Protein AF-A0A924IWA2-F1 (afdb_monomer_lite)

Secondary structure (DSSP, 8-state):
-----------------TT--PPPSSSB---SPPP-GGG-B----HHHHHTT--EE--EEEEEEEEEEEE-TTSEEEEEEEEEEEE-TT-EE-S--TT---HHHHHHHHHHHHHHHHHHHHHHHHHHT-EEETTTHHHHHHHHHHHHHHHHHHHHHHHHHHHTTTT-HHHHHHHHHHHHHHHHHT---SSS-STTTSTT--STT-EEEPPTT--HHHHHHHTPPTT-B--TTTGGG-EEESTTTTTS-EEEEEEEEEEEEEETTEEEEEEEEEEEEEEEEEETTEEEEEEEEEE-BTTBPPEEEEEEEEE-SSSSSPPEEEEEEEEEEE-SSEEEEEEEEEEEE-TT-SS--SBPEE-HHHHHHT--EEEEEETTEEE--S--SHHHHHHHHHHTT-EEPPPP-

pLDDT: mean 78.11, std 17.53, range [24.41, 97.19]

Foldseek 3Di:
DDDDDQDDDPDDDDDDDDDDPDDDPFADQDPPDQDDQVLAQADDDPVCVVVVNFWAWDKHKYKDWDDWDQDPVRWIQIQIDIGIGTGNNTHGDPCCDVNPDVLLSLLRRLLSLLSVLLRLLLNCVNRVDTHHPVCRVVVNCVSPVVSVVLSVVVSVVLCVQCVNSPNSVSNVLSVVLSVQSNVVSHSPSVQQVCVPLPVLAAQFDKHFDDPPHDLLSVCSSNDYGQWAQDPLFSVVWDWDCLQPPPHTKTKGKTKHKDWDDDPPDPTDIAIKMWIWIFDDDDHRMTGIATADIDDDPRYYWRWQDWFWWQQPVPDPRTWIKTKTKDFDDDPFDGFIAIAIWTWDQPDDPDGDSYTDTPVVSRVQQGQGTADGGNNHGDDGQRHHPVSRCVSSVVVVIGGDPDDD

Structure (mmCIF, N/CA/C/O backbone):
data_AF-A0A924IWA2-F1
#
_entry.id   AF-A0A924IWA2-F1
#
loop_
_atom_site.group_PDB
_atom_site.id
_atom_site.type_symbol
_atom_site.label_atom_id
_atom_site.label_alt_id
_atom_site.label_comp_id
_atom_site.label_asym_id
_atom_site.label_entity_id
_atom_site.label_seq_id
_atom_site.pdbx_PDB_ins_code
_atom_site.Cartn_x
_atom_site.Cartn_y
_atom_site.Cartn_z
_atom_site.occupancy
_atom_site.B_iso_or_equiv
_atom_site.auth_seq_id
_atom_site.auth_comp_id
_atom_site.auth_asym_id
_atom_site.auth_atom_id
_atom_site.pdbx_PDB_model_num
ATOM 1 N N . MET A 1 1 ? 27.129 -7.939 -7.147 1.00 35.72 1 MET A N 1
ATOM 2 C CA . MET A 1 1 ? 27.265 -6.621 -7.810 1.00 35.72 1 MET A CA 1
ATOM 3 C C . MET A 1 1 ? 28.555 -6.611 -8.631 1.00 35.72 1 MET A C 1
ATOM 5 O O . MET A 1 1 ? 29.612 -6.459 -8.034 1.00 35.72 1 MET A O 1
ATOM 9 N N . LYS A 1 2 ? 28.503 -6.872 -9.949 1.00 24.41 2 LYS A N 1
ATOM 10 C CA . LYS A 1 2 ? 29.601 -6.589 -10.899 1.00 24.41 2 LYS A CA 1
ATOM 11 C C . LYS A 1 2 ? 29.156 -6.829 -12.356 1.00 24.41 2 LYS A C 1
ATOM 13 O O . LYS A 1 2 ? 28.708 -7.918 -12.681 1.00 24.41 2 LYS A O 1
ATOM 18 N N . TYR A 1 3 ? 29.346 -5.779 -13.163 1.00 26.64 3 TYR A N 1
ATOM 19 C CA . TYR A 1 3 ? 29.257 -5.640 -14.628 1.00 26.64 3 TYR A CA 1
ATOM 20 C C . TYR A 1 3 ? 27.865 -5.604 -15.287 1.00 26.64 3 TYR A C 1
ATOM 22 O O . TYR A 1 3 ? 27.260 -6.624 -15.583 1.00 26.64 3 TYR A O 1
ATOM 30 N N . VAL A 1 4 ? 27.428 -4.389 -15.639 1.00 29.61 4 VAL A N 1
ATOM 31 C CA . VAL A 1 4 ? 26.562 -4.145 -16.803 1.00 29.61 4 VAL A CA 1
ATOM 32 C C . VAL A 1 4 ? 27.391 -3.315 -17.781 1.00 29.61 4 VAL A C 1
ATOM 34 O O . VAL A 1 4 ? 27.769 -2.185 -17.471 1.00 29.61 4 VAL A O 1
ATOM 37 N N . TYR A 1 5 ? 27.732 -3.900 -18.929 1.00 29.97 5 TYR A N 1
ATOM 38 C CA . TYR A 1 5 ? 28.440 -3.213 -20.005 1.00 29.97 5 TYR A CA 1
ATOM 39 C C . TYR A 1 5 ? 27.472 -2.291 -20.751 1.00 29.97 5 TYR A C 1
ATOM 41 O O . TYR A 1 5 ? 26.521 -2.752 -21.380 1.00 29.97 5 TYR A O 1
ATOM 49 N N . LEU A 1 6 ? 27.740 -0.986 -20.716 1.00 33.72 6 LEU A N 1
ATOM 50 C CA . LEU A 1 6 ? 27.149 -0.035 -21.650 1.00 33.72 6 LEU A CA 1
ATOM 51 C C . LEU A 1 6 ? 28.007 -0.051 -22.928 1.00 33.72 6 LEU A C 1
ATOM 53 O O . LEU A 1 6 ? 28.996 0.670 -23.027 1.00 33.72 6 LEU A O 1
ATOM 57 N N . CYS A 1 7 ? 27.684 -0.914 -23.893 1.00 33.38 7 CYS A N 1
ATOM 58 C CA . CYS A 1 7 ? 28.338 -0.875 -25.205 1.00 33.38 7 CYS A CA 1
ATOM 59 C C . CYS A 1 7 ? 27.725 0.244 -26.058 1.00 33.38 7 CYS A C 1
ATOM 61 O O . CYS A 1 7 ? 26.751 0.023 -26.775 1.00 33.38 7 CYS A O 1
ATOM 63 N N . PHE A 1 8 ? 28.315 1.440 -26.014 1.00 33.19 8 PHE A N 1
ATOM 64 C CA . PHE A 1 8 ? 28.155 2.423 -27.087 1.00 33.19 8 PHE A CA 1
ATOM 65 C C . PHE A 1 8 ? 29.061 2.006 -28.249 1.00 33.19 8 PHE A C 1
ATOM 67 O O . PHE A 1 8 ? 30.269 2.220 -28.203 1.00 33.19 8 PHE A O 1
ATOM 74 N N . MET A 1 9 ? 28.498 1.402 -29.299 1.00 29.53 9 MET A N 1
ATOM 75 C CA . MET A 1 9 ? 29.176 1.417 -30.594 1.00 29.53 9 MET A CA 1
ATOM 76 C C . MET A 1 9 ? 28.841 2.732 -31.291 1.00 29.53 9 MET A C 1
ATOM 78 O O . MET A 1 9 ? 27.706 2.954 -31.711 1.00 29.53 9 MET A O 1
ATOM 82 N N . ALA A 1 10 ? 29.843 3.603 -31.396 1.00 27.44 10 ALA A N 1
ATOM 83 C CA . ALA A 1 10 ? 29.832 4.725 -32.317 1.00 27.44 10 ALA A CA 1
ATOM 84 C C . ALA A 1 10 ? 29.834 4.163 -33.746 1.00 27.44 10 ALA A C 1
ATOM 86 O O . ALA A 1 10 ? 30.865 3.723 -34.248 1.00 27.44 10 ALA A O 1
ATOM 87 N N . LEU A 1 11 ? 28.669 4.124 -34.389 1.00 29.66 11 LEU A N 1
ATOM 88 C CA . LEU A 1 11 ? 28.573 3.817 -35.811 1.00 29.66 11 LEU A CA 1
ATOM 89 C C . LEU A 1 11 ? 28.566 5.131 -36.584 1.00 29.66 11 LEU A C 1
ATOM 91 O O . LEU A 1 11 ? 27.557 5.831 -36.660 1.00 29.66 11 LEU A O 1
ATOM 95 N N . CYS A 1 12 ? 29.733 5.453 -37.143 1.00 24.78 12 CYS A N 1
ATOM 96 C CA . CYS A 1 12 ? 29.854 6.379 -38.257 1.00 24.78 12 CYS A CA 1
ATOM 97 C C . CYS A 1 12 ? 28.883 5.969 -39.372 1.00 24.78 12 CYS A C 1
ATOM 99 O O . CYS A 1 12 ? 28.755 4.790 -39.705 1.00 24.78 12 CYS A O 1
ATOM 101 N N . CYS A 1 13 ? 28.216 6.970 -39.941 1.00 31.08 13 CYS A N 1
ATOM 102 C CA . CYS A 1 13 ? 27.284 6.855 -41.050 1.00 31.08 13 CYS A CA 1
ATOM 103 C C . CYS A 1 13 ? 27.769 5.901 -42.152 1.00 31.08 13 CYS A C 1
ATOM 105 O O . CYS A 1 13 ? 28.791 6.140 -42.788 1.00 31.08 13 CYS A O 1
ATOM 107 N N . SER A 1 14 ? 26.959 4.896 -42.470 1.00 25.86 14 SER A N 1
ATOM 108 C CA . SER A 1 14 ? 26.720 4.502 -43.859 1.00 25.86 14 SER A CA 1
ATOM 109 C C . SER A 1 14 ? 25.332 3.877 -43.961 1.00 25.86 14 SER A C 1
ATOM 111 O O . SER A 1 14 ? 24.911 3.083 -43.121 1.00 25.86 14 SER A O 1
ATOM 113 N N . ALA A 1 15 ? 24.576 4.345 -44.948 1.00 36.44 15 ALA A N 1
ATOM 114 C CA . ALA A 1 15 ? 23.235 3.876 -45.233 1.00 36.44 15 ALA A CA 1
ATOM 115 C C . ALA A 1 15 ? 23.279 2.415 -45.707 1.00 36.44 15 ALA A C 1
ATOM 117 O O . ALA A 1 15 ? 24.081 2.072 -46.571 1.00 36.44 15 ALA A O 1
ATOM 118 N N . GLY A 1 16 ? 22.366 1.592 -45.187 1.00 33.81 16 GLY A N 1
ATOM 119 C CA . GLY A 1 16 ? 22.040 0.285 -45.757 1.00 33.81 16 GLY A CA 1
ATOM 120 C C . GLY A 1 16 ? 22.486 -0.914 -44.924 1.00 33.81 16 GLY A C 1
ATOM 121 O O . GLY A 1 16 ? 23.570 -1.438 -45.125 1.00 33.81 16 GLY A O 1
ATOM 122 N N . GLN A 1 17 ? 21.591 -1.404 -44.064 1.00 29.02 17 GLN A N 1
ATOM 123 C CA . GLN A 1 17 ? 21.226 -2.826 -43.988 1.00 29.02 17 GLN A CA 1
ATOM 124 C C . GLN A 1 17 ? 20.039 -2.990 -43.030 1.00 29.02 17 GLN A C 1
ATOM 126 O O . GLN A 1 17 ? 20.176 -3.092 -41.812 1.00 29.02 17 GLN A O 1
ATOM 131 N N . ALA A 1 18 ? 18.838 -3.017 -43.607 1.00 36.16 18 ALA A N 1
ATOM 132 C CA . ALA A 1 18 ? 17.694 -3.634 -42.960 1.00 36.16 18 ALA A CA 1
ATOM 133 C C . ALA A 1 18 ? 17.935 -5.153 -42.928 1.00 36.16 18 ALA A C 1
ATOM 135 O O . ALA A 1 18 ? 18.143 -5.756 -43.978 1.00 36.16 18 ALA A O 1
ATOM 136 N N . GLY A 1 19 ? 17.915 -5.761 -41.736 1.00 34.28 19 GLY A N 1
ATOM 137 C CA . GLY A 1 19 ? 17.761 -7.216 -41.604 1.00 34.28 19 GLY A CA 1
ATOM 138 C C . GLY A 1 19 ? 18.754 -7.988 -40.730 1.00 34.28 19 GLY A C 1
ATOM 139 O O . GLY A 1 19 ? 18.667 -9.210 -40.710 1.00 34.28 19 GLY A O 1
ATOM 140 N N . ALA A 1 20 ? 19.658 -7.360 -39.972 1.00 32.53 20 ALA A N 1
ATOM 141 C CA . ALA A 1 20 ? 20.479 -8.117 -39.020 1.00 32.53 20 ALA A CA 1
ATOM 142 C C . ALA A 1 20 ? 19.672 -8.454 -37.745 1.00 32.53 20 ALA A C 1
ATOM 144 O O . ALA A 1 20 ? 19.359 -7.581 -36.929 1.00 32.53 20 ALA A O 1
ATOM 145 N N . GLN A 1 21 ? 19.313 -9.729 -37.564 1.00 36.84 21 GLN A N 1
ATOM 146 C CA . GLN A 1 21 ? 18.723 -10.241 -36.325 1.00 36.84 21 GLN A CA 1
ATOM 147 C C . GLN A 1 21 ? 19.752 -10.109 -35.191 1.00 36.84 21 GLN A C 1
ATOM 149 O O . GLN A 1 21 ? 20.699 -10.880 -35.102 1.00 36.84 21 GLN A O 1
ATOM 154 N N . TRP A 1 22 ? 19.592 -9.097 -34.335 1.00 41.50 22 TRP A N 1
ATOM 155 C CA . TRP A 1 22 ? 20.484 -8.887 -33.189 1.00 41.50 22 TRP A CA 1
ATOM 156 C C . TRP A 1 22 ? 20.439 -10.082 -32.224 1.00 41.50 22 TRP A C 1
ATOM 158 O O . TRP A 1 22 ? 19.350 -10.466 -31.780 1.00 41.50 22 TRP A O 1
ATOM 168 N N . ILE A 1 23 ? 21.622 -10.599 -31.885 1.00 44.75 23 ILE A N 1
ATOM 169 C CA . ILE A 1 23 ? 21.900 -11.634 -30.882 1.00 44.75 23 ILE A CA 1
ATOM 170 C C . ILE A 1 23 ? 22.449 -10.908 -29.645 1.00 44.75 23 ILE A C 1
ATOM 172 O O . ILE A 1 23 ? 23.296 -10.024 -29.787 1.00 44.75 23 ILE A O 1
ATOM 176 N N . ALA A 1 24 ? 21.943 -11.217 -28.447 1.00 47.12 24 ALA A N 1
ATOM 177 C CA . ALA A 1 24 ? 22.501 -10.651 -27.218 1.00 47.12 24 ALA A CA 1
ATOM 178 C C . ALA A 1 24 ? 23.973 -11.088 -27.082 1.00 47.12 24 ALA A C 1
ATOM 180 O O . ALA A 1 24 ? 24.253 -12.245 -27.390 1.00 47.12 24 ALA A O 1
ATOM 181 N N . PRO A 1 25 ? 24.908 -10.215 -26.645 1.00 49.06 25 PRO A N 1
ATOM 182 C CA . PRO A 1 25 ? 26.322 -10.585 -26.504 1.00 49.06 25 PRO A CA 1
ATOM 183 C C . PRO A 1 25 ? 26.506 -11.857 -25.666 1.00 49.06 25 PRO A C 1
ATOM 185 O O . PRO A 1 25 ? 27.339 -12.695 -25.989 1.00 49.06 25 PRO A O 1
ATOM 188 N N . GLU A 1 26 ? 25.651 -12.010 -24.650 1.00 50.94 26 GLU A N 1
ATOM 189 C CA . GLU A 1 26 ? 25.415 -13.215 -23.860 1.00 50.94 26 GLU A CA 1
ATOM 190 C C . GLU A 1 26 ? 23.901 -13.273 -23.534 1.00 50.94 26 GLU A C 1
ATOM 192 O O . GLU A 1 26 ? 23.246 -12.228 -23.426 1.00 50.94 26 GLU A O 1
ATOM 197 N N . GLY A 1 27 ? 23.312 -14.473 -23.432 1.00 46.06 27 GLY A N 1
ATOM 198 C CA . GLY A 1 27 ? 21.887 -14.665 -23.105 1.00 46.06 27 GLY A CA 1
ATOM 199 C C . GLY A 1 27 ? 20.939 -14.965 -24.277 1.00 46.06 27 GLY A C 1
ATOM 200 O O . GLY A 1 27 ? 21.281 -14.860 -25.454 1.00 46.06 27 GLY A O 1
ATOM 201 N N . LYS A 1 28 ? 19.706 -15.365 -23.945 1.00 57.56 28 LYS A N 1
ATOM 202 C CA . LYS A 1 28 ? 18.608 -15.602 -24.895 1.00 57.56 28 LYS A CA 1
ATOM 203 C C . LYS A 1 28 ? 17.605 -14.450 -24.807 1.00 57.56 28 LYS A C 1
ATOM 205 O O . LYS A 1 28 ? 17.243 -14.009 -23.716 1.00 57.56 28 LYS A O 1
ATOM 210 N N . ILE A 1 29 ? 17.116 -13.974 -25.954 1.00 55.78 29 ILE A N 1
ATOM 211 C CA . ILE A 1 29 ? 15.905 -13.145 -25.976 1.00 55.78 29 ILE A CA 1
ATOM 212 C C . ILE A 1 29 ? 14.732 -14.095 -25.830 1.00 55.78 29 ILE A C 1
ATOM 214 O O . ILE A 1 29 ? 14.518 -14.962 -26.679 1.00 55.78 29 ILE A O 1
ATOM 218 N N . ILE A 1 30 ? 13.982 -13.929 -24.755 1.00 56.91 30 ILE A N 1
ATOM 219 C CA . ILE A 1 30 ? 12.794 -14.724 -24.512 1.00 56.91 30 ILE A CA 1
ATOM 220 C C . ILE A 1 30 ? 11.629 -13.880 -25.018 1.00 56.91 30 ILE A C 1
ATOM 222 O O . ILE A 1 30 ? 11.288 -12.855 -24.440 1.00 56.91 30 ILE A O 1
ATOM 226 N N . ASN A 1 31 ? 11.098 -14.248 -26.188 1.00 49.28 31 ASN A N 1
ATOM 227 C CA . ASN A 1 31 ? 10.020 -13.529 -26.873 1.00 49.28 31 ASN A CA 1
ATOM 228 C C . ASN A 1 31 ? 8.690 -13.693 -26.116 1.00 49.28 31 ASN A C 1
ATOM 230 O O . ASN A 1 31 ? 7.816 -14.425 -26.572 1.00 49.28 31 ASN A O 1
ATOM 234 N N . TYR A 1 32 ? 8.555 -13.042 -24.959 1.00 50.22 32 TYR A N 1
ATOM 235 C CA . TYR A 1 32 ? 7.317 -12.957 -24.171 1.00 50.22 32 TYR A CA 1
ATOM 236 C C . TYR A 1 32 ? 6.673 -14.308 -23.808 1.00 50.22 32 TYR A C 1
ATOM 238 O O . TYR A 1 32 ? 5.468 -14.375 -23.575 1.00 50.22 32 TYR A O 1
ATOM 246 N N . ARG A 1 33 ? 7.458 -15.393 -23.756 1.00 60.09 33 ARG A N 1
ATOM 247 C CA . ARG A 1 33 ? 6.999 -16.671 -23.199 1.00 60.09 33 ARG A CA 1
ATOM 248 C C . ARG A 1 33 ? 7.424 -16.786 -21.742 1.00 60.09 33 ARG A C 1
ATOM 250 O O . ARG A 1 33 ? 8.504 -16.324 -21.384 1.00 60.09 3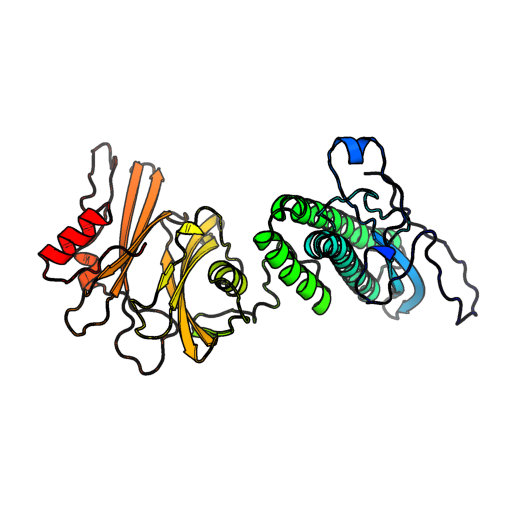3 ARG A O 1
ATOM 257 N N . THR A 1 34 ? 6.610 -17.463 -20.944 1.00 67.50 34 THR A N 1
ATOM 258 C CA . THR A 1 34 ? 6.932 -17.804 -19.556 1.00 67.50 34 THR A CA 1
ATOM 259 C C . THR A 1 34 ? 8.233 -18.613 -19.493 1.00 67.50 34 THR A C 1
ATOM 261 O O . THR A 1 34 ? 8.468 -19.489 -20.341 1.00 67.50 34 THR A O 1
ATOM 264 N N . LEU A 1 35 ? 9.094 -18.294 -18.521 1.00 81.88 35 LEU A N 1
ATOM 265 C CA . LEU A 1 35 ? 10.305 -19.072 -18.261 1.00 81.88 35 LEU A CA 1
ATOM 266 C C . LEU A 1 35 ? 9.917 -20.424 -17.677 1.00 81.88 35 LEU A C 1
ATOM 268 O O . LEU A 1 35 ? 8.960 -20.546 -16.916 1.00 81.88 35 LEU A O 1
ATOM 272 N N . VAL A 1 36 ? 10.685 -21.445 -18.026 1.00 86.31 36 VAL A N 1
ATOM 273 C CA . VAL A 1 36 ? 10.568 -22.770 -17.421 1.00 86.31 36 VAL A CA 1
ATOM 274 C C . VAL A 1 36 ? 11.910 -23.170 -16.848 1.00 86.31 36 VAL A C 1
ATOM 276 O O . VAL A 1 36 ? 12.949 -22.676 -17.277 1.00 86.31 36 VAL A O 1
ATOM 279 N N . TRP A 1 37 ? 11.929 -24.124 -15.923 1.00 88.06 37 TRP A N 1
ATOM 280 C CA . TRP A 1 37 ? 13.179 -24.559 -15.305 1.00 88.06 37 TRP A CA 1
ATOM 281 C C . TRP A 1 37 ? 14.267 -25.021 -16.286 1.00 88.06 37 TRP A C 1
ATOM 283 O O . TRP A 1 37 ? 15.452 -24.900 -15.984 1.00 88.06 37 TRP A O 1
ATOM 293 N N . ALA A 1 38 ? 13.887 -25.514 -17.467 1.00 88.00 38 ALA A N 1
ATOM 294 C CA . ALA A 1 38 ? 14.829 -25.884 -18.524 1.00 88.00 38 ALA A CA 1
ATOM 295 C C . ALA A 1 38 ? 15.616 -24.687 -19.101 1.00 88.00 38 ALA A C 1
ATOM 297 O O . ALA A 1 38 ? 16.641 -24.887 -19.750 1.00 88.00 38 ALA A O 1
ATOM 298 N N . ASP A 1 39 ? 15.165 -23.451 -18.868 1.00 86.88 39 ASP A N 1
ATOM 299 C CA . ASP A 1 39 ? 15.879 -22.239 -19.271 1.00 86.88 39 ASP A CA 1
ATOM 300 C C . ASP A 1 39 ? 17.076 -21.928 -18.349 1.00 86.88 39 ASP A C 1
ATOM 302 O O . ASP A 1 39 ? 18.047 -21.313 -18.792 1.00 86.88 39 ASP A O 1
ATOM 306 N N . PHE A 1 40 ? 17.061 -22.410 -17.101 1.00 90.06 40 PHE A N 1
ATOM 307 C CA . PHE A 1 40 ? 18.043 -22.119 -16.047 1.00 90.06 40 PHE A CA 1
ATOM 308 C C . PHE A 1 40 ? 19.261 -23.054 -16.110 1.00 90.06 40 PHE A C 1
ATOM 310 O O . PHE A 1 40 ? 19.461 -23.903 -15.243 1.00 90.06 40 PHE A O 1
ATOM 317 N N . GLY A 1 41 ? 20.063 -22.915 -17.168 1.00 87.75 41 GLY A N 1
ATOM 318 C CA . GLY A 1 41 ? 21.229 -23.771 -17.443 1.00 87.75 41 GLY A CA 1
ATOM 319 C C . GLY A 1 41 ? 22.582 -23.261 -16.929 1.00 87.75 41 GLY A C 1
ATOM 320 O O . GLY A 1 41 ? 23.608 -23.875 -17.222 1.00 87.75 41 GLY A O 1
ATOM 321 N N . GLY A 1 42 ? 22.616 -22.123 -16.234 1.00 87.62 42 GLY A N 1
ATOM 322 C CA . GLY A 1 42 ? 23.836 -21.559 -15.659 1.00 87.62 42 GLY A CA 1
ATOM 323 C C . GLY A 1 42 ? 24.388 -22.385 -14.495 1.00 87.62 42 GLY A C 1
ATOM 324 O O . GLY A 1 42 ? 23.799 -23.381 -14.078 1.00 87.62 42 GLY A O 1
ATOM 325 N N . LYS A 1 43 ? 25.521 -21.947 -13.935 1.00 89.50 43 LYS A N 1
ATOM 326 C CA . LYS A 1 43 ? 26.160 -22.613 -12.792 1.00 89.50 43 LYS A CA 1
ATOM 327 C C . LYS A 1 43 ? 26.251 -21.682 -11.579 1.00 89.50 43 LYS A C 1
ATOM 329 O O . LYS A 1 43 ? 26.776 -20.576 -11.731 1.00 89.50 43 LYS A O 1
ATOM 334 N N . PRO A 1 44 ? 25.806 -22.119 -10.388 1.00 88.00 44 PRO A N 1
ATOM 335 C CA . PRO A 1 44 ? 25.986 -21.351 -9.163 1.00 88.00 44 PRO A CA 1
ATOM 336 C C . PRO A 1 44 ? 27.451 -21.198 -8.775 1.00 88.00 44 PRO A C 1
ATOM 338 O O . PRO A 1 44 ? 28.292 -22.049 -9.068 1.00 88.00 44 PRO A O 1
ATOM 341 N N . THR A 1 45 ? 27.741 -20.146 -8.014 1.00 88.25 45 THR A N 1
ATOM 342 C CA . THR A 1 45 ? 28.989 -20.067 -7.254 1.00 88.25 45 THR A CA 1
ATOM 343 C C . THR A 1 45 ? 28.842 -20.822 -5.934 1.00 88.25 45 THR A C 1
ATOM 345 O O . THR A 1 45 ? 27.748 -20.925 -5.382 1.00 88.25 45 THR A O 1
ATOM 348 N N . LYS A 1 46 ? 29.961 -21.315 -5.390 1.00 87.50 46 LYS A N 1
ATOM 349 C CA . LYS A 1 46 ? 29.964 -22.007 -4.094 1.00 87.50 46 LYS A CA 1
ATOM 350 C C . LYS A 1 46 ? 29.386 -21.140 -2.964 1.00 87.50 46 LYS A C 1
ATOM 352 O O . LYS A 1 46 ? 28.605 -21.640 -2.173 1.00 87.50 46 LYS A O 1
ATOM 357 N N . ALA A 1 47 ? 29.707 -19.845 -2.947 1.00 87.31 47 ALA A N 1
ATOM 358 C CA . ALA A 1 47 ? 29.202 -18.916 -1.935 1.00 87.31 47 ALA A CA 1
ATOM 359 C C . ALA A 1 47 ? 27.663 -18.852 -1.904 1.00 87.31 47 ALA A C 1
ATOM 361 O O . ALA A 1 47 ? 27.076 -18.925 -0.834 1.00 87.31 47 ALA A O 1
ATOM 362 N N . LEU A 1 48 ? 27.008 -18.801 -3.072 1.00 85.06 48 LEU A N 1
ATOM 363 C CA . LEU A 1 48 ? 25.541 -18.770 -3.154 1.00 85.06 48 LEU A CA 1
ATOM 364 C C . LEU A 1 48 ? 24.909 -20.082 -2.667 1.00 85.06 48 LEU A C 1
ATOM 366 O O . LEU A 1 48 ? 23.863 -20.063 -2.026 1.00 85.06 48 LEU A O 1
ATOM 370 N N . LEU A 1 49 ? 25.553 -21.221 -2.939 1.00 84.62 49 LEU A N 1
ATOM 371 C CA . LEU A 1 49 ? 25.096 -22.517 -2.432 1.00 84.62 49 LEU A CA 1
ATOM 372 C C . LEU A 1 49 ? 25.232 -22.618 -0.909 1.00 84.62 49 LEU A C 1
ATOM 374 O O . LEU A 1 49 ? 24.324 -23.134 -0.260 1.00 84.62 49 LEU A O 1
ATOM 378 N N . ASP A 1 50 ? 26.341 -22.120 -0.355 1.00 86.12 50 ASP A N 1
ATOM 379 C CA . ASP A 1 50 ? 26.602 -22.103 1.090 1.00 86.12 50 ASP A CA 1
ATOM 380 C C . ASP A 1 50 ? 25.612 -21.171 1.831 1.00 86.12 50 ASP A C 1
ATOM 382 O O . ASP A 1 50 ? 25.246 -21.444 2.972 1.00 86.12 50 ASP A O 1
ATOM 386 N N . GLU A 1 51 ? 25.116 -20.120 1.166 1.00 84.75 51 GLU A N 1
ATOM 387 C CA . GLU A 1 51 ? 24.041 -19.229 1.645 1.00 84.75 51 GLU A CA 1
ATOM 388 C C . GLU A 1 51 ? 22.627 -19.831 1.506 1.00 84.75 51 GLU A C 1
ATOM 390 O O . GLU A 1 51 ? 21.647 -19.225 1.937 1.00 84.75 51 GLU A O 1
ATOM 395 N N . GLY A 1 52 ? 22.498 -21.027 0.924 1.00 84.75 52 GLY A N 1
ATOM 396 C CA . GLY A 1 52 ? 21.214 -21.710 0.755 1.00 84.75 52 GLY A CA 1
ATOM 397 C C . GLY A 1 52 ? 20.378 -21.220 -0.431 1.00 84.75 52 GLY A C 1
ATOM 398 O O . GLY A 1 52 ? 19.206 -21.581 -0.528 1.00 84.75 52 GLY A O 1
ATOM 399 N N . VAL A 1 53 ? 20.955 -20.440 -1.352 1.00 85.75 53 VAL A N 1
ATOM 400 C CA . VAL A 1 53 ? 20.263 -19.977 -2.564 1.00 85.75 53 VAL A CA 1
ATOM 401 C C . VAL A 1 53 ? 19.993 -21.163 -3.492 1.00 85.75 53 VAL A C 1
ATOM 403 O O . VAL A 1 53 ? 20.887 -21.956 -3.801 1.00 85.75 53 VAL A O 1
ATOM 406 N N . VAL A 1 54 ? 18.746 -21.290 -3.943 1.00 87.75 54 VAL A N 1
ATOM 407 C CA . VAL A 1 54 ? 18.280 -22.442 -4.735 1.00 87.75 54 VAL A CA 1
ATOM 408 C C . VAL A 1 54 ? 18.196 -22.155 -6.233 1.00 87.75 54 VAL A C 1
ATOM 410 O O . VAL A 1 54 ? 18.364 -23.067 -7.040 1.00 87.75 54 VAL A O 1
ATOM 413 N N . ALA A 1 55 ? 17.985 -20.901 -6.618 1.00 90.69 55 ALA A N 1
ATOM 414 C CA . ALA A 1 55 ? 17.984 -20.442 -7.999 1.00 90.69 55 ALA A CA 1
ATOM 415 C C . ALA A 1 55 ? 18.346 -18.954 -8.057 1.00 90.69 55 ALA A C 1
ATOM 417 O O . ALA A 1 55 ? 18.357 -18.273 -7.033 1.00 90.69 55 ALA A O 1
ATOM 418 N N . ALA A 1 56 ? 18.711 -18.478 -9.246 1.00 90.19 56 ALA A N 1
ATOM 419 C CA . ALA A 1 56 ? 18.884 -17.058 -9.497 1.00 90.19 56 ALA A CA 1
ATOM 420 C C . ALA A 1 56 ? 18.687 -16.720 -10.976 1.00 90.19 56 ALA A C 1
ATOM 422 O O . ALA A 1 56 ? 19.319 -17.304 -11.867 1.00 90.19 56 ALA A O 1
ATOM 423 N N . THR A 1 57 ? 17.893 -15.687 -11.217 1.00 91.12 57 THR A N 1
ATOM 424 C CA . THR A 1 57 ? 17.663 -15.091 -12.529 1.00 91.12 57 THR A CA 1
ATOM 425 C C . THR A 1 57 ? 18.619 -13.937 -12.773 1.00 91.12 57 THR A C 1
ATOM 427 O O . THR A 1 57 ? 18.769 -13.032 -11.956 1.00 91.12 57 THR A O 1
ATOM 430 N N . GLN A 1 58 ? 19.274 -13.948 -13.931 1.00 88.31 58 GLN A N 1
ATOM 431 C CA . GLN A 1 58 ? 20.228 -12.924 -14.344 1.00 88.31 58 GLN A CA 1
ATOM 432 C C . GLN A 1 58 ? 19.691 -12.220 -15.597 1.00 88.31 58 GLN A C 1
ATOM 434 O O . GLN A 1 58 ? 19.990 -12.633 -16.716 1.00 88.31 58 GLN A O 1
ATOM 439 N N . PRO A 1 59 ? 18.855 -11.180 -15.471 1.00 88.06 59 PRO A N 1
ATOM 440 C CA . PRO A 1 59 ? 18.400 -10.418 -16.623 1.00 88.06 59 PRO A CA 1
ATOM 441 C C . PRO A 1 59 ? 19.410 -9.320 -16.998 1.00 88.06 59 PRO A C 1
ATOM 443 O O . PRO A 1 59 ? 20.111 -8.774 -16.146 1.00 88.06 59 PRO A O 1
ATOM 446 N N . ALA A 1 60 ? 19.446 -8.940 -18.275 1.00 84.56 60 ALA A N 1
ATOM 447 C CA . ALA A 1 60 ? 20.229 -7.802 -18.758 1.00 84.56 60 ALA A CA 1
ATOM 448 C C . ALA A 1 60 ? 19.396 -6.892 -19.664 1.00 84.56 60 ALA A C 1
ATOM 450 O O . ALA A 1 60 ? 18.656 -7.369 -20.525 1.00 84.56 60 ALA A O 1
ATOM 451 N N . ILE A 1 61 ? 19.550 -5.578 -19.494 1.00 88.31 61 ILE A N 1
ATOM 452 C CA . ILE A 1 61 ? 18.882 -4.558 -20.307 1.00 88.31 61 ILE A CA 1
ATOM 453 C C . ILE A 1 61 ? 19.919 -3.930 -21.241 1.00 88.31 61 ILE A C 1
ATOM 455 O O . ILE A 1 61 ? 20.920 -3.384 -20.784 1.00 88.31 61 ILE A O 1
ATOM 459 N N . TYR A 1 62 ? 19.662 -3.983 -22.545 1.00 83.19 62 TYR A N 1
ATOM 460 C CA . TYR A 1 62 ? 20.519 -3.410 -23.583 1.00 83.19 62 TYR A CA 1
ATOM 461 C C . TYR A 1 62 ? 19.773 -2.309 -24.319 1.00 83.19 62 TYR A C 1
ATOM 463 O O . TYR A 1 62 ? 18.656 -2.549 -24.759 1.00 83.19 62 TYR A O 1
ATOM 471 N N . ALA A 1 63 ? 20.389 -1.143 -24.511 1.00 86.12 63 ALA A N 1
ATOM 472 C CA . ALA A 1 63 ? 19.849 -0.060 -25.330 1.00 86.12 63 ALA A CA 1
ATOM 473 C C . ALA A 1 63 ? 20.758 0.184 -26.539 1.00 86.12 63 ALA A C 1
ATOM 475 O O . ALA A 1 63 ? 21.954 0.415 -26.381 1.00 86.12 63 ALA A O 1
ATOM 476 N N . LEU A 1 64 ? 20.192 0.121 -27.744 1.00 84.56 64 LEU A N 1
ATOM 477 C CA . LEU A 1 64 ? 20.923 0.251 -29.003 1.00 84.56 64 LEU A CA 1
ATOM 478 C C . LEU A 1 64 ? 20.373 1.441 -29.792 1.00 84.56 64 LEU A C 1
ATOM 480 O O . LEU A 1 64 ? 19.176 1.445 -30.085 1.00 84.56 64 LEU A O 1
ATOM 484 N N . PRO A 1 65 ? 21.191 2.425 -30.186 1.00 85.00 65 PRO A N 1
ATOM 485 C CA . PRO A 1 65 ? 20.743 3.438 -31.133 1.00 85.00 65 PRO A CA 1
ATOM 486 C C . PRO A 1 65 ? 20.418 2.783 -32.490 1.00 85.00 65 PRO A C 1
ATOM 488 O O . PRO A 1 65 ? 21.030 1.791 -32.884 1.00 85.00 65 PRO A O 1
ATOM 491 N N . GLN A 1 66 ? 19.408 3.298 -33.186 1.00 82.69 66 GLN A N 1
ATOM 492 C CA . GLN A 1 66 ? 18.933 2.802 -34.488 1.00 82.69 66 GLN A CA 1
ATOM 493 C C . GLN A 1 66 ? 19.052 3.851 -35.599 1.00 82.69 66 GLN A C 1
ATOM 495 O O . GLN A 1 66 ? 19.005 3.503 -36.774 1.00 82.69 66 GLN A O 1
ATOM 500 N N . GLY A 1 67 ? 19.204 5.126 -35.243 1.00 82.69 67 GLY A N 1
ATOM 501 C CA . GLY A 1 67 ? 19.325 6.228 -36.191 1.00 82.69 67 GLY A CA 1
ATOM 502 C C . GLY A 1 67 ? 19.135 7.576 -35.507 1.00 82.69 67 GLY A C 1
ATOM 503 O O . GLY A 1 67 ? 18.665 7.638 -34.369 1.00 82.69 67 GLY A O 1
ATOM 504 N N . VAL A 1 68 ? 19.508 8.646 -36.204 1.00 90.06 68 VAL A N 1
ATOM 505 C CA . VAL A 1 68 ? 19.388 10.026 -35.727 1.00 90.06 68 VAL A CA 1
ATOM 506 C C . VAL A 1 68 ? 18.742 10.863 -36.823 1.00 90.06 68 VAL A C 1
ATOM 508 O O . VAL A 1 68 ? 19.203 10.861 -37.961 1.00 90.06 68 VAL A O 1
ATOM 511 N N . GLU A 1 69 ? 17.689 11.584 -36.468 1.00 92.19 69 GLU A N 1
ATOM 512 C CA . GLU A 1 69 ? 17.023 12.579 -37.303 1.00 92.19 69 GLU A CA 1
ATOM 513 C C . GLU A 1 69 ? 17.263 13.962 -36.692 1.00 92.19 69 GLU A C 1
ATOM 515 O O . GLU A 1 69 ? 17.109 14.149 -35.484 1.00 92.19 69 GLU A O 1
ATOM 520 N N . ARG A 1 70 ? 17.648 14.939 -37.515 1.00 94.06 70 ARG A N 1
ATOM 521 C CA . ARG A 1 70 ? 17.737 16.336 -37.082 1.00 94.06 70 ARG A CA 1
ATOM 522 C C . ARG A 1 70 ? 16.409 17.021 -37.374 1.00 94.06 70 ARG A C 1
ATOM 524 O O . ARG A 1 70 ? 15.954 17.003 -38.511 1.00 94.06 70 ARG A O 1
ATOM 531 N N . LEU A 1 71 ? 15.813 17.607 -36.345 1.00 91.56 71 LEU A N 1
ATOM 532 C CA . LEU A 1 71 ? 14.532 18.298 -36.415 1.00 91.56 71 LEU A CA 1
ATOM 533 C C . LEU A 1 71 ? 14.730 19.770 -36.802 1.00 91.56 71 LEU A C 1
ATOM 535 O O . LEU A 1 71 ? 15.767 20.367 -36.499 1.00 91.56 71 LEU A O 1
ATOM 539 N N . ASP A 1 72 ? 13.697 20.384 -37.378 1.00 91.88 72 ASP A N 1
ATOM 540 C CA . ASP A 1 72 ? 13.711 21.795 -37.804 1.00 91.88 72 ASP A CA 1
ATOM 541 C C . ASP A 1 72 ? 13.984 22.775 -36.651 1.00 91.88 72 ASP A C 1
ATOM 543 O O . ASP A 1 72 ? 14.512 23.867 -36.851 1.00 91.88 72 ASP A O 1
ATOM 547 N N . ASN A 1 73 ? 13.672 22.371 -35.417 1.00 90.94 73 ASN A N 1
ATOM 548 C CA . ASN A 1 73 ? 13.931 23.146 -34.202 1.00 90.94 73 ASN A CA 1
ATOM 549 C C . ASN A 1 73 ? 15.389 23.048 -33.696 1.00 90.94 73 ASN A C 1
ATOM 551 O O . ASN A 1 73 ? 15.691 23.523 -32.600 1.00 90.94 73 ASN A O 1
ATOM 555 N N . GLY A 1 74 ? 16.287 22.412 -34.458 1.00 90.81 74 GLY A N 1
ATOM 556 C CA . GLY A 1 74 ? 17.704 22.247 -34.122 1.00 90.81 74 GLY A CA 1
ATOM 557 C C . GLY A 1 74 ? 18.005 21.133 -33.114 1.00 90.81 74 GLY A C 1
ATOM 558 O O . GLY A 1 74 ? 19.154 20.992 -32.692 1.00 90.81 74 GLY A O 1
ATOM 559 N N . LYS A 1 75 ? 17.010 20.333 -32.714 1.00 95.69 75 LYS A N 1
ATOM 560 C CA . LYS A 1 75 ? 17.196 19.163 -31.844 1.00 95.69 75 LYS A CA 1
ATOM 561 C C . LYS A 1 75 ? 17.367 17.871 -32.638 1.00 95.69 75 LYS A C 1
ATOM 563 O O . LYS A 1 75 ? 17.139 17.819 -33.844 1.00 95.69 75 LYS A O 1
ATOM 568 N N . LEU A 1 76 ? 17.766 16.815 -31.939 1.00 93.12 76 LEU A N 1
ATOM 569 C CA . LEU A 1 76 ? 17.908 15.468 -32.473 1.00 93.12 76 LEU A CA 1
ATOM 570 C C . LEU A 1 76 ? 16.771 14.575 -31.980 1.00 93.12 76 LEU A C 1
ATOM 572 O O . LEU A 1 76 ? 16.471 14.533 -30.787 1.00 93.12 76 LEU A O 1
ATOM 576 N N . LYS A 1 77 ? 16.196 13.791 -32.882 1.00 94.31 77 LYS A N 1
ATOM 577 C CA . LYS A 1 77 ? 15.354 12.647 -32.556 1.00 94.31 77 LYS A CA 1
ATOM 578 C C . LYS A 1 77 ? 16.169 11.383 -32.788 1.00 94.31 77 LYS A C 1
ATOM 580 O O . LYS A 1 77 ? 16.539 11.067 -33.915 1.00 94.31 77 LYS A O 1
ATOM 585 N N . ILE A 1 78 ? 16.498 10.685 -31.706 1.00 91.69 78 ILE A N 1
ATOM 586 C CA . ILE A 1 78 ? 17.337 9.485 -31.752 1.00 91.69 78 ILE A CA 1
ATOM 587 C C . ILE A 1 78 ? 16.431 8.269 -31.581 1.00 91.69 78 ILE A C 1
ATOM 589 O O . ILE A 1 78 ? 15.728 8.140 -30.581 1.00 91.69 78 ILE A O 1
ATOM 593 N N . GLY A 1 79 ? 16.438 7.372 -32.564 1.00 87.19 79 GLY A N 1
ATOM 594 C CA . GLY A 1 79 ? 15.745 6.094 -32.458 1.00 87.19 79 GLY A CA 1
ATOM 595 C C . GLY A 1 79 ? 16.537 5.138 -31.573 1.00 87.19 79 GLY A C 1
ATOM 596 O O . GLY A 1 79 ? 17.741 4.980 -31.767 1.00 87.19 79 GLY A O 1
ATOM 597 N N . PHE A 1 80 ? 15.867 4.459 -30.645 1.00 89.06 80 PHE A N 1
ATOM 598 C CA . PHE A 1 80 ? 16.470 3.412 -29.821 1.00 89.06 80 PHE A CA 1
ATOM 599 C C . PHE A 1 80 ? 15.747 2.083 -30.003 1.00 89.06 80 PHE A C 1
ATOM 601 O O . PHE A 1 80 ? 14.554 2.038 -30.290 1.00 89.06 80 PHE A O 1
ATOM 608 N N . LYS A 1 81 ? 16.473 0.989 -29.789 1.00 89.00 81 LYS A N 1
ATOM 609 C CA . LYS A 1 81 ? 15.937 -0.353 -29.601 1.00 89.00 81 LYS A CA 1
ATOM 610 C C . LYS A 1 81 ? 16.488 -0.905 -28.298 1.00 89.00 81 LYS A C 1
ATOM 612 O O . LYS A 1 81 ? 17.680 -1.188 -28.193 1.00 89.00 81 LYS A O 1
ATOM 617 N N . VAL A 1 82 ? 15.617 -1.040 -27.312 1.00 87.31 82 VAL A N 1
ATOM 618 C CA . VAL A 1 82 ? 15.930 -1.589 -26.000 1.00 87.31 82 VAL A CA 1
ATOM 619 C C . VAL A 1 82 ? 15.460 -3.036 -25.942 1.00 87.31 82 VAL A C 1
ATOM 621 O O . VAL A 1 82 ? 14.399 -3.382 -26.459 1.00 87.31 82 VAL A O 1
ATOM 624 N N . LYS A 1 83 ? 16.273 -3.906 -25.349 1.00 84.25 83 LYS A N 1
ATOM 625 C CA . LYS A 1 83 ? 15.990 -5.334 -25.200 1.00 84.25 83 LYS A CA 1
ATOM 626 C C . LYS A 1 83 ? 16.272 -5.789 -23.778 1.00 84.25 83 LYS A C 1
ATOM 628 O O . LYS A 1 83 ? 17.295 -5.416 -23.211 1.00 84.25 83 LYS A O 1
ATOM 633 N N . CYS A 1 84 ? 15.400 -6.642 -23.249 1.00 84.62 84 CYS A N 1
ATOM 634 C CA . CYS A 1 84 ? 15.643 -7.398 -22.025 1.00 84.62 84 CYS A CA 1
ATOM 635 C C . CYS A 1 84 ? 16.027 -8.837 -22.394 1.00 84.62 84 CYS A C 1
ATOM 637 O O . CYS A 1 84 ? 15.255 -9.539 -23.050 1.00 84.62 84 CYS A O 1
ATOM 639 N N . ALA A 1 85 ? 17.222 -9.275 -22.013 1.00 83.00 85 ALA A N 1
ATOM 640 C CA . ALA A 1 85 ? 17.700 -10.631 -22.257 1.00 83.00 85 ALA A CA 1
ATOM 641 C C . ALA A 1 85 ? 17.755 -11.424 -20.955 1.00 83.00 85 ALA A C 1
ATOM 643 O O . ALA A 1 85 ? 18.184 -10.905 -19.926 1.00 83.00 85 ALA A O 1
ATOM 644 N N . PHE A 1 86 ? 17.376 -12.695 -21.029 1.00 83.69 86 PHE A N 1
ATOM 645 C CA . PHE A 1 86 ? 17.603 -13.657 -19.961 1.00 83.69 86 PHE A CA 1
ATOM 646 C C . PHE A 1 86 ? 18.997 -14.256 -20.153 1.00 83.69 86 PHE A C 1
ATOM 648 O O . PHE A 1 86 ? 19.272 -14.887 -21.181 1.00 83.69 86 PHE A O 1
ATOM 655 N N . GLN A 1 87 ? 19.909 -14.014 -19.213 1.00 82.44 87 GLN A N 1
ATOM 656 C CA . GLN A 1 87 ? 21.298 -14.441 -19.357 1.00 82.44 87 GLN A CA 1
ATOM 657 C C . GLN A 1 87 ? 21.440 -15.941 -19.140 1.00 82.44 87 GLN A C 1
ATOM 659 O O . GLN A 1 87 ? 20.785 -16.531 -18.282 1.00 82.44 87 GLN A O 1
ATOM 664 N N . THR A 1 88 ? 22.379 -16.544 -19.867 1.00 83.31 88 THR A N 1
ATOM 665 C CA . THR A 1 88 ? 22.794 -17.944 -19.675 1.00 83.31 88 THR A CA 1
ATOM 666 C C . THR A 1 88 ? 23.434 -18.186 -18.309 1.00 83.31 88 THR A C 1
ATOM 668 O O . THR A 1 88 ? 23.570 -19.331 -17.897 1.00 83.31 88 THR A O 1
ATOM 671 N N . ALA A 1 89 ? 23.814 -17.118 -17.604 1.00 85.00 89 ALA A N 1
ATOM 672 C CA . ALA A 1 89 ? 24.265 -17.170 -16.221 1.00 85.00 89 ALA A CA 1
ATOM 673 C C . ALA A 1 89 ? 23.133 -17.464 -15.220 1.00 85.00 89 ALA A C 1
ATOM 675 O O . ALA A 1 89 ? 23.432 -17.774 -14.072 1.00 85.00 89 ALA A O 1
ATOM 676 N N . SER A 1 90 ? 21.861 -17.376 -15.625 1.00 89.06 90 SER A N 1
ATOM 677 C CA . SER A 1 90 ? 20.725 -17.741 -14.772 1.00 89.06 90 SER A CA 1
ATOM 678 C C . SER A 1 90 ? 20.732 -19.241 -14.499 1.00 89.06 90 SER A C 1
ATOM 680 O O . SER A 1 90 ? 20.882 -20.042 -15.424 1.00 89.06 90 SER A O 1
ATOM 682 N N . TRP A 1 91 ? 20.578 -19.634 -13.241 1.00 91.75 91 TRP A N 1
ATOM 683 C CA . TRP A 1 91 ? 20.815 -21.005 -12.800 1.00 91.75 91 TRP A CA 1
ATOM 684 C C . TRP A 1 91 ? 19.785 -21.451 -11.770 1.00 91.75 91 TRP A C 1
ATOM 686 O O . TRP A 1 91 ? 19.161 -20.637 -11.094 1.00 91.75 91 TRP A O 1
ATOM 696 N N . ARG A 1 92 ? 19.633 -22.766 -11.649 1.00 90.75 92 ARG A N 1
ATOM 697 C CA . ARG A 1 92 ? 18.946 -23.427 -10.539 1.00 90.75 92 ARG A CA 1
ATOM 698 C C . ARG A 1 92 ? 19.849 -24.521 -9.990 1.00 90.75 92 ARG A C 1
ATOM 700 O O . ARG A 1 92 ? 20.682 -25.053 -10.724 1.00 90.75 92 ARG A O 1
ATOM 707 N N . ARG A 1 93 ? 19.715 -24.848 -8.711 1.00 86.94 93 ARG A N 1
ATOM 708 C CA . ARG A 1 93 ? 20.420 -25.978 -8.105 1.00 86.94 93 ARG A CA 1
ATOM 709 C C . ARG A 1 93 ? 19.967 -27.277 -8.785 1.00 86.94 93 ARG A C 1
ATOM 711 O O . ARG A 1 93 ? 18.810 -27.406 -9.174 1.00 86.94 93 ARG A O 1
ATOM 718 N N . GLU A 1 94 ? 20.882 -28.229 -8.963 1.00 78.50 94 GLU A N 1
ATOM 719 C CA . GLU A 1 94 ? 20.552 -29.532 -9.566 1.00 78.50 94 GLU A CA 1
ATOM 720 C C . GLU A 1 94 ? 19.743 -30.407 -8.598 1.00 78.50 94 GLU A C 1
ATOM 722 O O . GLU A 1 94 ? 18.747 -31.012 -8.985 1.00 78.50 94 GLU A O 1
ATOM 727 N N . ASP A 1 95 ? 20.140 -30.408 -7.325 1.00 73.56 95 ASP A N 1
ATOM 728 C CA . ASP A 1 95 ? 19.459 -31.105 -6.237 1.00 73.56 95 ASP A CA 1
ATOM 729 C C . ASP A 1 95 ? 18.535 -30.138 -5.484 1.00 73.56 95 ASP A C 1
ATOM 731 O O . ASP A 1 95 ? 18.933 -29.486 -4.515 1.00 73.56 95 ASP A O 1
ATOM 735 N N . MET A 1 96 ? 17.320 -29.977 -6.009 1.00 64.94 96 MET A N 1
ATOM 736 C CA . MET A 1 96 ? 16.272 -29.134 -5.419 1.00 64.94 96 MET A CA 1
ATOM 737 C C . MET A 1 96 ? 15.412 -29.900 -4.396 1.00 64.94 96 MET A C 1
ATOM 739 O O . MET A 1 96 ? 14.529 -29.294 -3.799 1.00 64.94 96 MET A O 1
ATOM 743 N N . GLY A 1 97 ? 15.622 -31.209 -4.187 1.00 64.69 97 GLY A N 1
ATOM 744 C CA . GLY A 1 97 ? 14.717 -32.045 -3.383 1.00 64.69 97 GLY A CA 1
ATOM 745 C C . GLY A 1 97 ? 13.245 -31.886 -3.807 1.00 64.69 97 GLY A C 1
ATOM 746 O O . GLY A 1 97 ? 12.945 -31.845 -4.999 1.00 64.69 97 GLY A O 1
ATOM 747 N N . ASP A 1 98 ? 12.341 -31.708 -2.839 1.00 57.34 98 ASP A N 1
ATOM 748 C CA . ASP A 1 98 ? 10.912 -31.412 -3.064 1.00 57.34 98 ASP A CA 1
ATOM 749 C C . ASP A 1 98 ? 10.625 -29.924 -3.400 1.00 57.34 98 ASP A C 1
ATOM 751 O O . ASP A 1 98 ? 9.469 -29.511 -3.503 1.00 57.34 98 ASP A O 1
ATOM 755 N N . MET A 1 99 ? 11.661 -29.086 -3.571 1.00 55.66 99 MET A N 1
ATOM 756 C CA . MET A 1 99 ? 11.546 -27.635 -3.785 1.00 55.66 99 MET A CA 1
ATOM 757 C C . MET A 1 99 ? 11.475 -27.109 -5.234 1.00 55.66 99 MET A C 1
ATOM 759 O O . MET A 1 99 ? 11.330 -25.887 -5.364 1.00 55.66 99 MET A O 1
ATOM 763 N N . PRO A 1 100 ? 11.499 -27.884 -6.345 1.00 57.53 100 PRO A N 1
ATOM 764 C CA . PRO A 1 100 ? 11.075 -27.336 -7.629 1.00 57.53 100 PRO A CA 1
ATOM 765 C C . PRO A 1 100 ? 9.546 -27.220 -7.619 1.00 57.53 100 PRO A C 1
ATOM 767 O O . PRO A 1 100 ? 8.834 -27.965 -8.282 1.00 57.53 100 PRO A O 1
ATOM 770 N N . SER A 1 101 ? 9.042 -26.283 -6.826 1.00 69.38 101 SER A N 1
ATOM 771 C CA . SER A 1 101 ? 7.651 -25.872 -6.874 1.00 69.38 101 SER A CA 1
ATOM 772 C C . SER A 1 101 ? 7.511 -24.773 -7.920 1.00 69.38 101 SER A C 1
ATOM 774 O O . SER A 1 101 ? 8.410 -23.944 -8.095 1.00 69.38 101 SER A O 1
ATOM 776 N N . ASP A 1 102 ? 6.363 -24.738 -8.590 1.00 76.62 102 ASP A N 1
ATOM 777 C CA . ASP A 1 102 ? 5.992 -23.654 -9.509 1.00 76.62 102 ASP A CA 1
ATOM 778 C C . ASP A 1 102 ? 6.125 -22.270 -8.853 1.00 76.62 102 ASP A C 1
ATOM 780 O O . ASP A 1 102 ? 6.336 -21.271 -9.528 1.00 76.62 102 ASP A O 1
ATOM 784 N N . TYR A 1 103 ? 6.079 -22.221 -7.521 1.00 79.06 103 TYR A N 1
ATOM 785 C CA . TYR A 1 103 ? 6.243 -21.019 -6.721 1.00 79.06 103 TYR A CA 1
ATOM 786 C C . TYR A 1 103 ? 7.665 -20.428 -6.769 1.00 79.06 103 TYR A C 1
ATOM 788 O O . TYR A 1 103 ? 7.820 -19.233 -7.013 1.00 79.06 103 TYR A O 1
ATOM 796 N N . VAL A 1 104 ? 8.710 -21.254 -6.621 1.00 85.50 104 VAL A N 1
ATOM 797 C CA . VAL A 1 104 ? 10.104 -20.779 -6.749 1.00 85.50 104 VAL A CA 1
ATOM 798 C C . VAL A 1 104 ? 10.386 -20.381 -8.199 1.00 85.50 104 VAL A C 1
ATOM 800 O O . VAL A 1 104 ? 11.041 -19.374 -8.444 1.00 85.50 104 VAL A O 1
ATOM 803 N N . LEU A 1 105 ? 9.836 -21.115 -9.174 1.00 86.75 105 LEU A N 1
ATOM 804 C CA . LEU A 1 105 ? 9.960 -20.739 -10.586 1.00 86.75 105 LEU A CA 1
ATOM 805 C C . LEU A 1 105 ? 9.310 -19.383 -10.854 1.00 86.75 105 LEU A C 1
ATOM 807 O O . LEU A 1 105 ? 9.890 -18.558 -11.549 1.00 86.75 105 LEU A O 1
ATOM 811 N N . ASN A 1 106 ? 8.125 -19.148 -10.292 1.00 84.75 106 ASN A N 1
ATOM 812 C CA . ASN A 1 106 ? 7.439 -17.869 -10.398 1.00 84.75 106 ASN A CA 1
ATOM 813 C C . ASN A 1 106 ? 8.287 -16.736 -9.803 1.00 84.75 106 ASN A C 1
ATOM 815 O O . ASN A 1 106 ? 8.433 -15.710 -10.452 1.00 84.75 106 ASN A O 1
ATOM 819 N N . HIS A 1 107 ? 8.950 -16.963 -8.658 1.00 89.44 107 HIS A N 1
ATOM 820 C CA . HIS A 1 107 ? 9.812 -15.946 -8.026 1.00 89.44 107 HIS A CA 1
ATOM 821 C C . HIS A 1 107 ? 10.935 -15.510 -8.966 1.00 89.44 107 HIS A C 1
ATOM 823 O O . HIS A 1 107 ? 11.212 -14.325 -9.146 1.00 89.44 107 HIS A O 1
ATOM 829 N N . GLU A 1 108 ? 11.541 -16.492 -9.623 1.00 90.88 108 GLU A N 1
ATOM 830 C CA . GLU A 1 108 ? 12.581 -16.274 -10.616 1.00 90.88 108 GLU A CA 1
ATOM 831 C C . GLU A 1 108 ? 12.050 -15.609 -11.900 1.00 90.88 108 GLU A C 1
ATOM 833 O O . GLU A 1 108 ? 12.684 -14.702 -12.447 1.00 90.88 108 GLU A O 1
ATOM 838 N N . CYS A 1 109 ? 10.854 -15.983 -12.362 1.00 88.12 109 CYS A N 1
ATOM 839 C CA . CYS A 1 109 ? 10.168 -15.294 -13.459 1.00 88.12 109 CYS A CA 1
ATOM 840 C C . CYS A 1 109 ? 9.920 -13.813 -13.143 1.00 88.12 109 CYS A C 1
ATOM 842 O O . CYS A 1 109 ? 10.192 -12.957 -13.987 1.00 88.12 109 CYS A O 1
ATOM 844 N N . ASP A 1 110 ? 9.478 -13.499 -11.928 1.00 89.25 110 ASP A N 1
ATOM 845 C CA . ASP A 1 110 ? 9.185 -12.135 -11.488 1.00 89.25 110 ASP A CA 1
ATOM 846 C C . ASP A 1 110 ? 10.422 -11.229 -11.552 1.00 89.25 110 ASP A C 1
ATOM 848 O O . ASP A 1 110 ? 10.335 -10.077 -11.986 1.00 89.25 110 ASP A O 1
ATOM 852 N N . HIS A 1 111 ? 11.612 -11.748 -11.227 1.00 92.50 111 HIS A N 1
ATOM 853 C CA . HIS A 1 111 ? 12.866 -11.009 -11.411 1.00 92.50 111 HIS A CA 1
ATOM 854 C C . HIS A 1 111 ? 13.124 -10.622 -12.874 1.00 92.50 111 HIS A C 1
ATOM 856 O O . HIS A 1 111 ? 13.635 -9.525 -13.142 1.00 92.50 111 HIS A O 1
ATOM 862 N N . TYR A 1 112 ? 12.790 -11.497 -13.827 1.00 90.00 112 TYR A N 1
ATOM 863 C CA . TYR A 1 112 ? 12.887 -11.185 -15.253 1.00 90.00 112 TYR A CA 1
ATOM 864 C C . TYR A 1 112 ? 11.835 -10.153 -15.672 1.00 90.00 112 TYR A C 1
ATOM 866 O O . TYR A 1 112 ? 12.164 -9.185 -16.361 1.00 90.00 112 TYR A O 1
ATOM 874 N N . ASP A 1 113 ? 10.599 -10.304 -15.210 1.00 87.31 113 ASP A N 1
ATOM 875 C CA . ASP A 1 113 ? 9.490 -9.411 -15.546 1.00 87.31 113 ASP A CA 1
ATOM 876 C C . ASP A 1 113 ? 9.683 -7.988 -14.985 1.00 87.31 113 ASP A C 1
ATOM 878 O O . ASP A 1 113 ? 9.365 -6.990 -15.651 1.00 87.31 113 ASP A O 1
ATOM 882 N N . ILE A 1 114 ? 10.313 -7.859 -13.812 1.00 89.56 114 ILE A N 1
ATOM 883 C CA . ILE A 1 114 ? 10.788 -6.570 -13.296 1.00 89.56 114 ILE A CA 1
ATOM 884 C C . ILE A 1 114 ? 11.778 -5.946 -14.285 1.00 89.56 114 ILE A C 1
ATOM 886 O O . ILE A 1 114 ? 11.606 -4.794 -14.693 1.00 89.56 114 ILE A O 1
ATOM 890 N N . ALA A 1 115 ? 12.795 -6.690 -14.725 1.00 91.50 115 ALA A N 1
ATOM 891 C CA . ALA A 1 115 ? 13.774 -6.177 -15.681 1.00 91.50 115 ALA A CA 1
ATOM 892 C C . ALA A 1 115 ? 13.138 -5.810 -17.034 1.00 91.50 115 ALA A C 1
ATOM 894 O O . ALA A 1 115 ? 13.488 -4.782 -17.621 1.00 91.50 115 ALA A O 1
ATOM 895 N N . LEU A 1 116 ? 12.170 -6.596 -17.509 1.00 87.00 116 LEU A N 1
ATOM 896 C CA . LEU A 1 116 ? 11.421 -6.322 -18.733 1.00 87.00 116 LEU A CA 1
ATOM 897 C C . LEU A 1 116 ? 10.610 -5.025 -18.620 1.00 87.00 116 LEU A C 1
ATOM 899 O O . LEU A 1 116 ? 10.616 -4.215 -19.547 1.00 87.00 116 LEU A O 1
ATOM 903 N N . THR A 1 117 ? 9.989 -4.767 -17.468 1.00 88.00 117 THR A N 1
ATOM 904 C CA . THR A 1 117 ? 9.308 -3.491 -17.202 1.00 88.00 117 THR A CA 1
ATOM 905 C C . THR A 1 117 ? 10.258 -2.309 -17.370 1.00 88.00 117 THR A C 1
ATOM 907 O O . THR A 1 117 ? 9.943 -1.347 -18.073 1.00 88.00 117 THR A O 1
ATOM 910 N N . PHE A 1 118 ? 11.431 -2.368 -16.735 1.00 91.56 118 PHE A N 1
ATOM 911 C CA . PHE A 1 118 ? 12.411 -1.287 -16.811 1.00 91.56 118 PHE A CA 1
ATOM 912 C C . PHE A 1 118 ? 13.006 -1.145 -18.217 1.00 91.56 118 PHE A C 1
ATOM 914 O O . PHE A 1 118 ? 13.265 -0.023 -18.650 1.00 91.56 118 PHE A O 1
ATOM 921 N N . ALA A 1 119 ? 13.148 -2.238 -18.972 1.00 89.75 119 ALA A N 1
ATOM 922 C CA . ALA A 1 119 ? 13.541 -2.192 -20.379 1.00 89.75 119 ALA A CA 1
ATOM 923 C C . ALA A 1 119 ? 12.490 -1.477 -21.246 1.00 89.75 119 ALA A C 1
ATOM 925 O O . ALA A 1 119 ? 12.841 -0.597 -22.033 1.00 89.75 119 ALA A O 1
ATOM 926 N N . ASN A 1 120 ? 11.203 -1.795 -21.066 1.00 86.38 120 ASN A N 1
ATOM 927 C CA . ASN A 1 120 ? 10.106 -1.132 -21.778 1.00 86.38 120 ASN A CA 1
ATOM 928 C C . ASN A 1 120 ? 10.033 0.360 -21.416 1.00 86.38 120 ASN A C 1
ATOM 930 O O . ASN A 1 120 ? 9.861 1.213 -22.288 1.00 86.38 120 ASN A O 1
ATOM 934 N N . LYS A 1 121 ? 10.224 0.692 -20.135 1.00 89.81 121 LYS A N 1
ATOM 935 C CA . LYS A 1 121 ? 10.252 2.081 -19.672 1.00 89.81 121 LYS A CA 1
ATOM 936 C C . LYS A 1 121 ? 11.435 2.851 -20.263 1.00 89.81 121 LYS A C 1
ATOM 938 O O . LYS A 1 121 ? 11.252 3.956 -20.766 1.00 89.81 121 LYS A O 1
ATOM 943 N N . LEU A 1 122 ? 12.624 2.246 -20.286 1.00 93.94 122 LEU A N 1
ATOM 944 C CA . LEU A 1 122 ? 13.813 2.833 -20.904 1.00 93.94 122 LEU A CA 1
ATOM 945 C C . LEU A 1 122 ? 13.607 3.066 -22.407 1.00 93.94 122 LEU A C 1
ATOM 947 O O . LEU A 1 122 ? 13.963 4.129 -22.907 1.00 93.94 122 LEU A O 1
ATOM 951 N N . GLN A 1 123 ? 12.996 2.113 -23.124 1.00 92.81 123 GLN A N 1
ATOM 952 C CA . GLN A 1 123 ? 12.618 2.282 -24.533 1.00 92.81 123 GLN A CA 1
ATOM 953 C C . GLN A 1 123 ? 11.759 3.533 -24.720 1.00 92.81 123 GLN A C 1
ATOM 955 O O . GLN A 1 123 ? 12.058 4.357 -25.586 1.00 92.81 123 GLN A O 1
ATOM 960 N N . GLN A 1 124 ? 10.706 3.672 -23.912 1.00 90.25 124 GLN A N 1
ATOM 961 C CA . GLN A 1 124 ? 9.774 4.792 -23.984 1.00 90.25 124 GLN A CA 1
ATOM 962 C C . GLN A 1 124 ? 10.472 6.125 -23.687 1.00 90.25 124 GLN A C 1
ATOM 964 O O . GLN A 1 124 ? 10.346 7.066 -24.469 1.00 90.25 124 GLN A O 1
ATOM 969 N N . ASP A 1 125 ? 11.230 6.200 -22.592 1.00 92.69 125 ASP A N 1
ATOM 970 C CA . ASP A 1 125 ? 11.867 7.440 -22.141 1.00 92.69 125 ASP A CA 1
ATOM 971 C C . ASP A 1 125 ? 12.959 7.917 -23.095 1.00 92.69 125 ASP A C 1
ATOM 973 O O . ASP A 1 125 ? 13.092 9.120 -23.325 1.00 92.69 125 ASP A O 1
ATOM 977 N N . LEU A 1 126 ? 13.709 6.984 -23.687 1.00 94.06 126 LEU A N 1
ATOM 978 C CA . LEU A 1 126 ? 14.706 7.319 -24.695 1.00 94.06 126 LEU A CA 1
ATOM 979 C C . LEU A 1 126 ? 14.066 7.747 -26.025 1.00 94.06 126 LEU A C 1
ATOM 981 O O . LEU A 1 126 ? 14.517 8.695 -26.655 1.00 94.06 126 LEU A O 1
ATOM 985 N N . THR A 1 127 ? 13.001 7.073 -26.465 1.00 88.81 127 THR A N 1
ATOM 986 C CA . THR A 1 127 ? 12.417 7.322 -27.801 1.00 88.81 127 THR A CA 1
ATOM 987 C C . THR A 1 127 ? 11.533 8.567 -27.841 1.00 88.81 127 THR A C 1
ATOM 989 O O . THR A 1 127 ? 11.437 9.224 -28.875 1.00 88.81 127 THR A O 1
ATOM 992 N N . ASN A 1 128 ? 10.884 8.912 -26.725 1.00 88.69 128 ASN A N 1
ATOM 993 C CA . ASN A 1 128 ? 9.964 10.051 -26.658 1.00 88.69 128 ASN A CA 1
ATOM 994 C C . ASN A 1 128 ? 10.667 11.393 -26.417 1.00 88.69 128 ASN A C 1
ATOM 996 O O . ASN A 1 128 ? 10.011 12.435 -26.415 1.00 88.69 128 ASN A O 1
ATOM 1000 N N . LYS A 1 129 ? 11.982 11.385 -26.184 1.00 93.31 129 LYS A N 1
ATOM 1001 C CA . LYS A 1 129 ? 12.754 12.594 -25.924 1.00 93.31 129 LYS A CA 1
ATOM 1002 C C . LYS A 1 129 ? 13.349 13.166 -27.211 1.00 93.31 129 LYS A C 1
ATOM 1004 O O . LYS A 1 129 ? 13.947 12.457 -28.013 1.00 93.31 129 LYS A O 1
ATOM 1009 N N . GLU A 1 130 ? 13.249 14.484 -27.353 1.00 95.50 130 GLU A N 1
ATOM 1010 C CA . GLU A 1 130 ? 14.107 15.255 -28.255 1.00 95.50 130 GLU A CA 1
ATOM 1011 C C . GLU A 1 130 ? 15.383 15.667 -27.515 1.00 95.50 130 GLU A C 1
ATOM 1013 O O . GLU A 1 130 ? 15.324 16.175 -26.389 1.00 95.50 130 GLU A O 1
ATOM 1018 N N . TYR A 1 131 ? 16.526 15.475 -28.160 1.00 94.94 131 TYR A N 1
ATOM 1019 C CA . TYR A 1 131 ? 17.846 15.651 -27.573 1.00 94.94 131 TYR A CA 1
ATOM 1020 C C . TYR A 1 131 ? 18.553 16.897 -28.092 1.00 94.94 131 TYR A C 1
ATOM 1022 O O . TYR A 1 131 ? 18.356 17.318 -29.233 1.00 94.94 131 TYR A O 1
ATOM 1030 N N . SER A 1 132 ? 19.425 17.479 -27.273 1.00 95.75 132 SER A N 1
ATOM 1031 C CA . SER A 1 132 ? 20.301 18.557 -27.735 1.00 95.75 132 SER A CA 1
ATOM 1032 C C . SER A 1 132 ? 21.440 18.025 -28.611 1.00 95.75 132 SER A C 1
ATOM 1034 O O . SER A 1 132 ? 22.081 17.030 -28.289 1.00 95.75 132 SER A O 1
ATOM 1036 N N . GLU A 1 133 ? 21.756 18.727 -29.699 1.00 89.94 133 GLU A N 1
ATOM 1037 C CA . GLU A 1 133 ? 22.782 18.295 -30.663 1.00 89.94 133 GLU A CA 1
ATOM 1038 C C . GLU A 1 133 ? 24.173 18.099 -30.041 1.00 89.94 133 GLU A C 1
ATOM 1040 O O . GLU A 1 133 ? 24.894 17.177 -30.405 1.00 89.94 133 GLU A O 1
ATOM 1045 N N . LYS A 1 134 ? 24.540 18.938 -29.066 1.00 89.31 134 LYS A N 1
ATOM 1046 C CA . LYS A 1 134 ? 25.842 18.870 -28.379 1.00 89.31 134 LYS A CA 1
ATOM 1047 C C . LYS A 1 134 ? 25.803 18.122 -27.044 1.00 89.31 134 LYS A C 1
ATOM 1049 O O . LYS A 1 134 ? 26.857 17.843 -26.485 1.00 89.31 134 LYS A O 1
ATOM 1054 N N . GLY A 1 135 ? 24.614 17.859 -26.497 1.00 91.19 135 GLY A N 1
ATOM 1055 C CA . GLY A 1 135 ? 24.434 17.341 -25.136 1.00 91.19 135 GLY A CA 1
ATOM 1056 C C . GLY A 1 135 ? 23.698 16.005 -25.050 1.00 91.19 135 GLY A C 1
ATOM 1057 O O . GLY A 1 135 ? 23.478 15.523 -23.936 1.00 91.19 135 GLY A O 1
ATOM 1058 N N . PHE A 1 136 ? 23.331 15.400 -26.186 1.00 91.25 136 PHE A N 1
ATOM 1059 C CA . PHE A 1 136 ? 22.518 14.184 -26.232 1.00 91.25 136 PHE A CA 1
ATOM 1060 C C . PHE A 1 136 ? 23.101 13.036 -25.397 1.00 91.25 136 PHE A C 1
ATOM 1062 O O . PHE A 1 136 ? 22.351 12.377 -24.684 1.00 91.25 136 PHE A O 1
ATOM 1069 N N . GLU A 1 137 ? 24.423 12.826 -25.397 1.00 89.88 137 GLU A N 1
ATOM 1070 C CA . GLU A 1 137 ? 25.067 11.754 -24.619 1.00 89.88 137 GLU A CA 1
ATOM 1071 C C . GLU A 1 137 ? 24.779 11.887 -23.120 1.00 89.88 137 GLU A C 1
ATOM 1073 O O . GLU A 1 137 ? 24.313 10.948 -22.471 1.00 89.88 137 GLU A O 1
ATOM 1078 N N . LYS A 1 138 ? 24.982 13.089 -22.570 1.00 93.12 138 LYS A N 1
ATOM 1079 C CA . LYS A 1 138 ? 24.709 13.377 -21.159 1.00 93.12 138 LYS A CA 1
ATOM 1080 C C . LYS A 1 138 ? 23.221 13.243 -20.844 1.00 93.12 138 LYS A C 1
ATOM 1082 O O . LYS A 1 138 ? 22.854 12.745 -19.784 1.00 93.12 138 LYS A O 1
ATOM 1087 N N . GLU A 1 139 ? 22.352 13.676 -21.752 1.00 94.38 139 GLU A N 1
ATOM 1088 C CA . GLU A 1 139 ? 20.902 13.556 -21.591 1.00 94.38 139 GLU A CA 1
ATOM 1089 C C . GLU A 1 139 ? 20.421 12.100 -21.597 1.00 94.38 139 GLU A C 1
ATOM 1091 O O . GLU A 1 139 ? 19.541 11.763 -20.805 1.00 94.38 139 GLU A O 1
ATOM 1096 N N . ILE A 1 140 ? 21.009 11.239 -22.434 1.00 93.50 140 ILE A N 1
ATOM 1097 C CA . ILE A 1 140 ? 20.763 9.790 -22.442 1.00 93.50 140 ILE A CA 1
ATOM 1098 C C . ILE A 1 140 ? 21.201 9.180 -21.107 1.00 93.50 140 ILE A C 1
ATOM 1100 O O . ILE A 1 140 ? 20.422 8.465 -20.476 1.00 93.50 140 ILE A O 1
ATOM 1104 N N . LEU A 1 141 ? 22.410 9.498 -20.630 1.00 92.06 141 LEU A N 1
ATOM 1105 C CA . LEU A 1 141 ? 22.920 8.986 -19.351 1.00 92.06 141 LEU A CA 1
ATOM 1106 C C . LEU A 1 141 ? 22.077 9.451 -18.154 1.00 92.06 141 LEU A C 1
ATOM 1108 O O . LEU A 1 141 ? 21.863 8.683 -17.215 1.00 92.06 141 LEU A O 1
ATOM 1112 N N . ASN A 1 142 ? 21.536 10.670 -18.210 1.00 94.38 142 ASN A N 1
ATOM 1113 C CA . ASN A 1 142 ? 20.625 11.203 -17.195 1.00 94.38 142 ASN A CA 1
ATOM 1114 C C . ASN A 1 142 ? 19.256 10.504 -17.167 1.00 94.38 142 ASN A C 1
ATOM 1116 O O . ASN A 1 142 ? 18.566 10.594 -16.157 1.00 94.38 142 ASN A O 1
ATOM 1120 N N . ILE A 1 143 ? 18.857 9.816 -18.240 1.00 93.25 143 ILE A N 1
ATOM 1121 C CA . ILE A 1 143 ? 17.689 8.920 -18.239 1.00 93.25 143 ILE A CA 1
ATOM 1122 C C . ILE A 1 143 ? 18.107 7.541 -17.727 1.00 93.25 143 ILE A C 1
ATOM 1124 O O . ILE A 1 143 ? 17.472 6.976 -16.839 1.00 93.25 143 ILE A O 1
ATOM 1128 N N . TYR A 1 144 ? 19.206 7.016 -18.266 1.00 91.06 144 TYR A N 1
ATOM 1129 C CA . TYR A 1 144 ? 19.657 5.655 -18.017 1.00 91.06 144 TYR A CA 1
ATOM 1130 C C . TYR A 1 144 ? 20.029 5.408 -16.549 1.00 91.06 144 TYR A C 1
ATOM 1132 O O . TYR A 1 144 ? 19.500 4.491 -15.924 1.00 91.06 144 TYR A O 1
ATOM 1140 N N . HIS A 1 145 ? 20.923 6.216 -15.968 1.00 90.69 145 HIS A N 1
ATOM 1141 C CA . HIS A 1 145 ? 21.466 5.931 -14.637 1.00 90.69 145 HIS A CA 1
ATOM 1142 C C . HIS A 1 145 ? 20.415 5.953 -13.520 1.00 90.69 145 HIS A C 1
ATOM 1144 O O . HIS A 1 145 ? 20.398 5.006 -12.730 1.00 90.69 145 HIS A O 1
ATOM 1150 N N . PRO A 1 146 ? 19.523 6.960 -13.426 1.00 89.69 146 PRO A N 1
ATOM 1151 C CA . PRO A 1 146 ? 18.490 6.956 -12.395 1.00 89.69 146 PRO A CA 1
ATOM 1152 C C . PRO A 1 146 ? 17.525 5.779 -12.546 1.00 89.69 146 PRO A C 1
ATOM 1154 O O . PRO A 1 146 ? 17.161 5.157 -11.549 1.00 89.69 146 PRO A O 1
ATOM 1157 N N . LEU A 1 147 ? 17.152 5.439 -13.784 1.00 89.50 147 LEU A N 1
ATOM 1158 C CA . LEU A 1 147 ? 16.225 4.348 -14.058 1.00 89.50 147 LEU A CA 1
ATOM 1159 C C . LEU A 1 147 ? 16.828 2.985 -13.681 1.00 89.50 147 LEU A C 1
ATOM 1161 O O . LEU A 1 147 ? 16.163 2.182 -13.031 1.00 89.50 147 LEU A O 1
ATOM 1165 N N . LEU A 1 148 ? 18.102 2.744 -14.008 1.00 90.50 148 LEU A N 1
ATOM 1166 C CA . LEU A 1 148 ? 18.799 1.507 -13.635 1.00 90.50 148 LEU A CA 1
ATOM 1167 C C . LEU A 1 148 ? 19.081 1.420 -12.131 1.00 90.50 148 LEU A C 1
ATOM 1169 O O . LEU A 1 148 ? 18.975 0.343 -11.548 1.00 90.50 148 LEU A O 1
ATOM 1173 N N . LYS A 1 149 ? 19.393 2.544 -11.475 1.00 89.06 149 LYS A N 1
ATOM 1174 C CA . LYS A 1 149 ? 19.497 2.588 -10.010 1.00 89.06 149 LYS A CA 1
ATOM 1175 C C . LYS A 1 149 ? 18.180 2.141 -9.370 1.00 89.06 149 LYS A C 1
ATOM 1177 O O . LYS A 1 149 ? 18.182 1.243 -8.533 1.00 89.06 149 LYS A O 1
ATOM 1182 N N . LYS A 1 150 ? 17.062 2.710 -9.825 1.00 87.62 150 LYS A N 1
ATOM 1183 C CA . LYS A 1 150 ? 15.724 2.364 -9.342 1.00 87.62 150 LYS A CA 1
ATOM 1184 C C . LYS A 1 150 ? 15.353 0.907 -9.630 1.00 87.62 150 LYS A C 1
ATOM 1186 O O . LYS A 1 150 ? 14.760 0.257 -8.779 1.00 87.62 150 LYS A O 1
ATOM 1191 N N . TYR A 1 151 ? 15.732 0.375 -10.789 1.00 91.44 151 TYR A N 1
ATOM 1192 C CA . TYR A 1 151 ? 15.592 -1.049 -11.105 1.00 91.44 151 TYR A CA 1
ATOM 1193 C C . TYR A 1 151 ? 16.239 -1.944 -10.035 1.00 91.44 151 TYR A C 1
ATOM 1195 O O . TYR A 1 151 ? 15.591 -2.854 -9.520 1.00 91.44 151 TYR A O 1
ATOM 1203 N N . HIS A 1 152 ? 17.485 -1.662 -9.650 1.00 87.75 152 HIS A N 1
ATOM 1204 C CA . HIS A 1 152 ? 18.185 -2.440 -8.624 1.00 87.75 152 HIS A CA 1
ATOM 1205 C C . HIS A 1 152 ? 17.559 -2.305 -7.231 1.00 87.75 152 HIS A C 1
ATOM 1207 O O . HIS A 1 152 ? 17.502 -3.285 -6.485 1.00 87.75 152 HIS A O 1
ATOM 1213 N N . GLU A 1 153 ? 17.069 -1.114 -6.886 1.00 84.50 153 GLU A N 1
ATOM 1214 C CA . GLU A 1 153 ? 16.320 -0.889 -5.647 1.00 84.50 153 GLU A CA 1
ATOM 1215 C C . GLU A 1 153 ? 15.036 -1.736 -5.626 1.00 84.50 153 GLU A C 1
ATOM 1217 O O . GLU A 1 153 ? 14.762 -2.403 -4.627 1.00 84.50 153 GLU A O 1
ATOM 1222 N N . VAL A 1 154 ? 14.300 -1.792 -6.746 1.00 84.56 154 VAL A N 1
ATOM 1223 C CA . VAL A 1 154 ? 13.071 -2.594 -6.878 1.00 84.56 154 VAL A CA 1
ATOM 1224 C C . VAL A 1 154 ? 13.354 -4.088 -6.756 1.00 84.56 154 VAL A C 1
ATOM 1226 O O . VAL A 1 154 ? 12.661 -4.740 -5.983 1.00 84.56 154 VAL A O 1
ATOM 1229 N N . GLN A 1 155 ? 14.375 -4.616 -7.443 1.00 88.62 155 GLN A N 1
ATOM 1230 C CA . GLN A 1 155 ? 14.778 -6.026 -7.306 1.00 88.62 155 GLN A CA 1
ATOM 1231 C C . GLN A 1 155 ? 15.091 -6.376 -5.842 1.00 88.62 155 GLN A C 1
ATOM 1233 O O . GLN A 1 155 ? 14.548 -7.333 -5.299 1.00 88.62 155 GLN A O 1
ATOM 1238 N N . SER A 1 156 ? 15.892 -5.541 -5.169 1.00 82.75 156 SER A N 1
ATOM 1239 C CA . SER A 1 156 ? 16.274 -5.763 -3.764 1.00 82.75 156 SER A CA 1
ATOM 1240 C C . SER A 1 156 ? 15.067 -5.702 -2.821 1.00 82.75 156 SER A C 1
ATOM 1242 O O . SER A 1 156 ? 14.970 -6.440 -1.842 1.00 82.75 156 SER A O 1
ATOM 1244 N N . SER A 1 157 ? 14.128 -4.802 -3.110 1.00 78.50 157 SER A N 1
ATOM 1245 C CA . SER A 1 157 ? 12.900 -4.652 -2.338 1.00 78.50 157 SER A CA 1
ATOM 1246 C C . SER A 1 157 ? 11.938 -5.818 -2.548 1.00 78.50 157 SER A C 1
ATOM 1248 O O . SER A 1 157 ? 11.277 -6.222 -1.590 1.00 78.50 157 SER A O 1
ATOM 1250 N N . TYR A 1 158 ? 11.862 -6.344 -3.771 1.00 83.69 158 TYR A N 1
ATOM 1251 C CA . TYR A 1 158 ? 11.088 -7.534 -4.092 1.00 83.69 158 TYR A CA 1
ATOM 1252 C C . TYR A 1 158 ? 11.585 -8.733 -3.290 1.00 83.69 158 TYR A C 1
ATOM 1254 O O . TYR A 1 158 ? 10.809 -9.279 -2.506 1.00 83.69 158 TYR A O 1
ATOM 1262 N N . ASP A 1 159 ? 12.882 -9.034 -3.372 1.00 82.75 159 ASP A N 1
ATOM 1263 C CA . ASP A 1 159 ? 13.523 -10.093 -2.590 1.00 82.75 159 ASP A CA 1
ATOM 1264 C C . ASP A 1 159 ? 13.229 -9.970 -1.094 1.00 82.75 159 ASP A C 1
ATOM 1266 O O . ASP A 1 159 ? 12.738 -10.908 -0.468 1.00 82.75 159 ASP A O 1
ATOM 1270 N N . SER A 1 160 ? 13.461 -8.786 -0.519 1.00 75.44 160 SER A N 1
ATOM 1271 C CA . SER A 1 160 ? 13.253 -8.559 0.912 1.00 75.44 160 SER A CA 1
ATOM 1272 C C . SER A 1 160 ? 11.796 -8.773 1.341 1.00 75.44 160 SER A C 1
ATOM 1274 O O . SER A 1 160 ? 11.551 -9.391 2.376 1.00 75.44 160 SER A O 1
ATOM 1276 N N . MET A 1 161 ? 10.820 -8.290 0.565 1.00 70.69 161 MET A N 1
ATOM 1277 C CA . MET A 1 161 ? 9.402 -8.392 0.929 1.00 70.69 161 MET A CA 1
ATOM 1278 C C . MET A 1 161 ? 8.802 -9.769 0.643 1.00 70.69 161 MET A C 1
ATOM 1280 O O . MET A 1 161 ? 7.985 -10.248 1.429 1.00 70.69 161 MET A O 1
ATOM 1284 N N . ALA A 1 162 ? 9.197 -10.420 -0.451 1.00 70.06 162 ALA A N 1
ATOM 1285 C CA . ALA A 1 162 ? 8.803 -11.795 -0.753 1.00 70.06 162 ALA A CA 1
ATOM 1286 C C . ALA A 1 162 ? 9.519 -12.817 0.153 1.00 70.06 162 ALA A C 1
ATOM 1288 O O . ALA A 1 162 ? 9.237 -14.013 0.083 1.00 70.06 162 ALA A O 1
ATOM 1289 N N . GLY A 1 163 ? 10.433 -12.362 1.020 1.00 75.62 163 GLY A N 1
ATOM 1290 C CA . GLY A 1 163 ? 11.232 -13.227 1.880 1.00 75.62 163 GLY A CA 1
ATOM 1291 C C . GLY A 1 163 ? 12.103 -14.174 1.062 1.00 75.62 163 GLY A C 1
ATOM 1292 O O . GLY A 1 163 ? 12.173 -15.348 1.398 1.00 75.62 163 GLY A O 1
ATOM 1293 N N . HIS A 1 164 ? 12.692 -13.683 -0.032 1.00 76.38 164 HIS A N 1
ATOM 1294 C CA . HIS A 1 164 ? 13.469 -14.466 -0.997 1.00 76.38 164 HIS A CA 1
ATOM 1295 C C . HIS A 1 164 ? 12.691 -15.668 -1.562 1.00 76.38 164 HIS A C 1
ATOM 1297 O O . HIS A 1 164 ? 13.211 -16.780 -1.628 1.00 76.38 164 HIS A O 1
ATOM 1303 N N . GLY A 1 165 ? 11.417 -15.458 -1.910 1.00 71.00 165 GLY A N 1
ATOM 1304 C CA . GLY A 1 165 ? 10.560 -16.509 -2.463 1.00 71.00 165 GLY A CA 1
ATOM 1305 C C . GLY A 1 165 ? 10.072 -17.515 -1.420 1.00 71.00 165 GLY A C 1
ATOM 1306 O O . GLY A 1 165 ? 9.837 -18.674 -1.747 1.00 71.00 165 GLY A O 1
ATOM 1307 N N . VAL A 1 166 ? 9.942 -17.100 -0.154 1.00 73.94 166 VAL A N 1
ATOM 1308 C CA . VAL A 1 166 ? 9.365 -17.915 0.935 1.00 73.94 166 VAL A CA 1
ATOM 1309 C C . VAL A 1 166 ? 7.940 -17.463 1.275 1.00 73.94 166 VAL A C 1
ATOM 1311 O O . VAL A 1 166 ? 7.088 -18.277 1.641 1.00 73.94 166 VAL A O 1
ATOM 1314 N N . SER A 1 167 ? 7.650 -16.164 1.159 1.00 76.38 167 SER A N 1
ATOM 1315 C CA . SER A 1 167 ? 6.356 -15.583 1.521 1.00 76.38 167 SER A CA 1
ATOM 1316 C C . SER A 1 167 ? 5.385 -15.573 0.339 1.00 76.38 167 SER A C 1
ATOM 1318 O O . SER A 1 167 ? 5.333 -14.611 -0.430 1.00 76.38 167 SER A O 1
ATOM 1320 N N . LYS A 1 168 ? 4.562 -16.626 0.239 1.00 75.88 168 LYS A N 1
ATOM 1321 C CA . LYS A 1 168 ? 3.578 -16.806 -0.848 1.00 75.88 168 LYS A CA 1
ATOM 1322 C C . LYS A 1 168 ? 2.648 -15.611 -1.028 1.00 75.88 168 LYS A C 1
ATOM 1324 O O . LYS A 1 168 ? 2.446 -15.151 -2.148 1.00 75.88 168 LYS A O 1
ATOM 1329 N N . ASP A 1 169 ? 2.138 -15.072 0.074 1.00 63.53 169 ASP A N 1
ATOM 1330 C CA . ASP A 1 169 ? 1.219 -13.933 0.043 1.00 63.53 169 ASP A CA 1
ATOM 1331 C C . ASP A 1 169 ? 1.902 -12.654 -0.450 1.00 63.53 169 ASP A C 1
ATOM 1333 O O . ASP A 1 169 ? 1.320 -11.893 -1.226 1.00 63.53 169 ASP A O 1
ATOM 1337 N N . ASN A 1 170 ? 3.138 -12.398 -0.007 1.00 65.69 170 ASN A N 1
ATOM 1338 C CA . ASN A 1 170 ? 3.864 -11.201 -0.420 1.00 65.69 170 ASN A CA 1
ATOM 1339 C C . ASN A 1 170 ? 4.344 -11.310 -1.863 1.00 65.69 170 ASN A C 1
ATOM 1341 O O . ASN A 1 170 ? 4.298 -10.310 -2.576 1.00 65.69 170 ASN A O 1
ATOM 1345 N N . GLN A 1 171 ? 4.750 -12.500 -2.303 1.00 76.50 171 GLN A N 1
ATOM 1346 C CA . GLN A 1 171 ? 5.074 -12.732 -3.700 1.00 76.50 171 GLN A CA 1
ATOM 1347 C C . GLN A 1 171 ? 3.848 -12.512 -4.584 1.00 76.50 171 GLN A C 1
ATOM 1349 O O . GLN A 1 171 ? 3.903 -11.655 -5.448 1.00 76.50 171 GLN A O 1
ATOM 1354 N N . TYR A 1 172 ? 2.691 -13.100 -4.269 1.00 70.88 172 TYR A N 1
ATOM 1355 C CA . TYR A 1 172 ? 1.466 -12.859 -5.042 1.00 70.88 172 TYR A CA 1
ATOM 1356 C C . TYR A 1 172 ? 1.107 -11.361 -5.176 1.00 70.88 172 TYR A C 1
ATOM 1358 O O . TYR A 1 172 ? 0.643 -10.897 -6.222 1.00 70.88 172 TYR A O 1
ATOM 1366 N N . LEU A 1 173 ? 1.340 -10.554 -4.131 1.00 64.81 173 LEU A N 1
ATOM 1367 C CA . LEU A 1 173 ? 1.170 -9.094 -4.207 1.00 64.81 173 LEU A CA 1
ATOM 1368 C C . LEU A 1 173 ? 2.147 -8.425 -5.181 1.00 64.81 173 LEU A C 1
ATOM 1370 O O . LEU A 1 173 ? 1.804 -7.410 -5.802 1.00 64.81 173 LEU A O 1
ATOM 1374 N N . TRP A 1 174 ? 3.361 -8.950 -5.269 1.00 77.75 174 TRP A N 1
ATOM 1375 C CA . TRP A 1 174 ? 4.360 -8.539 -6.238 1.00 77.75 174 TRP A CA 1
ATOM 1376 C C . TRP A 1 174 ? 4.008 -9.000 -7.647 1.00 77.75 174 TRP A C 1
ATOM 1378 O O . TRP A 1 174 ? 4.030 -8.142 -8.522 1.00 77.75 174 TRP A O 1
ATOM 1388 N N . ASP A 1 175 ? 3.541 -10.230 -7.860 1.00 75.44 175 ASP A N 1
ATOM 1389 C CA . ASP A 1 175 ? 3.074 -10.723 -9.164 1.00 75.44 175 ASP A CA 1
ATOM 1390 C C . ASP A 1 175 ? 2.029 -9.768 -9.759 1.00 75.44 175 ASP A C 1
ATOM 1392 O O . ASP A 1 175 ? 2.135 -9.299 -10.895 1.00 75.44 175 ASP A O 1
ATOM 1396 N N . LEU A 1 176 ? 1.028 -9.387 -8.951 1.00 67.06 176 LEU A N 1
ATOM 1397 C CA . LEU A 1 176 ? -0.008 -8.434 -9.356 1.00 67.06 176 LEU A CA 1
ATOM 1398 C C . LEU A 1 176 ? 0.570 -7.056 -9.710 1.00 67.06 176 LEU A C 1
ATOM 1400 O O . LEU A 1 176 ? 0.080 -6.388 -10.625 1.00 67.06 176 LEU A O 1
ATOM 1404 N N . ARG A 1 177 ? 1.597 -6.609 -8.980 1.00 71.44 177 ARG A N 1
ATOM 1405 C CA . ARG A 1 177 ? 2.270 -5.327 -9.219 1.00 71.44 177 ARG A CA 1
ATOM 1406 C C . ARG A 1 177 ? 3.102 -5.372 -10.497 1.00 71.44 177 ARG A C 1
ATOM 1408 O O . ARG A 1 177 ? 2.975 -4.469 -11.318 1.00 71.44 177 ARG A O 1
ATOM 1415 N N . ILE A 1 178 ? 3.905 -6.415 -10.671 1.00 79.69 178 ILE A N 1
ATOM 1416 C CA . ILE A 1 178 ? 4.816 -6.634 -11.795 1.00 79.69 178 ILE A CA 1
ATOM 1417 C C . ILE A 1 178 ? 4.023 -6.787 -13.083 1.00 79.69 178 ILE A C 1
ATOM 1419 O O . ILE A 1 178 ? 4.229 -6.005 -14.014 1.00 79.69 178 ILE A O 1
ATOM 1423 N N . LYS A 1 179 ? 3.035 -7.696 -13.101 1.00 72.75 179 LYS A N 1
ATOM 1424 C CA . LYS A 1 179 ? 2.115 -7.871 -14.232 1.00 72.75 179 LYS A CA 1
ATOM 1425 C C . LYS A 1 179 ? 1.558 -6.536 -14.679 1.00 72.75 179 LYS A C 1
ATOM 1427 O O . LYS A 1 179 ? 1.430 -6.259 -15.872 1.00 72.75 179 LYS A O 1
ATOM 1432 N N . LYS A 1 180 ? 1.245 -5.675 -13.715 1.00 64.44 180 LYS A N 1
ATOM 1433 C CA . LYS A 1 180 ? 0.647 -4.413 -14.057 1.00 64.44 180 LYS A CA 1
ATOM 1434 C C . LYS A 1 180 ? 1.626 -3.328 -14.505 1.00 64.44 180 LYS A C 1
ATOM 1436 O O . LYS A 1 180 ? 1.330 -2.555 -15.419 1.00 64.44 180 LYS A O 1
ATOM 1441 N N . CYS A 1 181 ? 2.801 -3.281 -13.906 1.00 74.81 181 CYS A N 1
ATOM 1442 C CA . CYS A 1 181 ? 3.898 -2.469 -14.401 1.00 74.81 181 CYS A CA 1
ATOM 1443 C C . CYS A 1 181 ? 4.253 -2.825 -15.857 1.00 74.81 181 CYS A C 1
ATOM 1445 O O . CYS A 1 181 ? 4.470 -1.913 -16.658 1.00 74.81 181 CYS A O 1
ATOM 1447 N N . LEU A 1 182 ? 4.196 -4.112 -16.221 1.00 73.69 182 LEU A N 1
ATOM 1448 C CA . LEU A 1 182 ? 4.352 -4.591 -17.596 1.00 73.69 182 LEU A CA 1
ATOM 1449 C C . LEU A 1 182 ? 3.251 -4.076 -18.532 1.00 73.69 182 LEU A C 1
ATOM 1451 O O . LEU A 1 182 ? 3.568 -3.463 -19.550 1.00 73.69 182 LEU A O 1
ATOM 1455 N N . GLU A 1 183 ? 1.971 -4.264 -18.187 1.00 66.00 183 GLU A N 1
ATOM 1456 C CA . GLU A 1 183 ? 0.843 -3.819 -19.028 1.00 66.00 183 GLU A CA 1
ATOM 1457 C C . GLU A 1 183 ? 0.847 -2.298 -19.269 1.00 66.00 183 GLU A C 1
ATOM 1459 O O . GLU A 1 183 ? 0.432 -1.840 -20.331 1.00 66.00 183 GLU A O 1
ATOM 1464 N N . LEU A 1 184 ? 1.300 -1.502 -18.294 1.00 64.88 184 LEU A N 1
ATOM 1465 C CA . LEU A 1 184 ? 1.353 -0.041 -18.413 1.00 64.88 184 LEU A CA 1
ATOM 1466 C C . LEU A 1 184 ? 2.691 0.526 -18.872 1.00 64.88 184 LEU A C 1
ATOM 1468 O O . LEU A 1 184 ? 2.771 1.729 -19.114 1.00 64.88 184 LEU A O 1
ATOM 1472 N N . THR A 1 185 ? 3.741 -0.292 -18.950 1.00 75.06 185 THR A N 1
ATOM 1473 C CA . THR A 1 185 ? 5.104 0.195 -19.205 1.00 75.06 185 THR A CA 1
ATOM 1474 C C . THR A 1 185 ? 5.514 1.286 -18.197 1.00 75.06 185 THR A C 1
ATOM 1476 O O . THR A 1 185 ? 5.866 2.408 -18.554 1.00 75.06 185 THR A O 1
ATOM 1479 N N . THR A 1 186 ? 5.433 0.988 -16.894 1.00 74.62 186 THR A N 1
ATOM 1480 C CA . THR A 1 186 ? 5.756 1.953 -15.823 1.00 74.62 186 THR A CA 1
ATOM 1481 C C . THR A 1 186 ? 6.679 1.377 -14.752 1.00 74.62 186 THR A C 1
ATOM 1483 O O . THR A 1 186 ? 6.522 0.243 -14.319 1.00 74.62 186 THR A O 1
ATOM 1486 N N . ASP A 1 187 ? 7.619 2.192 -14.272 1.00 72.88 187 ASP A N 1
ATOM 1487 C CA . ASP A 1 187 ? 8.588 1.885 -13.212 1.00 72.88 187 ASP A CA 1
ATOM 1488 C C . ASP A 1 187 ? 8.089 2.277 -11.805 1.00 72.88 187 ASP A C 1
ATOM 1490 O O . ASP A 1 187 ? 8.848 2.361 -10.836 1.00 72.88 187 ASP A O 1
ATOM 1494 N N . GLN A 1 188 ? 6.803 2.580 -11.668 1.00 69.31 188 GLN A N 1
ATOM 1495 C CA . GLN A 1 188 ? 6.175 3.050 -10.438 1.00 69.31 188 GLN A CA 1
ATOM 1496 C C . GLN A 1 188 ? 5.823 1.901 -9.476 1.00 69.31 188 GLN A C 1
ATOM 1498 O O . GLN A 1 188 ? 4.668 1.713 -9.126 1.00 69.31 188 GLN A O 1
ATOM 1503 N N . TYR A 1 189 ? 6.831 1.150 -9.022 1.00 60.25 189 TYR A N 1
ATOM 1504 C CA . TYR A 1 189 ? 6.668 0.032 -8.076 1.00 60.25 189 TYR A CA 1
ATOM 1505 C C . TYR A 1 189 ? 6.390 0.471 -6.625 1.00 60.25 189 TYR A C 1
ATOM 1507 O O . TYR A 1 189 ? 5.701 -0.230 -5.884 1.00 60.25 189 TYR A O 1
ATOM 1515 N N . TYR A 1 190 ? 6.952 1.617 -6.214 1.00 43.34 190 TYR A N 1
ATOM 1516 C CA . TYR A 1 190 ? 6.789 2.216 -4.873 1.00 43.34 190 TYR A CA 1
ATOM 1517 C C . TYR A 1 190 ? 5.653 3.225 -4.801 1.00 43.34 190 TYR A C 1
ATOM 1519 O O . TYR A 1 190 ? 5.120 3.527 -3.735 1.00 43.34 190 TYR A O 1
ATOM 1527 N N . SER A 1 191 ? 5.236 3.726 -5.957 1.00 40.91 191 SER A N 1
ATOM 1528 C CA . SER A 1 191 ? 3.852 4.123 -6.087 1.00 40.91 191 SER A CA 1
ATOM 1529 C C . SER A 1 191 ? 3.087 2.816 -5.896 1.00 40.91 191 SER A C 1
ATOM 1531 O O . SER A 1 191 ? 3.294 1.862 -6.634 1.00 40.91 191 SER A O 1
ATOM 1533 N N . SER A 1 192 ? 2.248 2.726 -4.866 1.00 34.19 192 SER A N 1
ATOM 1534 C CA . SER A 1 192 ? 1.163 1.734 -4.785 1.00 34.19 192 SER A CA 1
ATOM 1535 C C . SER A 1 192 ? 0.559 1.463 -6.194 1.00 34.19 192 SER A C 1
ATOM 1537 O O . SER A 1 192 ? 0.719 2.350 -7.021 1.00 34.19 192 SER A O 1
ATOM 1539 N N . PRO A 1 193 ? -0.111 0.326 -6.504 1.00 38.19 193 PRO A N 1
ATOM 1540 C CA . PRO A 1 193 ? -0.851 -0.021 -7.751 1.00 38.19 193 PRO A CA 1
ATOM 1541 C C . PRO A 1 193 ? -1.810 1.048 -8.355 1.00 38.19 193 PRO A C 1
ATOM 1543 O O . PRO A 1 193 ? -2.882 0.758 -8.878 1.00 38.19 193 PRO A O 1
ATOM 1546 N N . LEU A 1 194 ? -1.431 2.315 -8.337 1.00 35.69 194 LEU A N 1
ATOM 1547 C CA . LEU A 1 194 ? -2.213 3.537 -8.378 1.00 35.69 194 LEU A CA 1
ATOM 1548 C C . LEU A 1 194 ? -2.589 3.928 -9.791 1.00 35.69 194 LEU A C 1
ATOM 1550 O O . LEU A 1 194 ? -3.501 4.727 -9.964 1.00 35.69 194 LEU A O 1
ATOM 1554 N N . SER A 1 195 ? -1.943 3.369 -10.805 1.00 35.78 195 SER A N 1
ATOM 1555 C CA . SER A 1 195 ? -2.381 3.580 -12.176 1.00 35.78 195 SER A CA 1
ATOM 1556 C C . SER A 1 195 ? -3.391 2.526 -12.641 1.00 35.78 195 SER A C 1
ATOM 1558 O O . SER A 1 195 ? -3.892 2.653 -13.755 1.00 35.78 195 SER A O 1
ATOM 1560 N N . VAL A 1 196 ? -3.719 1.495 -11.828 1.00 33.28 196 VAL A N 1
ATOM 1561 C CA . VAL A 1 196 ? -4.416 0.289 -12.346 1.00 33.28 196 VAL A CA 1
ATOM 1562 C C . VAL A 1 196 ? -5.393 -0.382 -11.406 1.00 33.28 196 VAL A C 1
ATOM 1564 O O . VAL A 1 196 ? -6.381 -0.950 -11.879 1.00 33.28 196 VAL A O 1
ATOM 1567 N N . ALA A 1 197 ? -5.179 -0.340 -10.100 1.00 36.22 197 ALA A N 1
ATOM 1568 C CA . ALA A 1 197 ? -6.293 -0.553 -9.199 1.00 36.22 197 ALA A CA 1
ATOM 1569 C C . ALA A 1 197 ? -7.307 0.555 -9.510 1.00 36.22 197 ALA A C 1
ATOM 1571 O O . ALA A 1 197 ? -7.142 1.673 -9.032 1.00 36.22 197 ALA A O 1
ATOM 1572 N N . GLN A 1 198 ? -8.228 0.250 -10.437 1.00 35.88 198 GLN A N 1
ATOM 1573 C CA . GLN A 1 198 ? -9.195 1.108 -11.117 1.00 35.88 198 GLN A CA 1
ATOM 1574 C C . GLN A 1 198 ? -9.156 2.540 -10.590 1.00 35.88 198 GLN A C 1
ATOM 1576 O O . GLN A 1 198 ? -9.966 2.782 -9.719 1.00 35.88 198 GLN A O 1
ATOM 1581 N N . GLN A 1 199 ? -8.232 3.425 -11.006 1.00 33.22 199 GLN A N 1
ATOM 1582 C CA . GLN A 1 199 ? -8.061 4.794 -10.465 1.00 33.22 199 GLN A CA 1
ATOM 1583 C C . GLN A 1 199 ? -9.065 5.143 -9.348 1.00 33.22 199 GLN A C 1
ATOM 1585 O O . GLN A 1 199 ? -10.099 5.754 -9.628 1.00 33.22 199 GLN A O 1
ATOM 1590 N N . VAL A 1 200 ? -8.861 4.623 -8.121 1.00 47.12 200 VAL A N 1
ATOM 1591 C CA . VAL A 1 200 ? -9.959 4.635 -7.139 1.00 47.12 200 VAL A CA 1
ATOM 1592 C C . VAL A 1 200 ? -9.960 5.985 -6.435 1.00 47.12 200 VAL A C 1
ATOM 1594 O O . VAL A 1 200 ? -9.556 6.104 -5.274 1.00 47.12 200 VAL A O 1
ATOM 1597 N N . LEU A 1 201 ? -10.329 7.024 -7.185 1.00 47.47 201 LEU A N 1
ATOM 1598 C CA . LEU A 1 201 ? -10.131 8.432 -6.843 1.00 47.47 201 LEU A CA 1
ATOM 1599 C C . LEU A 1 201 ? -11.075 8.876 -5.727 1.00 47.47 201 LEU A C 1
ATOM 1601 O O . LEU A 1 201 ? -10.667 9.614 -4.835 1.00 47.47 201 LEU A O 1
ATOM 1605 N N . ASN A 1 202 ? -12.311 8.366 -5.736 1.00 52.88 202 ASN A N 1
ATOM 1606 C CA . ASN A 1 202 ? -13.391 8.874 -4.896 1.00 52.88 202 ASN A CA 1
ATOM 1607 C C . ASN A 1 202 ? -14.041 7.763 -4.051 1.00 52.88 202 ASN A C 1
ATOM 1609 O O . ASN A 1 202 ? -14.085 6.597 -4.464 1.00 52.88 202 ASN A O 1
ATOM 1613 N N . PRO A 1 203 ? -14.543 8.075 -2.846 1.00 58.06 203 PRO A N 1
ATOM 1614 C CA . PRO A 1 203 ? -15.484 7.205 -2.148 1.00 58.06 203 PRO A CA 1
ATOM 1615 C C . PRO A 1 203 ? -16.722 6.920 -3.018 1.00 58.06 203 PRO A C 1
ATOM 1617 O O . PRO A 1 203 ? -17.149 7.771 -3.793 1.00 58.06 203 PRO A O 1
ATOM 1620 N N . GLY A 1 204 ? -17.311 5.732 -2.888 1.00 66.19 204 GLY A N 1
ATOM 1621 C CA . GLY A 1 204 ? -18.489 5.289 -3.642 1.00 66.19 204 GLY A CA 1
ATOM 1622 C C . GLY A 1 204 ? -18.206 4.464 -4.901 1.00 66.19 204 GLY A C 1
ATOM 1623 O O . GLY A 1 204 ? -19.155 4.054 -5.564 1.00 66.19 204 GLY A O 1
ATOM 1624 N N . GLN A 1 205 ? -16.941 4.194 -5.229 1.00 80.25 205 GLN A N 1
ATOM 1625 C CA . GLN A 1 205 ? -16.580 3.374 -6.385 1.00 80.25 205 GLN A CA 1
ATOM 1626 C C . GLN A 1 205 ? -16.878 1.886 -6.180 1.00 80.25 205 GLN A C 1
ATOM 1628 O O . GLN A 1 205 ? -16.666 1.353 -5.092 1.00 80.25 205 GLN A O 1
ATOM 1633 N N . VAL A 1 206 ? -17.297 1.212 -7.252 1.00 84.19 206 VAL A N 1
ATOM 1634 C CA . VAL A 1 206 ? -17.452 -0.245 -7.289 1.00 84.19 206 VAL A CA 1
ATOM 1635 C C . VAL A 1 206 ? -16.142 -0.910 -7.714 1.00 84.19 206 VAL A C 1
ATOM 1637 O O . VAL A 1 206 ? -15.528 -0.534 -8.716 1.00 84.19 206 VAL A O 1
ATOM 1640 N N . VAL A 1 207 ? -15.727 -1.907 -6.942 1.00 81.38 207 VAL A N 1
ATOM 1641 C CA . VAL A 1 207 ? -14.541 -2.732 -7.166 1.00 81.38 207 VAL A CA 1
ATOM 1642 C C . VAL A 1 207 ? -14.941 -4.204 -7.203 1.00 81.38 207 VAL A C 1
ATOM 1644 O O . VAL A 1 207 ? -15.895 -4.609 -6.541 1.00 81.38 207 VAL A O 1
ATOM 1647 N N . LYS A 1 208 ? -14.211 -5.016 -7.969 1.00 81.38 208 LYS A N 1
ATOM 1648 C CA . LYS A 1 208 ? -14.415 -6.471 -8.007 1.00 81.38 208 LYS A CA 1
ATOM 1649 C C . LYS A 1 208 ? -13.329 -7.185 -7.222 1.00 81.38 208 LYS A C 1
ATOM 1651 O O . LYS A 1 208 ? -12.162 -6.818 -7.366 1.00 81.38 208 LYS A O 1
ATOM 1656 N N . ARG A 1 209 ? -13.697 -8.195 -6.441 1.00 79.62 209 ARG A N 1
ATOM 1657 C CA . ARG A 1 209 ? -12.799 -9.171 -5.815 1.00 79.62 209 ARG A CA 1
ATOM 1658 C C . ARG A 1 209 ? -12.445 -10.254 -6.833 1.00 79.62 209 ARG A C 1
ATOM 1660 O O . ARG A 1 209 ? -13.303 -10.688 -7.604 1.00 79.62 209 ARG A O 1
ATOM 1667 N N . LEU A 1 210 ? -11.179 -10.643 -6.887 1.00 72.94 210 LEU A N 1
ATOM 1668 C CA . LEU A 1 210 ? -10.741 -11.723 -7.772 1.00 72.94 210 LEU A CA 1
ATOM 1669 C C . LEU A 1 210 ? -11.212 -13.081 -7.209 1.00 72.94 210 LEU A C 1
ATOM 1671 O O . LEU A 1 210 ? -11.485 -13.168 -6.008 1.00 72.94 210 LEU A O 1
ATOM 1675 N N . PRO A 1 211 ? -11.360 -14.127 -8.048 1.00 68.88 211 PRO A N 1
ATOM 1676 C CA . PRO A 1 211 ? -11.598 -15.485 -7.553 1.00 68.88 211 PRO A CA 1
ATOM 1677 C C . PRO A 1 211 ? -10.580 -15.860 -6.469 1.00 68.88 211 PRO A C 1
ATOM 1679 O O . PRO A 1 211 ? -9.400 -15.555 -6.625 1.00 68.88 211 PRO A O 1
ATOM 1682 N N . ASP A 1 212 ? -11.060 -16.454 -5.374 1.00 73.25 212 ASP A N 1
ATOM 1683 C CA . ASP A 1 212 ? -10.256 -16.960 -4.249 1.00 73.25 212 ASP A CA 1
ATOM 1684 C C . ASP A 1 212 ? -9.321 -15.938 -3.569 1.00 73.25 212 ASP A C 1
ATOM 1686 O O . ASP A 1 212 ? -8.472 -16.300 -2.760 1.00 73.25 212 ASP A O 1
ATOM 1690 N N . GLU A 1 213 ? -9.490 -14.640 -3.842 1.00 73.88 213 GLU A N 1
ATOM 1691 C CA . GLU A 1 213 ? -8.655 -13.579 -3.278 1.00 73.88 213 GLU A CA 1
ATOM 1692 C C . GLU A 1 213 ? -8.940 -13.407 -1.777 1.00 73.88 213 GLU A C 1
ATOM 1694 O O . GLU A 1 213 ? -10.066 -13.061 -1.412 1.00 73.88 213 GLU A O 1
ATOM 1699 N N . PRO A 1 214 ? -7.959 -13.564 -0.873 1.00 80.38 214 PRO A N 1
ATOM 1700 C CA . PRO A 1 214 ? -8.138 -13.282 0.550 1.00 80.38 214 PRO A CA 1
ATOM 1701 C C . PRO A 1 214 ? -8.494 -11.812 0.813 1.00 80.38 214 PRO A C 1
ATOM 1703 O O . PRO A 1 214 ? -8.041 -10.914 0.098 1.00 80.38 214 PRO A O 1
ATOM 1706 N N . ALA A 1 215 ? -9.255 -11.532 1.878 1.00 84.12 215 ALA A N 1
ATOM 1707 C CA . ALA A 1 215 ? -9.720 -10.173 2.179 1.00 84.12 215 ALA A CA 1
ATOM 1708 C C . ALA A 1 215 ? -8.574 -9.169 2.358 1.00 84.12 215 ALA A C 1
ATOM 1710 O O . ALA A 1 215 ? -8.687 -8.021 1.930 1.00 84.12 215 ALA A O 1
ATOM 1711 N N . ARG A 1 216 ? -7.438 -9.618 2.911 1.00 79.62 216 ARG A N 1
ATOM 1712 C CA . ARG A 1 216 ? -6.210 -8.818 3.004 1.00 79.62 216 ARG A CA 1
ATOM 1713 C C . ARG A 1 216 ? -5.727 -8.358 1.629 1.00 79.62 216 ARG A C 1
ATOM 1715 O O . ARG A 1 216 ? -5.469 -7.172 1.441 1.00 79.62 216 ARG A O 1
ATOM 1722 N N . LEU A 1 217 ? -5.637 -9.270 0.662 1.00 69.12 217 LEU A N 1
ATOM 1723 C CA . LEU A 1 217 ? -5.151 -8.968 -0.689 1.00 69.12 217 LEU A CA 1
ATOM 1724 C C . LEU A 1 217 ? -6.132 -8.060 -1.434 1.00 69.12 217 LEU A C 1
ATOM 1726 O O . LEU A 1 217 ? -5.723 -7.058 -2.025 1.00 69.12 217 LEU A O 1
ATOM 1730 N N . PHE A 1 218 ? -7.428 -8.335 -1.292 1.00 78.38 218 PHE A N 1
ATOM 1731 C CA . PHE A 1 218 ? -8.492 -7.482 -1.808 1.00 78.38 218 PHE A CA 1
ATOM 1732 C C . PHE A 1 218 ? -8.400 -6.046 -1.261 1.00 78.38 218 PHE A C 1
ATOM 1734 O O . PHE A 1 218 ? -8.367 -5.085 -2.032 1.00 78.38 218 PHE A O 1
ATOM 1741 N N . ALA A 1 219 ? -8.271 -5.878 0.058 1.00 83.38 219 ALA A N 1
ATOM 1742 C CA . ALA A 1 219 ? -8.146 -4.567 0.692 1.00 83.38 219 ALA A CA 1
ATOM 1743 C C . ALA A 1 219 ? -6.863 -3.830 0.284 1.00 83.38 219 ALA A C 1
ATOM 1745 O O . ALA A 1 219 ? -6.894 -2.614 0.081 1.00 83.38 219 ALA A O 1
ATOM 1746 N N . VAL A 1 220 ? -5.741 -4.539 0.125 1.00 75.44 220 VAL A N 1
ATOM 1747 C CA . VAL A 1 220 ? -4.492 -3.956 -0.382 1.00 75.44 220 VAL A CA 1
ATOM 1748 C C . VAL A 1 220 ? -4.687 -3.464 -1.813 1.00 75.44 220 VAL A C 1
ATOM 1750 O O . VAL A 1 220 ? -4.340 -2.319 -2.115 1.00 75.44 220 VAL A O 1
ATOM 1753 N N . ARG A 1 221 ? -5.264 -4.281 -2.699 1.00 78.31 221 ARG A N 1
ATOM 1754 C CA . ARG A 1 221 ? -5.485 -3.917 -4.104 1.00 78.31 221 ARG A CA 1
ATOM 1755 C C . ARG A 1 221 ? -6.461 -2.752 -4.250 1.00 78.31 221 ARG A C 1
ATOM 1757 O O . ARG A 1 221 ? -6.217 -1.872 -5.064 1.00 78.31 221 ARG A O 1
ATOM 1764 N N . CYS A 1 222 ? -7.522 -2.698 -3.448 1.00 75.38 222 CYS A N 1
ATOM 1765 C CA . CYS A 1 222 ? -8.582 -1.689 -3.559 1.00 75.38 222 CYS A CA 1
ATOM 1766 C C . CYS A 1 222 ? -8.369 -0.426 -2.697 1.00 75.38 222 CYS A C 1
ATOM 1768 O O . CYS A 1 222 ? -9.290 0.387 -2.530 1.00 75.38 222 CYS A O 1
ATOM 1770 N N . ARG A 1 223 ? -7.164 -0.242 -2.146 1.00 76.19 223 ARG A N 1
ATOM 1771 C CA . ARG A 1 223 ? -6.850 0.861 -1.233 1.00 76.19 223 ARG A CA 1
ATOM 1772 C C . ARG A 1 223 ? -6.947 2.258 -1.871 1.00 76.19 223 ARG A C 1
ATOM 1774 O O . ARG A 1 223 ? -6.813 2.398 -3.087 1.00 76.19 223 ARG A O 1
ATOM 1781 N N . PRO A 1 224 ? -7.161 3.319 -1.072 1.00 71.75 224 PRO A N 1
ATOM 1782 C CA . PRO A 1 224 ? -7.174 4.698 -1.560 1.00 71.75 224 PRO A CA 1
ATOM 1783 C C . PRO A 1 224 ? -5.840 5.157 -2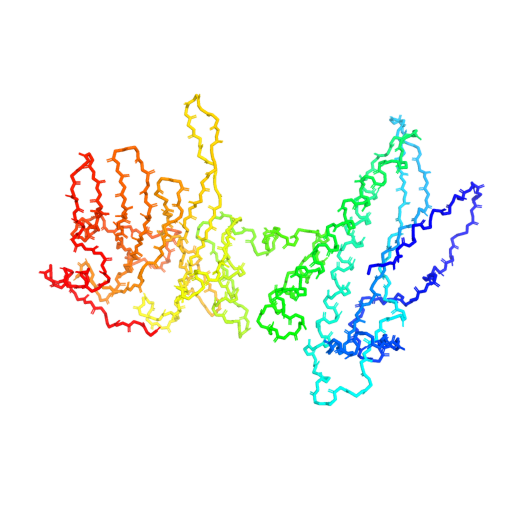.158 1.00 71.75 224 PRO A C 1
ATOM 1785 O O . PRO A 1 224 ? -4.770 4.635 -1.839 1.00 71.75 224 PRO A O 1
ATOM 1788 N N . LEU A 1 225 ? -5.908 6.186 -3.010 1.00 64.06 225 LEU A N 1
ATOM 1789 C CA . LEU A 1 225 ? -4.733 6.744 -3.674 1.00 64.06 225 LEU A CA 1
ATOM 1790 C C . LEU A 1 225 ? -3.693 7.213 -2.639 1.00 64.06 225 LEU A C 1
ATOM 1792 O O . LEU A 1 225 ? -4.067 7.913 -1.709 1.00 64.06 225 LEU A O 1
ATOM 1796 N N . LYS A 1 226 ? -2.402 6.886 -2.793 1.00 66.81 226 LYS A N 1
ATOM 1797 C CA . LYS A 1 226 ? -1.319 7.251 -1.845 1.00 66.81 226 LYS A CA 1
ATOM 1798 C C . LYS A 1 226 ? -1.517 6.739 -0.408 1.00 66.81 226 LYS A C 1
ATOM 1800 O O . LYS A 1 226 ? -0.865 7.243 0.496 1.00 66.81 226 LYS A O 1
ATOM 1805 N N . ALA A 1 227 ? -2.418 5.785 -0.189 1.00 74.69 227 ALA A N 1
ATOM 1806 C CA . ALA A 1 227 ? -2.611 5.180 1.117 1.00 74.69 227 ALA A CA 1
ATOM 1807 C C . ALA A 1 227 ? -1.793 3.886 1.255 1.00 74.69 227 ALA A C 1
ATOM 1809 O O . ALA A 1 227 ? -1.574 3.153 0.279 1.00 74.69 227 ALA A O 1
ATOM 1810 N N . GLU A 1 228 ? -1.361 3.606 2.475 1.00 74.88 228 GLU A N 1
ATOM 1811 C CA . GLU A 1 228 ? -0.546 2.458 2.850 1.00 74.88 228 GLU A CA 1
ATOM 1812 C C . GLU A 1 228 ? -1.349 1.502 3.729 1.00 74.88 228 GLU A C 1
ATOM 1814 O O . GLU A 1 228 ? -2.161 1.914 4.557 1.00 74.88 228 GLU A O 1
ATOM 1819 N N . PHE A 1 229 ? -1.124 0.208 3.525 1.00 77.00 229 PHE A N 1
ATOM 1820 C CA . PHE A 1 229 ? -1.686 -0.864 4.336 1.00 77.00 229 PHE A CA 1
ATOM 1821 C C . PHE A 1 229 ? -0.520 -1.524 5.074 1.00 77.00 229 PHE A C 1
ATOM 1823 O O . PHE A 1 229 ? 0.226 -2.294 4.472 1.00 77.00 229 PHE A O 1
ATOM 1830 N N . THR A 1 230 ? -0.302 -1.125 6.326 1.00 76.81 230 THR A N 1
ATOM 1831 C CA . THR A 1 230 ? 0.882 -1.492 7.118 1.00 76.81 230 THR A CA 1
ATOM 1832 C C . THR A 1 230 ? 0.646 -2.761 7.933 1.00 76.81 230 THR A C 1
ATOM 1834 O O . THR A 1 230 ? -0.500 -3.129 8.195 1.00 76.81 230 THR A O 1
ATOM 1837 N N . ASP A 1 231 ? 1.717 -3.404 8.403 1.00 75.19 231 ASP A N 1
ATOM 1838 C CA . ASP A 1 231 ? 1.607 -4.581 9.278 1.00 75.19 231 ASP A CA 1
ATOM 1839 C C . ASP A 1 231 ? 0.996 -4.256 10.650 1.00 75.19 231 ASP A C 1
ATOM 1841 O O . ASP A 1 231 ? 0.358 -5.114 11.249 1.00 75.19 231 ASP A O 1
ATOM 1845 N N . GLU A 1 232 ? 1.104 -3.011 11.130 1.00 82.25 232 GLU A N 1
ATOM 1846 C CA . GLU A 1 232 ? 0.392 -2.553 12.338 1.00 82.25 232 GLU A CA 1
ATOM 1847 C C . GLU A 1 232 ? -1.131 -2.512 12.118 1.00 82.25 232 GLU A C 1
ATOM 1849 O O . GLU A 1 232 ? -1.911 -2.789 13.030 1.00 82.25 232 GLU A O 1
ATOM 1854 N N . ILE A 1 233 ? -1.565 -2.183 10.897 1.00 87.00 2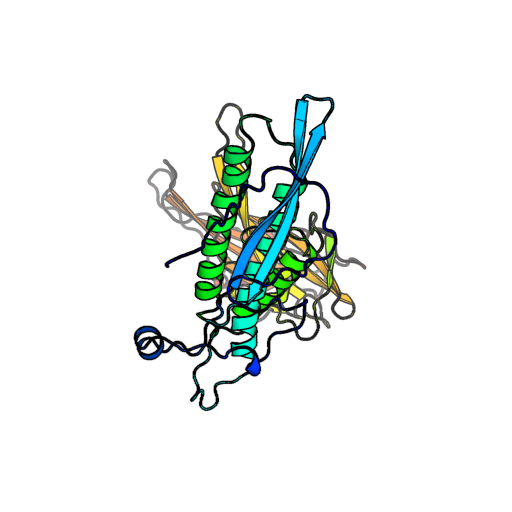33 ILE A N 1
ATOM 1855 C CA . ILE A 1 233 ? -2.980 -2.070 10.535 1.00 87.00 233 ILE A CA 1
ATOM 1856 C C . ILE A 1 233 ? -3.570 -3.406 10.083 1.00 87.00 233 ILE A C 1
ATOM 1858 O O . ILE A 1 233 ? -4.756 -3.648 10.305 1.00 87.00 233 ILE A O 1
ATOM 1862 N N . ALA A 1 234 ? -2.777 -4.275 9.457 1.00 80.25 234 ALA A N 1
ATOM 1863 C CA . ALA A 1 234 ? -3.259 -5.519 8.865 1.00 80.25 234 ALA A CA 1
ATOM 1864 C C . ALA A 1 234 ? -4.107 -6.389 9.822 1.00 80.25 234 ALA A C 1
ATOM 1866 O O . ALA A 1 234 ? -5.158 -6.853 9.378 1.00 80.25 234 ALA A O 1
ATOM 1867 N N . PRO A 1 235 ? -3.763 -6.542 11.120 1.00 87.38 235 PRO A N 1
ATOM 1868 C CA . PRO A 1 235 ? -4.579 -7.285 12.084 1.00 87.38 235 PRO A CA 1
ATOM 1869 C C . PRO A 1 235 ? -5.944 -6.657 12.397 1.00 87.38 235 PRO A C 1
ATOM 1871 O O . PRO A 1 235 ? -6.766 -7.284 13.052 1.00 87.38 235 PRO A O 1
ATOM 1874 N N . LYS A 1 236 ? -6.186 -5.403 11.996 1.00 91.06 236 LYS A N 1
ATOM 1875 C CA . LYS A 1 236 ? -7.457 -4.686 12.198 1.00 91.06 236 LYS A CA 1
ATOM 1876 C C . LYS A 1 236 ? -8.407 -4.822 11.012 1.00 91.06 236 LYS A C 1
ATOM 1878 O O . LYS A 1 236 ? -9.543 -4.355 11.088 1.00 91.06 236 LYS A O 1
ATOM 1883 N N . LEU A 1 237 ? -7.959 -5.434 9.914 1.00 92.25 237 LEU A N 1
ATOM 1884 C CA . LEU A 1 237 ? -8.845 -5.779 8.814 1.00 92.25 237 LEU A CA 1
ATOM 1885 C C . LEU A 1 237 ? -9.871 -6.801 9.296 1.00 92.25 237 LEU A C 1
ATOM 1887 O O . LEU A 1 237 ? -9.511 -7.826 9.863 1.00 92.25 237 LEU A O 1
ATOM 1891 N N . THR A 1 238 ? -11.145 -6.517 9.056 1.00 91.44 238 THR A N 1
ATOM 1892 C CA . THR A 1 238 ? -12.251 -7.370 9.500 1.00 91.44 238 THR A CA 1
ATOM 1893 C C . THR A 1 238 ? -13.106 -7.745 8.301 1.00 91.44 238 THR A C 1
ATOM 1895 O O . THR A 1 238 ? -13.588 -6.867 7.589 1.00 91.44 238 THR A O 1
ATOM 1898 N N . GLU A 1 239 ? -13.315 -9.039 8.078 1.00 92.31 239 GLU A N 1
ATOM 1899 C CA . GLU A 1 239 ? -14.314 -9.542 7.135 1.00 92.31 239 GLU A CA 1
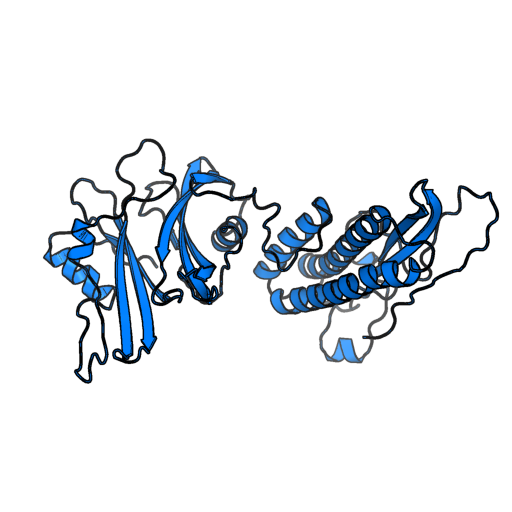ATOM 1900 C C . GLU A 1 239 ? -15.490 -10.108 7.931 1.00 92.31 239 GLU A C 1
ATOM 1902 O O . GLU A 1 239 ? -15.319 -11.028 8.726 1.00 92.31 239 GLU A O 1
ATOM 1907 N N . THR A 1 240 ? -16.680 -9.529 7.772 1.00 87.06 240 THR A N 1
ATOM 1908 C CA . THR A 1 240 ? -17.808 -9.845 8.656 1.00 87.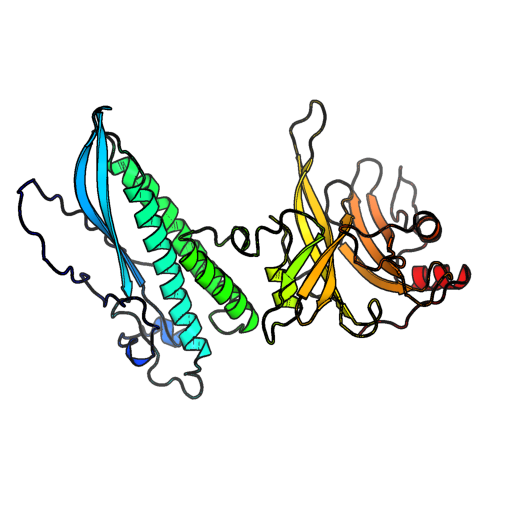06 240 THR A CA 1
ATOM 1909 C C . THR A 1 240 ? -19.157 -9.748 7.962 1.00 87.06 240 THR A C 1
ATOM 1911 O O . THR A 1 240 ? -19.384 -8.878 7.122 1.00 87.06 240 THR A O 1
ATOM 1914 N N . LYS A 1 241 ? -20.071 -10.640 8.353 1.00 85.31 241 LYS A N 1
ATOM 1915 C CA . LYS A 1 241 ? -21.488 -10.620 7.967 1.00 85.31 241 LYS A CA 1
ATOM 1916 C C . LYS A 1 241 ? -22.367 -9.886 8.973 1.00 85.31 241 LYS A C 1
ATOM 1918 O O . LYS A 1 241 ? -23.514 -9.592 8.661 1.00 85.31 241 LYS A O 1
ATOM 1923 N N . GLU A 1 242 ? -21.832 -9.554 10.149 1.00 76.06 242 GLU A N 1
ATOM 1924 C CA . GLU A 1 242 ? -22.579 -8.927 11.252 1.00 76.06 242 GLU A CA 1
ATOM 1925 C C . GLU A 1 242 ? -23.283 -7.631 10.842 1.00 76.06 242 GLU A C 1
ATOM 1927 O O . GLU A 1 242 ? -24.278 -7.244 11.448 1.00 76.06 242 GLU A O 1
ATOM 1932 N N . TRP A 1 243 ? -22.774 -6.971 9.802 1.00 73.44 243 TRP A N 1
ATOM 1933 C CA . TRP A 1 243 ? -23.272 -5.681 9.347 1.00 73.44 243 TRP A CA 1
ATOM 1934 C C . TRP A 1 243 ? -24.135 -5.737 8.078 1.00 73.44 243 TRP A C 1
ATOM 1936 O O . TRP A 1 243 ? -24.822 -4.774 7.747 1.00 73.44 243 TRP A O 1
ATOM 1946 N N . THR A 1 244 ? -24.096 -6.850 7.348 1.00 75.75 244 THR A N 1
ATOM 1947 C CA . THR A 1 244 ? -24.675 -7.000 5.998 1.00 75.75 244 THR A CA 1
ATOM 1948 C C . THR A 1 244 ? -25.554 -8.245 5.847 1.00 75.75 244 THR A C 1
ATOM 1950 O O . THR A 1 244 ? -26.182 -8.427 4.805 1.00 75.75 244 THR A O 1
ATOM 1953 N N . GLY A 1 245 ? -25.621 -9.101 6.870 1.00 71.56 245 GLY A N 1
ATOM 1954 C CA . GLY A 1 245 ? -26.462 -10.295 6.934 1.00 71.56 245 GLY A CA 1
ATOM 1955 C C . GLY A 1 245 ? -25.900 -11.483 6.153 1.00 71.56 245 GLY A C 1
ATOM 1956 O O . GLY A 1 245 ? -25.402 -12.441 6.740 1.00 71.56 245 GLY A O 1
ATOM 1957 N N . GLU A 1 246 ? -25.992 -11.445 4.824 1.00 73.62 246 GLU A N 1
ATOM 1958 C CA . GLU A 1 246 ? -25.742 -12.628 3.981 1.00 73.62 246 GLU A CA 1
ATOM 1959 C C . GLU A 1 246 ? -24.312 -12.686 3.429 1.00 73.62 246 GLU A C 1
ATOM 1961 O O . GLU A 1 246 ? -23.622 -13.710 3.538 1.00 73.62 246 GLU A O 1
ATOM 1966 N N . ASN A 1 247 ? -23.852 -11.563 2.874 1.00 84.25 247 ASN A N 1
ATOM 1967 C CA . ASN A 1 247 ? -22.539 -11.411 2.249 1.00 84.25 247 ASN A CA 1
ATOM 1968 C C . ASN A 1 247 ? -21.605 -10.639 3.169 1.00 84.25 247 ASN A C 1
ATOM 1970 O O . ASN A 1 247 ? -22.027 -9.647 3.750 1.00 84.25 247 ASN A O 1
ATOM 1974 N N . SER A 1 248 ? -20.340 -11.038 3.282 1.00 89.12 248 SER A N 1
ATOM 1975 C CA . SER A 1 248 ? -19.398 -10.347 4.166 1.00 89.12 248 SER A CA 1
ATOM 1976 C C . SER A 1 248 ? -19.006 -8.976 3.615 1.00 89.12 248 SER A C 1
ATOM 1978 O O . SER A 1 248 ? -18.632 -8.859 2.447 1.00 89.12 248 SER A O 1
ATOM 1980 N N . ALA A 1 249 ? -19.037 -7.947 4.458 1.00 91.06 249 ALA A N 1
ATOM 1981 C CA . ALA A 1 249 ? -18.325 -6.699 4.215 1.00 91.06 249 ALA A CA 1
ATOM 1982 C C . ALA A 1 249 ? -16.853 -6.850 4.615 1.00 91.06 249 ALA A C 1
ATOM 1984 O O . ALA A 1 249 ? -16.536 -7.562 5.569 1.00 91.06 249 ALA A O 1
ATOM 1985 N N . VAL A 1 250 ? -15.962 -6.140 3.920 1.00 93.56 250 VAL A N 1
ATOM 1986 C CA . VAL A 1 250 ? -14.548 -6.030 4.310 1.00 93.56 250 VAL A CA 1
ATOM 1987 C C . VAL A 1 250 ? -14.295 -4.630 4.850 1.00 93.56 250 VAL A C 1
ATOM 1989 O O . VAL A 1 250 ? -14.444 -3.647 4.128 1.00 93.56 250 VAL A O 1
ATOM 1992 N N . ILE A 1 251 ? -13.902 -4.530 6.113 1.00 94.25 251 ILE A N 1
ATOM 1993 C CA . ILE A 1 251 ? -13.513 -3.284 6.769 1.00 94.25 251 ILE A CA 1
ATOM 1994 C C . ILE A 1 251 ? -11.995 -3.214 6.761 1.00 94.25 251 ILE A C 1
ATOM 1996 O O . ILE A 1 251 ? -11.318 -4.107 7.270 1.00 94.25 251 ILE A O 1
ATOM 2000 N N . ALA A 1 252 ? -11.461 -2.153 6.170 1.00 94.31 252 ALA A N 1
ATOM 2001 C CA . ALA A 1 252 ? -10.032 -1.953 6.022 1.00 94.31 252 ALA A CA 1
ATOM 2002 C C . ALA A 1 252 ? -9.634 -0.534 6.411 1.00 94.31 252 ALA A C 1
ATOM 2004 O O . ALA A 1 252 ? -10.374 0.435 6.213 1.00 94.31 252 ALA A O 1
ATOM 2005 N N . PHE A 1 253 ? -8.416 -0.421 6.923 1.00 95.25 253 PHE A N 1
ATOM 2006 C CA . PHE A 1 253 ? -7.833 0.838 7.341 1.00 95.25 253 PHE A CA 1
ATOM 2007 C C . PHE A 1 253 ? -6.533 1.088 6.594 1.00 95.25 253 PHE A C 1
ATOM 2009 O O . PHE A 1 253 ? -5.892 0.152 6.119 1.00 95.25 253 PHE A O 1
ATOM 2016 N N . TYR A 1 254 ? -6.151 2.356 6.486 1.00 87.56 254 TYR A N 1
ATOM 2017 C CA . TYR A 1 254 ? -4.944 2.759 5.776 1.00 87.56 254 TYR A CA 1
ATOM 2018 C C . TYR A 1 254 ? -4.338 4.010 6.402 1.00 87.56 254 TYR A C 1
ATOM 2020 O O . TYR A 1 254 ? -5.077 4.899 6.825 1.00 87.56 254 TYR A O 1
ATOM 2028 N N . THR A 1 255 ? -3.016 4.138 6.402 1.00 85.88 255 THR A N 1
ATOM 2029 C CA . THR A 1 255 ? -2.356 5.430 6.640 1.00 85.88 255 THR A CA 1
ATOM 2030 C C . THR A 1 255 ? -2.222 6.190 5.329 1.00 85.88 255 THR A C 1
ATOM 2032 O O . THR A 1 255 ? -2.152 5.601 4.253 1.00 85.88 255 THR A O 1
ATOM 2035 N N . GLN A 1 256 ? -2.217 7.517 5.383 1.00 81.56 256 GLN A N 1
ATOM 2036 C CA . GLN A 1 256 ? -1.987 8.337 4.201 1.00 81.56 256 GLN A CA 1
ATOM 2037 C C . GLN A 1 256 ? -1.274 9.638 4.584 1.00 81.56 256 GLN A C 1
ATOM 2039 O O . GLN A 1 256 ? -1.781 10.360 5.451 1.00 81.56 256 GLN A O 1
ATOM 2044 N N . PRO A 1 257 ? -0.147 9.983 3.940 1.00 77.06 257 PRO A N 1
ATOM 2045 C CA . PRO A 1 257 ? 0.472 11.286 4.118 1.00 77.06 257 PRO A CA 1
ATOM 2046 C C . PRO A 1 257 ? -0.394 12.384 3.488 1.00 77.06 257 PRO A C 1
ATOM 2048 O O . PRO A 1 257 ? -1.029 12.191 2.445 1.00 77.06 257 PRO A O 1
ATOM 2051 N N . PHE A 1 258 ? -0.417 13.557 4.110 1.00 70.62 258 PHE A N 1
ATOM 2052 C CA . PHE A 1 258 ? -1.079 14.747 3.587 1.00 70.62 258 PHE A CA 1
ATOM 2053 C C . PHE A 1 258 ? -0.312 16.012 3.983 1.00 70.62 258 PHE A C 1
ATOM 2055 O O . PHE A 1 258 ? 0.471 16.007 4.930 1.00 70.62 258 PHE A O 1
ATOM 2062 N N . LYS A 1 259 ? -0.538 17.102 3.246 1.00 72.44 259 LYS A N 1
ATOM 2063 C CA . LYS A 1 259 ? 0.004 18.415 3.595 1.00 72.44 259 LYS A CA 1
ATOM 2064 C C . LYS A 1 259 ? -0.985 19.160 4.483 1.00 72.44 259 LYS A C 1
ATOM 2066 O O . LYS A 1 259 ? -2.170 19.229 4.163 1.00 72.44 259 LYS A O 1
ATOM 2071 N N . ILE A 1 260 ? -0.486 19.695 5.587 1.00 70.25 260 ILE A N 1
ATOM 2072 C CA . ILE A 1 260 ? -1.189 20.605 6.480 1.00 70.25 260 ILE A CA 1
ATOM 2073 C C . ILE A 1 260 ? -0.801 22.011 6.041 1.00 70.25 260 ILE A C 1
ATOM 2075 O O . ILE A 1 260 ? 0.321 22.463 6.271 1.00 70.25 260 ILE A O 1
ATOM 2079 N N . GLU A 1 261 ? -1.731 22.679 5.377 1.00 69.25 261 GLU A N 1
ATOM 2080 C CA . GLU A 1 261 ? -1.587 24.080 5.009 1.00 69.25 261 GLU A CA 1
ATOM 2081 C C . GLU A 1 261 ? -2.106 24.945 6.155 1.00 69.25 261 GLU A C 1
ATOM 2083 O O . GLU A 1 261 ? -3.169 24.682 6.721 1.00 69.25 261 GLU A O 1
ATOM 2088 N N . LYS A 1 262 ? -1.330 25.962 6.510 1.00 65.62 262 LYS A N 1
ATOM 2089 C CA . LYS A 1 262 ? -1.691 26.972 7.496 1.00 65.62 262 LYS A CA 1
ATOM 2090 C C . LYS A 1 262 ? -1.467 28.334 6.871 1.00 65.62 262 LYS A C 1
ATOM 2092 O O . LYS A 1 262 ? -0.510 28.530 6.123 1.00 65.62 262 LYS A O 1
ATOM 2097 N N . GLU A 1 263 ? -2.357 29.264 7.173 1.00 57.75 263 GLU A N 1
ATOM 2098 C CA . GLU A 1 263 ? -2.241 30.627 6.677 1.00 57.75 263 GLU A CA 1
ATOM 2099 C C . GLU A 1 263 ? -0.920 31.235 7.171 1.00 57.75 263 GLU A C 1
ATOM 2101 O O . GLU A 1 263 ? -0.626 31.197 8.363 1.00 57.75 263 GLU A O 1
ATOM 2106 N N . PHE A 1 264 ? -0.109 31.754 6.247 1.00 64.94 264 PHE A N 1
ATOM 2107 C CA . PHE A 1 264 ? 1.183 32.399 6.528 1.00 64.94 264 PHE A CA 1
ATOM 2108 C C . PHE A 1 264 ? 2.295 31.510 7.129 1.00 64.94 264 PHE A C 1
ATOM 2110 O O . PHE A 1 264 ? 3.350 32.031 7.490 1.00 64.94 264 PHE A O 1
ATOM 2117 N N . GLU A 1 265 ? 2.132 30.184 7.169 1.00 69.62 265 GLU A N 1
ATOM 2118 C CA . GLU A 1 265 ? 3.185 29.233 7.563 1.00 69.62 265 GLU A CA 1
ATOM 2119 C C . GLU A 1 265 ? 3.524 28.276 6.401 1.00 69.62 265 GLU A C 1
ATOM 2121 O O . GLU A 1 265 ? 2.651 27.937 5.595 1.00 69.62 265 GLU A O 1
ATOM 2126 N N . PRO A 1 266 ? 4.775 27.787 6.291 1.00 65.50 266 PRO A N 1
ATOM 2127 C CA . PRO A 1 266 ? 5.103 26.712 5.362 1.00 65.50 266 PRO A CA 1
ATOM 2128 C C . PRO A 1 266 ? 4.232 25.479 5.616 1.00 65.50 266 PRO A C 1
ATOM 2130 O O . PRO A 1 266 ? 4.022 25.080 6.764 1.00 65.50 266 PRO A O 1
ATOM 2133 N N . ALA A 1 267 ? 3.761 24.844 4.540 1.00 69.12 267 ALA A N 1
ATOM 2134 C CA . ALA A 1 267 ? 3.003 23.607 4.654 1.00 69.12 267 ALA A CA 1
ATOM 2135 C C . ALA A 1 267 ? 3.834 22.546 5.388 1.00 69.12 267 ALA A C 1
ATOM 2137 O O . ALA A 1 267 ? 4.983 22.279 5.031 1.00 69.12 267 ALA A O 1
ATOM 2138 N N . THR A 1 268 ? 3.233 21.931 6.399 1.00 74.94 268 THR A N 1
ATOM 2139 C CA . THR A 1 268 ? 3.846 20.833 7.153 1.00 74.94 268 THR A CA 1
ATOM 2140 C C . THR A 1 268 ? 3.280 19.502 6.682 1.00 74.94 268 THR A C 1
ATOM 2142 O O . THR A 1 268 ? 2.228 19.450 6.043 1.00 74.94 268 THR A O 1
ATOM 2145 N N . GLU A 1 269 ? 3.985 18.408 6.944 1.00 79.56 269 GLU A N 1
ATOM 2146 C CA . GLU A 1 269 ? 3.502 17.072 6.602 1.00 79.56 269 GLU A CA 1
ATOM 2147 C C . GLU A 1 269 ? 2.803 16.441 7.803 1.00 79.56 269 GLU A C 1
ATOM 2149 O O . GLU A 1 269 ? 3.274 16.517 8.937 1.00 79.56 269 GLU A O 1
ATOM 2154 N N . GLY A 1 270 ? 1.666 15.812 7.536 1.00 77.44 270 GLY A N 1
ATOM 2155 C CA . GLY A 1 270 ? 0.936 15.005 8.497 1.00 77.44 270 GLY A CA 1
ATOM 2156 C C . GLY A 1 270 ? 0.636 13.629 7.926 1.00 77.44 270 GLY A C 1
ATOM 2157 O O . GLY A 1 270 ? 0.698 13.394 6.720 1.00 77.44 270 GLY A O 1
ATOM 2158 N N . THR A 1 271 ? 0.256 12.710 8.801 1.00 84.75 271 THR A N 1
ATOM 2159 C CA . THR A 1 271 ? -0.296 11.411 8.415 1.00 84.75 271 THR A CA 1
ATOM 2160 C C . THR A 1 271 ? -1.707 11.306 8.968 1.00 84.75 271 THR A C 1
ATOM 2162 O O . THR A 1 271 ? -1.969 11.714 10.095 1.00 84.75 271 THR A O 1
ATOM 2165 N N . ARG A 1 272 ? -2.634 10.767 8.180 1.00 83.69 272 ARG A N 1
ATOM 2166 C CA . ARG A 1 272 ? -4.010 10.491 8.608 1.00 83.69 272 ARG A CA 1
ATOM 2167 C C . ARG A 1 272 ? -4.315 9.006 8.504 1.00 83.69 272 ARG A C 1
ATOM 2169 O O . ARG A 1 272 ? -3.741 8.317 7.665 1.00 83.69 272 ARG A O 1
ATOM 2176 N N . LEU A 1 273 ? -5.241 8.540 9.328 1.00 91.00 273 LEU A N 1
ATOM 2177 C CA . LEU A 1 273 ? -5.844 7.221 9.209 1.00 91.00 273 LEU A CA 1
ATOM 2178 C C . LEU A 1 273 ? -7.125 7.340 8.377 1.00 91.00 273 LEU A C 1
ATOM 2180 O O . LEU A 1 273 ? -7.965 8.204 8.626 1.00 91.00 273 LEU A O 1
ATOM 2184 N N . LEU A 1 274 ? -7.287 6.466 7.398 1.00 89.88 274 LEU A N 1
ATOM 2185 C CA . LEU A 1 274 ? -8.499 6.310 6.609 1.00 89.88 274 LEU A CA 1
ATOM 2186 C C . LEU A 1 274 ? -9.169 4.998 6.992 1.00 89.88 274 LEU A C 1
ATOM 2188 O O . LEU A 1 274 ? -8.502 3.968 7.004 1.00 89.88 274 LEU A O 1
ATOM 2192 N N . ALA A 1 275 ? -10.476 5.020 7.229 1.00 93.44 275 ALA A N 1
ATOM 2193 C CA . ALA A 1 275 ? -11.273 3.813 7.410 1.00 93.44 275 ALA A CA 1
ATOM 2194 C C . ALA A 1 275 ? -12.244 3.663 6.236 1.00 93.44 275 ALA A C 1
ATOM 2196 O O . ALA A 1 275 ? -12.962 4.604 5.893 1.00 93.44 275 ALA A O 1
ATOM 2197 N N . TYR A 1 276 ? -12.273 2.488 5.618 1.00 93.06 276 TYR A N 1
ATOM 2198 C CA . TYR A 1 276 ? -13.167 2.163 4.513 1.00 93.06 276 TYR A CA 1
ATOM 2199 C C . TYR A 1 276 ? -13.886 0.843 4.762 1.00 93.06 276 TYR A C 1
ATOM 2201 O O . TYR A 1 276 ? -13.328 -0.087 5.338 1.00 93.06 276 TYR A O 1
ATOM 2209 N N . ALA A 1 277 ? -15.111 0.760 4.258 1.00 92.12 277 ALA A N 1
ATOM 2210 C CA . ALA A 1 277 ? -15.860 -0.477 4.144 1.00 92.12 277 ALA A CA 1
ATOM 2211 C C . ALA A 1 277 ? -16.048 -0.822 2.666 1.00 92.12 277 ALA A C 1
ATOM 2213 O O . ALA A 1 277 ? -16.433 0.027 1.863 1.00 92.12 277 ALA A O 1
ATOM 2214 N N . PHE A 1 278 ? -15.794 -2.066 2.294 1.00 91.88 278 PHE A N 1
ATOM 2215 C CA . PHE A 1 278 ? -16.160 -2.623 1.001 1.00 91.88 278 PHE A CA 1
ATOM 2216 C C . PHE A 1 278 ? -17.468 -3.383 1.190 1.00 91.88 278 PHE A C 1
ATOM 2218 O O . PHE A 1 278 ? -17.484 -4.481 1.744 1.00 91.88 278 PHE A O 1
ATOM 2225 N N . MET A 1 279 ? -18.563 -2.756 0.770 1.00 90.62 279 MET A N 1
ATOM 2226 C CA . MET A 1 279 ? -19.922 -3.239 0.984 1.00 90.62 279 MET A CA 1
ATOM 2227 C C . MET A 1 279 ? -20.363 -4.118 -0.194 1.00 90.62 279 MET A C 1
ATOM 2229 O O . MET A 1 279 ? -20.288 -3.653 -1.333 1.00 90.62 279 MET A O 1
ATOM 2233 N N . PRO A 1 280 ? -20.805 -5.363 0.035 1.00 91.31 280 PRO A N 1
ATOM 2234 C CA . PRO A 1 280 ? -21.124 -6.309 -1.029 1.00 91.31 280 PRO A CA 1
ATOM 2235 C C . PRO A 1 280 ? -22.386 -5.886 -1.791 1.00 91.31 280 PRO A C 1
ATOM 2237 O O . PRO A 1 280 ? -23.445 -5.718 -1.198 1.00 91.31 280 PRO A O 1
ATOM 2240 N N . MET A 1 281 ? -22.270 -5.724 -3.107 1.00 88.06 281 MET A N 1
ATOM 2241 C CA . MET A 1 281 ? -23.360 -5.334 -4.013 1.00 88.06 281 MET A CA 1
ATOM 2242 C C . MET A 1 281 ? -23.909 -6.528 -4.804 1.00 88.06 281 MET A C 1
ATOM 2244 O O . MET A 1 281 ? -25.111 -6.623 -5.025 1.00 88.06 281 MET A O 1
ATOM 2248 N N . ALA A 1 282 ? -23.016 -7.410 -5.253 1.00 87.12 282 ALA A N 1
ATOM 2249 C CA . ALA A 1 282 ? -23.308 -8.618 -6.020 1.00 87.12 282 ALA A CA 1
ATOM 2250 C C . ALA A 1 282 ? -22.158 -9.622 -5.832 1.00 87.12 282 ALA A C 1
ATOM 2252 O O . ALA A 1 282 ? -21.217 -9.357 -5.079 1.00 87.12 282 ALA A O 1
ATOM 2253 N N . GLU A 1 283 ? -22.201 -10.764 -6.523 1.00 87.44 283 GLU A N 1
ATOM 2254 C CA . GLU A 1 283 ? -21.124 -11.755 -6.472 1.00 87.44 283 GLU A CA 1
ATOM 2255 C C . GLU A 1 283 ? -19.771 -11.100 -6.796 1.00 87.44 283 GLU A C 1
ATOM 2257 O O . GLU A 1 283 ? -19.550 -10.598 -7.899 1.00 87.44 283 GLU A O 1
ATOM 2262 N N . ARG A 1 284 ? -18.871 -11.086 -5.805 1.00 84.94 284 ARG A N 1
ATOM 2263 C CA . ARG A 1 284 ? -17.538 -10.468 -5.875 1.00 84.94 284 ARG A CA 1
ATOM 2264 C C . ARG A 1 284 ? -17.527 -8.965 -6.188 1.00 84.94 284 ARG A C 1
ATOM 2266 O O . ARG A 1 284 ? -16.443 -8.405 -6.323 1.00 84.94 284 ARG A O 1
ATOM 2273 N N . GLU A 1 285 ? -18.663 -8.283 -6.276 1.00 90.75 285 GLU A N 1
ATOM 2274 C CA . GLU A 1 285 ? -18.718 -6.836 -6.497 1.00 90.75 285 GLU A CA 1
ATOM 2275 C C . GLU A 1 285 ? -18.970 -6.102 -5.187 1.00 90.75 285 GLU A C 1
ATOM 2277 O O . GLU A 1 285 ? -19.918 -6.398 -4.462 1.00 90.75 285 GLU A O 1
ATOM 2282 N N . TYR A 1 286 ? -18.142 -5.100 -4.904 1.00 91.31 286 TYR A N 1
ATOM 2283 C CA . TYR A 1 286 ? -18.193 -4.337 -3.667 1.00 91.31 286 TYR A CA 1
ATOM 2284 C C . TYR A 1 286 ? -18.193 -2.842 -3.948 1.00 91.31 286 TYR A C 1
ATOM 2286 O O . TYR A 1 286 ? -17.381 -2.344 -4.725 1.00 91.31 286 TYR A O 1
ATOM 2294 N N . LYS A 1 287 ? -19.044 -2.092 -3.253 1.00 89.38 287 LYS A N 1
ATOM 2295 C CA . LYS A 1 287 ? -18.972 -0.634 -3.209 1.00 89.38 287 LYS A CA 1
ATOM 2296 C C . LYS A 1 287 ? -18.034 -0.199 -2.092 1.00 89.38 287 LYS A C 1
ATOM 2298 O O . LYS A 1 287 ? -18.234 -0.541 -0.932 1.00 89.38 287 LYS A O 1
ATOM 2303 N N . ARG A 1 288 ? -17.017 0.589 -2.427 1.00 88.38 288 ARG A N 1
ATOM 2304 C CA . ARG A 1 288 ? -16.090 1.180 -1.463 1.00 88.38 288 ARG A CA 1
ATOM 2305 C C . ARG A 1 288 ? -16.726 2.404 -0.810 1.00 88.38 288 ARG A C 1
ATOM 2307 O O . ARG A 1 288 ? -16.900 3.432 -1.459 1.00 88.38 288 ARG A O 1
ATOM 2314 N N . VAL A 1 289 ? -17.000 2.326 0.480 1.00 88.50 289 VAL A N 1
ATOM 2315 C CA . VAL A 1 289 ? -17.635 3.368 1.288 1.00 88.50 289 VAL A CA 1
ATOM 2316 C C . VAL A 1 289 ? -16.613 3.935 2.264 1.00 88.50 289 VAL A C 1
ATOM 2318 O O . VAL A 1 289 ? -15.980 3.191 3.008 1.00 88.50 289 VAL A O 1
ATOM 2321 N N . LEU A 1 290 ? -16.424 5.254 2.259 1.00 87.69 290 LEU A N 1
ATOM 2322 C CA . LEU A 1 290 ? -15.587 5.915 3.260 1.00 87.69 290 LEU A CA 1
ATOM 2323 C C . LEU A 1 290 ? -16.317 5.901 4.605 1.00 87.69 290 LEU A C 1
ATOM 2325 O O . LEU A 1 290 ? -17.417 6.435 4.713 1.00 87.69 290 LEU A O 1
ATOM 2329 N N . ILE A 1 291 ? -15.697 5.329 5.628 1.00 90.88 291 ILE A N 1
ATOM 2330 C CA . ILE A 1 291 ? -16.225 5.372 6.991 1.00 90.88 291 ILE A CA 1
ATOM 2331 C C . ILE A 1 291 ? -15.920 6.751 7.576 1.00 90.88 291 ILE A C 1
ATOM 2333 O O . ILE A 1 291 ? -16.825 7.535 7.849 1.00 90.88 291 ILE A O 1
ATOM 2337 N N . ASP A 1 292 ? -14.631 7.075 7.709 1.00 89.25 292 ASP A N 1
ATOM 2338 C CA . ASP A 1 292 ? -14.159 8.371 8.194 1.00 89.25 292 ASP A CA 1
ATOM 2339 C C . ASP A 1 292 ? -12.663 8.557 7.906 1.00 89.25 292 ASP A C 1
ATOM 2341 O O . ASP A 1 292 ? -11.943 7.625 7.532 1.00 89.25 292 ASP A O 1
ATOM 2345 N N . THR A 1 293 ? -12.204 9.781 8.137 1.00 87.19 293 THR A N 1
ATOM 2346 C CA . THR A 1 293 ? -10.795 10.161 8.158 1.00 87.19 293 THR A CA 1
ATOM 2347 C C . THR A 1 293 ? -10.445 10.623 9.568 1.00 87.19 293 THR A C 1
ATOM 2349 O O . THR A 1 293 ? -11.133 11.465 10.147 1.00 87.19 293 THR A O 1
ATOM 2352 N N . PHE A 1 294 ? -9.363 10.095 10.132 1.00 87.19 294 PHE A N 1
ATOM 2353 C CA . PHE A 1 294 ? -8.915 10.411 11.481 1.00 87.19 294 PHE A CA 1
ATOM 2354 C C . PHE A 1 294 ? -7.524 11.035 11.446 1.00 87.19 294 PHE A C 1
ATOM 2356 O O . PHE A 1 294 ? -6.618 10.543 10.776 1.00 87.19 294 PHE A O 1
ATOM 2363 N N . CYS A 1 295 ? -7.359 12.121 12.186 1.00 86.25 295 CYS A N 1
ATOM 2364 C CA . CYS A 1 295 ? -6.092 12.807 12.371 1.00 86.25 295 CYS A CA 1
ATOM 2365 C C . CYS A 1 295 ? -6.175 13.582 13.686 1.00 86.25 295 CYS A C 1
ATOM 2367 O O . CYS A 1 295 ? -7.178 14.254 13.928 1.00 86.25 295 CYS A O 1
ATOM 2369 N N . ILE A 1 296 ? -5.154 13.462 14.530 1.00 85.38 296 ILE A N 1
ATOM 2370 C CA . ILE A 1 296 ? -5.034 14.214 15.782 1.00 85.38 296 ILE A CA 1
ATOM 2371 C C . ILE A 1 296 ? -3.632 14.813 15.793 1.00 85.38 296 ILE A C 1
ATOM 2373 O O . ILE A 1 296 ? -2.658 14.067 15.725 1.00 85.38 296 ILE A O 1
ATOM 2377 N N . GLU A 1 297 ? -3.528 16.144 15.834 1.00 85.88 297 GLU A N 1
ATOM 2378 C CA . GLU A 1 297 ? -2.241 16.862 15.813 1.00 85.88 297 GLU A CA 1
ATOM 2379 C C . GLU A 1 297 ? -1.318 16.430 14.653 1.00 85.88 297 GLU A C 1
ATOM 2381 O O . GLU A 1 297 ? -0.125 16.193 14.833 1.00 85.88 297 GLU A O 1
ATOM 2386 N N . GLY A 1 298 ? -1.883 16.242 13.453 1.00 80.31 298 GLY A N 1
ATOM 2387 C CA . GLY A 1 298 ? -1.127 15.820 12.267 1.00 80.31 298 GLY A CA 1
ATOM 2388 C C . GLY A 1 298 ? -0.691 14.349 12.261 1.00 80.31 298 GLY A C 1
ATOM 2389 O O . GLY A 1 298 ? 0.019 13.937 11.345 1.00 80.31 298 GLY A O 1
ATOM 2390 N N . LYS A 1 299 ? -1.104 13.546 13.250 1.00 87.19 299 LYS A N 1
ATOM 2391 C CA . LYS A 1 299 ? -0.752 12.125 13.367 1.00 87.19 299 LYS A CA 1
ATOM 2392 C C . LYS A 1 299 ? -1.940 11.213 13.082 1.00 87.19 299 LYS A C 1
ATOM 2394 O O . LYS A 1 299 ? -3.076 11.494 13.480 1.00 87.19 299 LYS A O 1
ATOM 2399 N N . ALA A 1 300 ? -1.646 10.071 12.463 1.00 89.56 300 ALA A N 1
ATOM 2400 C CA . ALA A 1 300 ? -2.605 8.991 12.312 1.00 89.56 300 ALA A CA 1
ATOM 2401 C C . ALA A 1 300 ? -2.791 8.307 13.675 1.00 89.56 300 ALA A C 1
ATOM 2403 O O . ALA A 1 300 ? -1.797 7.891 14.276 1.00 89.56 300 ALA A O 1
ATOM 2404 N N . PRO A 1 301 ? -4.026 8.209 14.190 1.00 93.19 301 PRO A N 1
ATOM 2405 C CA . PRO A 1 301 ? -4.270 7.524 15.447 1.00 93.19 301 PRO A CA 1
ATOM 2406 C C . PRO A 1 301 ? -4.115 6.005 15.298 1.00 93.19 301 PRO A C 1
ATOM 2408 O O . PRO A 1 301 ? -4.358 5.446 14.226 1.00 93.19 301 PRO A O 1
ATOM 2411 N N . LYS A 1 302 ? -3.771 5.330 16.397 1.00 95.06 302 LYS A N 1
ATOM 2412 C CA . LYS A 1 302 ? -3.758 3.864 16.489 1.00 95.06 302 LYS A CA 1
ATOM 2413 C C . LYS A 1 302 ? -5.175 3.345 16.678 1.00 95.06 302 LYS A C 1
ATOM 2415 O O . LYS A 1 302 ? -5.913 3.888 17.495 1.00 95.06 302 LYS A O 1
ATOM 2420 N N . ILE A 1 303 ? -5.548 2.287 15.964 1.00 94.69 303 ILE A N 1
ATOM 2421 C CA . ILE A 1 303 ? -6.858 1.641 16.119 1.00 94.69 303 ILE A CA 1
ATOM 2422 C C . ILE A 1 303 ? -6.806 0.725 17.338 1.00 94.69 303 ILE A C 1
ATOM 2424 O O . ILE A 1 303 ? -6.045 -0.245 17.360 1.00 94.69 303 ILE A O 1
ATOM 2428 N N . THR A 1 304 ? -7.629 1.006 18.342 1.00 92.75 304 THR A N 1
ATOM 2429 C CA . THR A 1 304 ? -7.694 0.206 19.568 1.00 92.75 304 THR A CA 1
ATOM 2430 C C . THR A 1 304 ? -8.810 -0.836 19.515 1.00 92.75 304 THR A C 1
ATOM 2432 O O . THR A 1 304 ? -8.637 -1.904 20.096 1.00 92.75 304 THR A O 1
ATOM 2435 N N . GLY A 1 305 ? -9.872 -0.612 18.734 1.00 89.94 305 GLY A N 1
ATOM 2436 C CA . GLY A 1 305 ? -10.988 -1.550 18.589 1.00 89.94 305 GLY A CA 1
ATOM 2437 C C . GLY A 1 305 ? -11.921 -1.218 17.422 1.00 89.94 305 GLY A C 1
ATOM 2438 O O . GLY A 1 305 ? -12.060 -0.061 17.015 1.00 89.94 305 GLY A O 1
ATOM 2439 N N . VAL A 1 306 ? -12.543 -2.264 16.876 1.00 90.44 306 VAL A N 1
ATOM 2440 C CA . VAL A 1 306 ? -13.569 -2.201 15.827 1.00 90.44 306 VAL A CA 1
ATOM 2441 C C . VAL A 1 306 ? -14.622 -3.238 16.178 1.00 90.44 306 VAL A C 1
ATOM 2443 O O . VAL A 1 306 ? -14.333 -4.431 16.197 1.00 90.44 306 VAL A O 1
ATOM 2446 N N . PHE A 1 307 ? -15.830 -2.795 16.499 1.00 86.75 307 PHE A N 1
ATOM 2447 C CA . PHE A 1 307 ? -16.901 -3.694 16.917 1.00 86.75 307 PHE A CA 1
ATOM 2448 C C . PHE A 1 307 ? -18.268 -3.142 16.539 1.00 86.75 307 PHE A C 1
ATOM 2450 O O . PHE A 1 307 ? -18.375 -2.051 15.989 1.00 86.75 307 PHE A O 1
ATOM 2457 N N . PHE A 1 308 ? -19.315 -3.908 16.833 1.00 84.50 308 PHE A N 1
ATOM 2458 C CA . PHE A 1 308 ? -20.681 -3.568 16.469 1.00 84.50 308 PHE A CA 1
ATOM 2459 C C . PHE A 1 308 ? -21.595 -3.502 17.697 1.00 84.50 308 PHE A C 1
ATOM 2461 O O . PHE A 1 308 ? -21.499 -4.337 18.603 1.00 84.50 308 PHE A O 1
ATOM 2468 N N . ALA A 1 309 ? -22.491 -2.522 17.729 1.00 78.69 309 ALA A N 1
ATOM 2469 C CA . ALA A 1 309 ? -23.510 -2.343 18.761 1.00 78.69 309 ALA A CA 1
ATOM 2470 C C . ALA A 1 309 ? -24.774 -1.769 18.120 1.00 78.69 309 ALA A C 1
ATOM 2472 O O . ALA A 1 309 ? -24.636 -0.889 17.291 1.00 78.69 309 ALA A O 1
ATOM 2473 N N . ASN A 1 310 ? -25.955 -2.255 18.505 1.00 75.31 310 ASN A N 1
ATOM 2474 C CA . ASN A 1 310 ? -27.250 -1.686 18.131 1.00 75.31 310 ASN A CA 1
ATOM 2475 C C . ASN A 1 310 ? -27.473 -0.395 18.935 1.00 75.31 310 ASN A C 1
ATOM 2477 O O . ASN A 1 310 ? -27.958 -0.429 20.070 1.00 75.31 310 ASN A O 1
ATOM 2481 N N . ALA A 1 311 ? -26.993 0.708 18.381 1.00 63.41 311 ALA A N 1
ATOM 2482 C CA . ALA A 1 311 ? -26.763 1.983 19.032 1.00 63.41 311 ALA A CA 1
ATOM 2483 C C . ALA A 1 311 ? -27.807 3.060 18.679 1.00 63.41 311 ALA A C 1
ATOM 2485 O O . ALA A 1 311 ? -27.680 4.193 19.146 1.00 63.41 311 ALA A O 1
ATOM 2486 N N . ASP A 1 312 ? -28.841 2.730 17.906 1.00 64.12 312 ASP A N 1
ATOM 2487 C CA . ASP A 1 312 ? -29.971 3.612 17.621 1.00 64.12 312 ASP A CA 1
ATOM 2488 C C . ASP A 1 312 ? -31.334 3.010 17.994 1.00 64.12 312 ASP A C 1
ATOM 2490 O O . ASP A 1 312 ? -32.323 3.746 18.047 1.00 64.12 312 ASP A O 1
ATOM 2494 N N . SER A 1 313 ? -31.391 1.717 18.355 1.00 58.50 313 SER A N 1
ATOM 2495 C CA . SER A 1 313 ? -32.596 0.966 18.757 1.00 58.50 313 SER A CA 1
ATOM 2496 C C . SER A 1 313 ? -33.752 0.986 17.742 1.00 58.50 313 SER A C 1
ATOM 2498 O O . SER A 1 313 ? -34.831 0.458 18.026 1.00 58.50 313 SER A O 1
ATOM 2500 N N . ALA A 1 314 ? -33.546 1.594 16.571 1.00 57.16 314 ALA A N 1
ATOM 2501 C CA . ALA A 1 314 ? -34.558 1.819 15.550 1.00 57.16 314 ALA A CA 1
ATOM 2502 C C . ALA A 1 314 ? -34.669 0.622 14.601 1.00 57.16 314 ALA A C 1
ATOM 2504 O O . ALA A 1 314 ? -35.741 0.378 14.038 1.00 57.16 314 ALA A O 1
ATOM 2505 N N . ASP A 1 315 ? -33.597 -0.160 14.462 1.00 58.75 315 ASP A N 1
ATOM 2506 C CA . ASP A 1 315 ? -33.614 -1.434 13.761 1.00 58.75 315 ASP A CA 1
ATOM 2507 C C . ASP A 1 315 ? -32.748 -2.512 14.457 1.00 58.75 315 ASP A C 1
ATOM 2509 O O . ASP A 1 315 ? -32.356 -2.394 15.620 1.00 58.75 315 ASP A O 1
ATOM 2513 N N . LYS A 1 316 ? -32.577 -3.665 13.797 1.00 58.38 316 LYS A N 1
ATOM 2514 C CA . LYS A 1 316 ? -31.738 -4.778 14.284 1.00 58.38 316 LYS A CA 1
ATOM 2515 C C . LYS A 1 316 ? -30.315 -4.734 13.708 1.00 58.38 316 LYS A C 1
ATOM 2517 O O . LYS A 1 316 ? -29.529 -5.644 13.986 1.00 58.38 316 LYS A O 1
ATOM 2522 N N . ILE A 1 317 ? -30.012 -3.764 12.847 1.00 60.97 317 ILE A N 1
ATOM 2523 C CA . ILE A 1 317 ? -28.719 -3.599 12.189 1.00 60.97 317 ILE A CA 1
ATOM 2524 C C . ILE A 1 317 ? -27.776 -2.986 13.214 1.00 60.97 317 ILE A C 1
ATOM 2526 O O . ILE A 1 317 ? -28.078 -2.000 13.865 1.00 60.97 317 ILE A O 1
ATOM 2530 N N . LYS A 1 318 ? -26.619 -3.614 13.394 1.00 69.81 318 LYS A N 1
ATOM 2531 C CA . LYS A 1 318 ? -25.645 -3.152 14.375 1.00 69.81 318 LYS A CA 1
ATOM 2532 C C . LYS A 1 318 ? -24.782 -2.051 13.765 1.00 69.81 318 LYS A C 1
ATOM 2534 O O . LYS A 1 318 ? -24.202 -2.235 12.694 1.00 69.81 318 LYS A O 1
ATOM 2539 N N . GLU A 1 319 ? -24.620 -0.949 14.471 1.00 80.81 319 GLU A N 1
ATOM 2540 C CA . GLU A 1 319 ? -23.752 0.161 14.124 1.00 80.81 319 GLU A CA 1
ATOM 2541 C C . GLU A 1 319 ? -22.307 -0.161 14.450 1.00 80.81 319 GLU A C 1
ATOM 2543 O O . GLU A 1 319 ? -21.974 -0.797 15.452 1.00 80.81 319 GLU A O 1
ATOM 2548 N N . MET A 1 320 ? -21.418 0.308 13.585 1.00 88.62 320 MET A N 1
ATOM 2549 C CA . MET A 1 320 ? -19.995 0.084 13.734 1.00 88.62 320 MET A CA 1
ATOM 2550 C C . MET A 1 320 ? -19.400 1.135 14.663 1.00 88.62 320 MET A C 1
ATOM 2552 O O . MET A 1 320 ? -19.501 2.337 14.417 1.00 88.62 320 MET A O 1
ATOM 2556 N N . VAL A 1 321 ? -18.702 0.676 15.691 1.00 90.94 321 VAL A N 1
ATOM 2557 C CA . VAL A 1 321 ? -17.927 1.500 16.608 1.00 90.94 321 VAL A CA 1
ATOM 2558 C C . VAL A 1 321 ? -16.447 1.333 16.293 1.00 90.94 321 VAL A C 1
ATOM 2560 O O . VAL A 1 321 ? -15.929 0.218 16.260 1.00 90.94 321 VAL A O 1
ATOM 2563 N N . ILE A 1 322 ? -15.758 2.451 16.072 1.00 93.00 322 ILE A N 1
ATOM 2564 C CA . ILE A 1 322 ? -14.307 2.498 15.874 1.00 93.00 322 ILE A CA 1
ATOM 2565 C C . ILE A 1 322 ? -13.697 3.308 17.006 1.00 93.00 322 ILE A C 1
ATOM 2567 O O . ILE A 1 322 ? -14.079 4.460 17.241 1.00 93.00 322 ILE A O 1
ATOM 2571 N N . THR A 1 323 ? -12.727 2.706 17.681 1.00 94.38 323 THR A N 1
ATOM 2572 C CA . THR A 1 323 ? -12.018 3.304 18.807 1.00 94.38 323 THR A CA 1
ATOM 2573 C C . THR A 1 323 ? -10.553 3.468 18.449 1.00 94.38 323 THR A C 1
ATOM 2575 O O . THR A 1 323 ? -9.941 2.626 17.782 1.00 94.38 323 THR A O 1
ATOM 2578 N N . THR A 1 324 ? -9.999 4.618 18.818 1.00 95.06 324 THR A N 1
ATOM 2579 C CA . THR A 1 324 ? -8.636 4.990 18.454 1.00 95.06 324 THR A CA 1
ATOM 2580 C C . THR A 1 324 ? -7.934 5.743 19.578 1.00 95.06 324 THR A C 1
ATOM 2582 O O . THR A 1 324 ? -8.588 6.359 20.422 1.00 95.06 324 THR A O 1
ATOM 2585 N N . SER A 1 325 ? -6.601 5.721 19.570 1.00 96.25 325 SER A N 1
ATOM 2586 C CA . SER A 1 325 ? -5.761 6.458 20.514 1.00 96.25 325 SER A CA 1
ATOM 2587 C C . SER A 1 325 ? -4.600 7.173 19.821 1.00 96.25 325 SER A C 1
ATOM 2589 O O . SER A 1 325 ? -3.959 6.588 18.944 1.00 96.25 325 SER A O 1
ATOM 2591 N N . THR A 1 326 ? -4.261 8.382 20.270 1.00 96.31 326 THR A N 1
ATOM 2592 C CA . THR A 1 326 ? -3.067 9.117 19.817 1.00 96.31 326 THR A CA 1
ATOM 2593 C C . THR A 1 326 ? -2.292 9.690 20.988 1.00 96.31 326 THR A C 1
ATOM 2595 O O . THR A 1 326 ? -2.835 10.467 21.773 1.00 96.31 326 THR A O 1
ATOM 2598 N N . ASP A 1 327 ? -0.995 9.394 21.037 1.00 96.19 327 ASP A N 1
ATOM 2599 C CA . ASP A 1 327 ? -0.081 10.039 21.972 1.00 96.19 327 ASP A CA 1
ATOM 2600 C C . ASP A 1 327 ? 0.329 11.429 21.473 1.00 96.19 327 ASP A C 1
ATOM 2602 O O . ASP A 1 327 ? 0.881 11.615 20.375 1.00 96.19 327 ASP A O 1
ATOM 2606 N N . ILE A 1 328 ? 0.086 12.420 22.324 1.00 94.31 328 ILE A N 1
ATOM 2607 C CA . ILE A 1 328 ? 0.371 13.826 22.071 1.00 94.31 328 ILE A CA 1
ATOM 2608 C C . ILE A 1 328 ? 1.357 14.380 23.098 1.00 94.31 328 ILE A C 1
ATOM 2610 O O . ILE A 1 328 ? 1.391 13.997 24.271 1.00 94.31 328 ILE A O 1
ATOM 2614 N N . LYS A 1 329 ? 2.178 15.316 22.629 1.00 93.44 329 LYS A N 1
ATOM 2615 C CA . LYS A 1 329 ? 3.120 16.076 23.444 1.00 93.44 329 LYS A CA 1
ATOM 2616 C C . LYS A 1 329 ? 3.132 17.507 22.921 1.00 93.44 329 LYS A C 1
ATOM 2618 O O . LYS A 1 329 ? 3.849 17.813 21.974 1.00 93.44 329 LYS A O 1
ATOM 2623 N N . LEU A 1 330 ? 2.285 18.328 23.521 1.00 89.94 330 LEU A N 1
ATOM 2624 C CA . LEU A 1 330 ? 2.163 19.766 23.317 1.00 89.94 330 LEU A CA 1
ATOM 2625 C C . LEU A 1 330 ? 2.792 20.494 24.517 1.00 89.94 330 LEU A C 1
ATOM 2627 O O . LEU A 1 330 ? 3.161 19.859 25.509 1.00 89.94 330 LEU A O 1
ATOM 2631 N N . ASN A 1 331 ? 2.935 21.817 24.427 1.00 89.00 331 ASN A N 1
ATOM 2632 C CA . ASN A 1 331 ? 3.588 22.619 25.470 1.00 89.00 331 ASN A CA 1
ATOM 2633 C C . ASN A 1 331 ? 2.840 22.566 26.811 1.00 89.00 331 ASN A C 1
ATOM 2635 O O . ASN A 1 331 ? 3.457 22.516 27.870 1.00 89.00 331 ASN A O 1
ATOM 2639 N N . ASP A 1 332 ? 1.515 22.553 26.752 1.00 90.12 332 ASP A N 1
ATOM 2640 C CA . ASP A 1 332 ? 0.587 22.564 27.880 1.00 90.12 332 ASP A CA 1
ATOM 2641 C C . ASP A 1 332 ? -0.005 21.181 28.185 1.00 90.12 332 ASP A C 1
ATOM 2643 O O . ASP A 1 332 ? -0.536 20.967 29.275 1.00 90.12 332 ASP A O 1
ATOM 2647 N N . ARG A 1 333 ? 0.100 20.224 27.253 1.00 91.56 333 ARG A N 1
ATOM 2648 C CA . ARG A 1 333 ? -0.586 18.933 27.343 1.00 91.56 333 ARG A CA 1
ATOM 2649 C C . ARG A 1 333 ? 0.272 17.755 26.886 1.00 91.56 333 ARG A C 1
ATOM 2651 O O . ARG A 1 333 ? 0.746 17.717 25.753 1.00 91.56 333 ARG A O 1
ATOM 2658 N N . LYS A 1 334 ? 0.418 16.734 27.733 1.00 95.75 334 LYS A N 1
ATOM 2659 C CA . LYS A 1 334 ? 1.151 15.493 27.420 1.00 95.75 334 LYS A CA 1
ATOM 2660 C C . LYS A 1 334 ? 0.372 14.272 27.888 1.00 95.75 334 LYS A C 1
ATOM 2662 O O . LYS A 1 334 ? 0.081 14.155 29.076 1.00 95.75 334 LYS A O 1
ATOM 2667 N N . GLY A 1 335 ? 0.079 13.353 26.974 1.00 96.25 335 GLY A N 1
ATOM 2668 C CA . GLY A 1 335 ? -0.709 12.162 27.279 1.00 96.25 335 GLY A CA 1
ATOM 2669 C C . GLY A 1 335 ? -1.322 11.527 26.038 1.00 96.25 335 GLY A C 1
ATOM 2670 O O . GLY A 1 335 ? -0.848 11.756 24.926 1.00 96.25 335 GLY A O 1
ATOM 2671 N N . THR A 1 336 ? -2.395 10.773 26.234 1.00 97.19 336 THR A N 1
ATOM 2672 C CA . THR A 1 336 ? -3.086 10.021 25.185 1.00 97.19 336 THR A CA 1
ATOM 2673 C C . THR A 1 336 ? -4.501 10.560 25.002 1.00 97.19 336 THR A C 1
ATOM 2675 O O . THR A 1 336 ? -5.258 10.709 25.963 1.00 97.19 336 THR A O 1
ATOM 2678 N N . VAL A 1 337 ? -4.864 10.863 23.758 1.00 96.00 337 VAL A N 1
ATOM 2679 C CA . VAL A 1 337 ? -6.236 11.199 23.361 1.00 96.00 337 VAL A CA 1
ATOM 2680 C C . VAL A 1 337 ? -6.935 9.924 22.914 1.00 96.00 337 VAL A C 1
ATOM 2682 O O . VAL A 1 337 ? -6.429 9.248 22.021 1.00 96.00 337 VAL A O 1
ATOM 2685 N N . TYR A 1 338 ? -8.096 9.623 23.492 1.00 95.88 338 TYR A N 1
ATOM 2686 C CA . TYR A 1 338 ? -8.959 8.507 23.104 1.00 95.88 338 TYR A CA 1
ATOM 2687 C C . TYR A 1 338 ? -10.156 9.037 22.315 1.00 95.88 338 TYR A C 1
ATOM 2689 O O . TYR A 1 338 ? -10.805 10.005 22.709 1.00 95.88 338 TYR A O 1
ATOM 2697 N N . THR A 1 339 ? -10.460 8.423 21.176 1.00 92.19 339 THR A N 1
ATOM 2698 C CA . THR A 1 339 ? -11.574 8.834 20.315 1.00 92.19 339 THR A CA 1
ATOM 2699 C C . THR A 1 339 ? -12.397 7.627 19.913 1.00 92.19 339 THR A C 1
ATOM 2701 O O . THR A 1 339 ? -11.875 6.707 19.286 1.00 92.19 339 THR A O 1
ATOM 2704 N N . ASN A 1 340 ? -13.693 7.687 20.210 1.00 92.75 340 ASN A N 1
ATOM 2705 C CA . ASN A 1 340 ? -14.665 6.642 19.920 1.00 92.75 340 ASN A CA 1
ATOM 2706 C C . ASN A 1 340 ? -15.725 7.223 18.985 1.00 92.75 340 ASN A C 1
ATOM 2708 O O . ASN A 1 340 ? -16.232 8.323 19.223 1.00 92.75 340 ASN A O 1
ATOM 2712 N N . LYS A 1 341 ? -16.028 6.528 17.890 1.00 91.19 341 LYS A N 1
ATOM 2713 C CA . LYS A 1 341 ? -17.007 6.999 16.909 1.00 91.19 341 LYS A CA 1
ATOM 2714 C C . LYS A 1 341 ? -17.919 5.867 16.463 1.00 91.19 341 LYS A C 1
ATOM 2716 O O . LYS A 1 341 ? -17.434 4.785 16.155 1.00 91.19 341 LYS A O 1
ATOM 2721 N N . VAL A 1 342 ? -19.211 6.165 16.400 1.00 90.56 342 VAL A N 1
ATOM 2722 C CA . VAL A 1 342 ? -20.285 5.276 15.962 1.00 90.56 342 VAL A CA 1
ATOM 2723 C C . VAL A 1 342 ? -20.734 5.679 14.563 1.00 90.56 342 VAL A C 1
ATOM 2725 O O . VAL A 1 342 ? -20.945 6.865 14.267 1.00 90.56 342 VAL A O 1
ATOM 2728 N N . TYR A 1 343 ? -20.851 4.680 13.700 1.00 88.62 343 TYR A N 1
ATOM 2729 C CA . TYR A 1 343 ? -21.208 4.829 12.302 1.00 88.62 343 TYR A CA 1
ATOM 2730 C C . TYR A 1 343 ? -22.348 3.915 11.934 1.00 88.62 343 TYR A C 1
ATOM 2732 O O . TYR A 1 343 ? -22.396 2.750 12.320 1.00 88.62 343 TYR A O 1
ATOM 2740 N N . ASP A 1 344 ? -23.192 4.460 11.084 1.00 80.81 344 ASP A N 1
ATOM 2741 C CA . ASP A 1 344 ? -24.421 3.838 10.667 1.00 80.81 344 ASP A CA 1
ATOM 2742 C C . ASP A 1 344 ? -24.540 3.887 9.135 1.00 80.81 344 ASP A C 1
ATOM 2744 O O . ASP A 1 344 ? -23.971 4.758 8.455 1.00 80.81 344 ASP A O 1
ATOM 2748 N N . ASN A 1 345 ? -25.228 2.884 8.596 1.00 69.88 345 ASN A N 1
ATOM 2749 C CA . ASN A 1 345 ? -25.524 2.705 7.185 1.00 69.88 345 ASN A CA 1
ATOM 2750 C C . ASN A 1 345 ? -26.998 2.998 6.821 1.00 69.88 345 ASN A C 1
ATOM 2752 O O . ASN A 1 345 ? -27.293 2.974 5.624 1.00 69.88 345 ASN A O 1
ATOM 2756 N N . THR A 1 346 ? -27.867 3.259 7.814 1.00 53.94 346 THR A N 1
ATOM 2757 C CA . THR A 1 346 ? -29.331 3.459 7.768 1.00 53.94 346 THR A CA 1
ATOM 2758 C C . THR A 1 346 ? -30.004 3.201 6.416 1.00 53.94 346 THR A C 1
ATOM 2760 O O . THR A 1 346 ? -30.078 4.079 5.554 1.00 53.94 346 THR A O 1
ATOM 2763 N N . GLY A 1 347 ? -30.577 1.998 6.265 1.00 55.25 347 GLY A N 1
ATOM 2764 C CA . GLY A 1 347 ? -31.810 1.732 5.499 1.00 55.25 347 GLY A CA 1
ATOM 2765 C C . GLY A 1 347 ? -31.840 2.052 3.997 1.00 55.25 347 GLY A C 1
ATOM 2766 O O . GLY A 1 347 ? -32.913 2.050 3.389 1.00 55.25 347 GLY A O 1
ATOM 2767 N N . MET A 1 348 ? -30.707 2.349 3.364 1.00 55.97 348 MET A N 1
ATOM 2768 C CA . MET A 1 348 ? -30.678 2.711 1.947 1.00 55.97 348 MET A CA 1
ATOM 2769 C C . MET A 1 348 ? -30.737 1.469 1.046 1.00 55.97 348 MET A C 1
ATOM 2771 O O . MET A 1 348 ? -29.959 0.534 1.210 1.00 55.97 348 MET A O 1
ATOM 2775 N N . LYS A 1 349 ? -31.576 1.506 -0.006 1.00 61.97 349 LYS A N 1
ATOM 2776 C CA . LYS A 1 349 ? -31.598 0.490 -1.088 1.00 61.97 349 LYS A CA 1
ATOM 2777 C C . LYS A 1 349 ? -30.229 0.289 -1.765 1.00 61.97 349 LYS A C 1
ATOM 2779 O O . LYS A 1 349 ? -30.027 -0.701 -2.457 1.00 61.97 349 LYS A O 1
ATOM 2784 N N . THR A 1 350 ? -29.308 1.243 -1.602 1.00 73.12 350 THR A N 1
ATOM 2785 C CA . THR A 1 350 ? -27.942 1.231 -2.141 1.00 73.12 350 THR A CA 1
ATOM 2786 C C . THR A 1 350 ? -26.979 1.863 -1.139 1.00 73.12 350 THR A C 1
ATOM 2788 O O . THR A 1 350 ? -27.299 2.921 -0.600 1.00 73.12 350 THR A O 1
ATOM 2791 N N . PHE A 1 351 ? -25.774 1.317 -0.946 1.00 82.50 351 PHE A N 1
ATOM 2792 C CA . PHE A 1 351 ? -24.816 1.905 0.004 1.00 82.50 351 PHE A CA 1
ATOM 2793 C C . PHE A 1 351 ? -24.387 3.330 -0.390 1.00 82.50 351 PHE A C 1
ATOM 2795 O O . PHE A 1 351 ? -24.232 3.607 -1.586 1.00 82.50 351 PHE A O 1
ATOM 2802 N N . PRO A 1 352 ? -24.144 4.238 0.571 1.00 84.25 352 PRO A N 1
ATOM 2803 C CA . PRO A 1 352 ? -23.679 5.593 0.284 1.00 84.25 352 PRO A CA 1
ATOM 2804 C C . PRO A 1 352 ? -22.207 5.603 -0.162 1.00 84.25 352 PRO A C 1
ATOM 2806 O O . PRO A 1 352 ? -21.523 4.584 -0.158 1.00 84.25 352 PRO A O 1
ATOM 2809 N N . SER A 1 353 ? -21.681 6.761 -0.567 1.00 82.12 353 SER A N 1
ATOM 2810 C CA . SER A 1 353 ? -20.233 6.934 -0.782 1.00 82.12 353 SER A CA 1
ATOM 2811 C C . SER A 1 353 ? -19.469 7.146 0.530 1.00 82.12 353 SER A C 1
ATOM 2813 O O . SER A 1 353 ? -18.281 6.827 0.606 1.00 82.12 353 SER A O 1
ATOM 2815 N N . ARG A 1 354 ? -20.145 7.649 1.568 1.00 83.31 354 ARG A N 1
ATOM 2816 C CA . ARG A 1 354 ? -19.612 7.867 2.914 1.00 83.31 354 ARG A CA 1
ATOM 2817 C C . ARG A 1 354 ? -20.653 7.483 3.964 1.00 83.31 354 ARG A C 1
ATOM 2819 O O . ARG A 1 354 ? -21.829 7.778 3.770 1.00 83.31 354 ARG A O 1
ATOM 2826 N N . LEU A 1 355 ? -20.223 6.868 5.062 1.00 85.25 355 LEU A N 1
ATOM 2827 C CA . LEU A 1 355 ? -21.106 6.575 6.188 1.00 85.25 355 LEU A CA 1
ATOM 2828 C C . LEU A 1 355 ? -21.518 7.827 6.950 1.00 85.25 355 LEU A C 1
ATOM 2830 O O . LEU A 1 355 ? -20.804 8.835 6.997 1.00 85.25 355 LEU A O 1
ATOM 2834 N N . ARG A 1 356 ? -22.670 7.721 7.607 1.00 84.06 356 ARG A N 1
ATOM 2835 C CA . ARG A 1 356 ? -23.141 8.733 8.537 1.00 84.06 356 ARG A CA 1
ATOM 2836 C C . ARG A 1 356 ? -22.573 8.442 9.921 1.00 84.06 356 ARG A C 1
ATOM 2838 O O . ARG A 1 356 ? -22.548 7.306 10.379 1.00 84.06 356 ARG A O 1
ATOM 2845 N N . LYS A 1 357 ? -22.121 9.497 10.593 1.00 86.44 357 LYS A N 1
ATOM 2846 C CA . LYS A 1 357 ? -21.703 9.455 11.996 1.00 86.44 357 LYS A CA 1
ATOM 2847 C C . LYS A 1 357 ? -22.897 9.762 12.891 1.00 86.44 357 LYS A C 1
ATOM 2849 O O . LYS A 1 357 ? -23.576 10.767 12.660 1.00 86.44 357 LYS A O 1
ATOM 2854 N N . LEU A 1 358 ? -23.118 8.952 13.921 1.00 87.56 358 LEU A N 1
ATOM 2855 C CA . LEU A 1 358 ? -24.194 9.165 14.889 1.00 87.56 358 LEU A CA 1
ATOM 2856 C C . LEU A 1 358 ? -23.734 10.115 15.998 1.00 87.56 358 LEU A C 1
ATOM 2858 O O . LEU A 1 358 ? -23.295 9.703 17.064 1.00 87.56 358 LEU A O 1
ATOM 2862 N N . ILE A 1 359 ? -23.823 11.422 15.735 1.00 83.25 359 ILE A N 1
ATOM 2863 C CA . ILE A 1 359 ? -23.289 12.467 16.627 1.00 83.25 359 ILE A CA 1
ATOM 2864 C C . ILE A 1 359 ? -23.854 12.363 18.055 1.00 83.25 359 ILE A C 1
ATOM 2866 O O . ILE A 1 359 ? -23.094 12.500 19.010 1.00 83.25 359 ILE A O 1
ATOM 2870 N N . ALA A 1 360 ? -25.154 12.083 18.205 1.00 84.06 360 ALA A N 1
ATOM 2871 C CA . ALA A 1 360 ? -25.797 11.969 19.516 1.00 84.06 360 ALA A CA 1
ATOM 2872 C C . ALA A 1 360 ? -25.238 10.796 20.341 1.00 84.06 360 ALA A C 1
ATOM 2874 O O . ALA A 1 360 ? -24.899 10.975 21.506 1.00 84.06 360 ALA A O 1
ATOM 2875 N N . VAL A 1 361 ? -25.069 9.625 19.721 1.00 85.00 361 VAL A N 1
ATOM 2876 C CA . VAL A 1 361 ? -24.504 8.434 20.375 1.00 85.00 361 VAL A CA 1
ATOM 2877 C C . VAL A 1 361 ? -23.020 8.633 20.673 1.00 85.00 361 VAL A C 1
ATOM 2879 O O . VAL A 1 361 ? -22.558 8.305 21.762 1.00 85.00 361 VAL A O 1
ATOM 2882 N N . ASN A 1 362 ? -22.266 9.234 19.747 1.00 85.31 362 ASN A N 1
ATOM 2883 C CA . ASN A 1 362 ? -20.851 9.544 19.953 1.00 85.31 362 ASN A CA 1
ATOM 2884 C C . ASN A 1 362 ? -20.610 10.384 21.211 1.00 85.31 362 ASN A C 1
ATOM 2886 O O . ASN A 1 362 ? -19.629 10.145 21.909 1.00 85.31 362 ASN A O 1
ATOM 2890 N N . ALA A 1 363 ? -21.489 11.350 21.497 1.00 86.69 363 ALA A N 1
ATOM 2891 C CA . ALA A 1 363 ? -21.378 12.195 22.683 1.00 86.69 363 ALA A CA 1
ATOM 2892 C C . ALA A 1 363 ? -21.513 11.399 23.996 1.00 86.69 363 ALA A C 1
ATOM 2894 O O . ALA A 1 363 ? -20.956 11.801 25.013 1.00 86.69 363 ALA A O 1
ATOM 2895 N N . LEU A 1 364 ? -22.204 10.253 23.979 1.00 88.06 364 LEU A N 1
ATOM 2896 C CA . LEU A 1 364 ? -22.351 9.376 25.147 1.00 88.06 364 LEU A CA 1
ATOM 2897 C C . LEU A 1 364 ? -21.088 8.557 25.432 1.00 88.06 364 LEU A C 1
ATOM 2899 O O . LEU A 1 364 ? -20.880 8.128 26.565 1.00 88.06 364 LEU A O 1
ATOM 2903 N N . ILE A 1 365 ? -20.253 8.33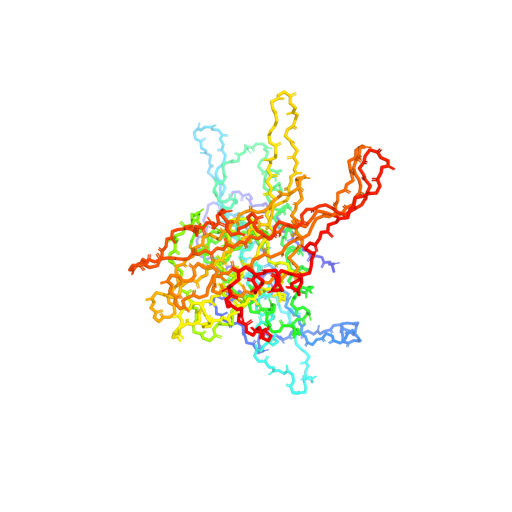4 24.413 1.00 90.50 365 ILE A N 1
ATOM 2904 C CA . ILE A 1 365 ? -19.074 7.468 24.497 1.00 90.50 365 ILE A CA 1
ATOM 2905 C C . ILE A 1 365 ? -17.754 8.204 24.256 1.00 90.50 365 ILE A C 1
ATOM 2907 O O . ILE A 1 365 ? -16.776 7.598 23.817 1.00 90.50 365 ILE A O 1
ATOM 2911 N N . GLU A 1 366 ? -17.695 9.508 24.516 1.00 88.88 366 GLU A N 1
ATOM 2912 C CA . GLU A 1 366 ? -16.486 10.298 24.286 1.00 88.88 366 GLU A CA 1
ATOM 2913 C C . GLU A 1 366 ? -15.292 9.765 25.101 1.00 88.88 366 GLU A C 1
ATOM 2915 O O . GLU A 1 366 ? -15.375 9.559 26.313 1.00 88.88 366 GLU A O 1
ATOM 2920 N N . GLY A 1 367 ? -14.166 9.515 24.422 1.00 88.12 367 GLY A N 1
ATOM 2921 C CA . GLY A 1 367 ? -12.978 8.944 25.061 1.00 88.12 367 GLY A CA 1
ATOM 2922 C C . GLY A 1 367 ? -12.255 9.948 25.958 1.00 88.12 367 GLY A C 1
ATOM 2923 O O . GLY A 1 367 ? -11.938 9.642 27.108 1.00 88.12 367 GLY A O 1
ATOM 2924 N N . GLY A 1 368 ? -12.044 11.167 25.459 1.00 91.81 368 GLY A N 1
ATOM 2925 C CA . GLY A 1 368 ? -11.374 12.245 26.185 1.00 91.81 368 GLY A CA 1
ATOM 2926 C C . GLY A 1 368 ? -9.849 12.100 26.214 1.00 91.81 368 GLY A C 1
ATOM 2927 O O . GLY A 1 368 ? -9.243 11.475 25.343 1.00 91.81 368 GLY A O 1
ATOM 2928 N N . PHE A 1 369 ? -9.210 12.710 27.213 1.00 94.12 369 PHE A N 1
ATOM 2929 C CA . PHE A 1 369 ? -7.752 12.780 27.342 1.00 94.12 369 PHE A CA 1
ATOM 2930 C C . PHE A 1 369 ? -7.272 12.197 28.677 1.00 94.12 369 PHE A C 1
ATOM 2932 O O . PHE A 1 369 ? -7.870 12.446 29.722 1.00 94.12 369 PHE A O 1
ATOM 2939 N N . GLU A 1 370 ? -6.177 11.437 28.649 1.00 96.12 370 GLU A N 1
ATOM 2940 C CA . GLU A 1 370 ? -5.482 10.951 29.844 1.00 96.12 370 GLU A CA 1
ATOM 2941 C C . GLU A 1 370 ? -4.027 11.411 29.839 1.00 96.12 370 GLU A C 1
ATOM 2943 O O . GLU A 1 370 ? -3.286 11.135 28.897 1.00 96.12 370 GLU A O 1
ATOM 2948 N N . GLY A 1 371 ? -3.599 12.081 30.907 1.00 96.00 371 GLY A N 1
ATOM 2949 C CA . GLY A 1 371 ? -2.234 12.574 31.034 1.00 96.00 371 GLY A CA 1
ATOM 2950 C C . GLY A 1 371 ? -2.143 13.803 31.922 1.00 96.00 371 GLY A C 1
ATOM 2951 O O . GLY A 1 371 ? -2.802 13.890 32.954 1.00 96.00 371 GLY A O 1
ATOM 2952 N N . THR A 1 372 ? -1.310 14.757 31.524 1.00 96.00 372 THR A N 1
ATOM 2953 C CA . THR A 1 372 ? -1.142 16.039 32.211 1.00 96.00 372 THR A CA 1
ATOM 2954 C C . THR A 1 372 ? -1.569 17.174 31.291 1.00 96.00 372 THR A C 1
ATOM 2956 O O . THR A 1 372 ? -1.118 17.231 30.149 1.00 96.00 372 THR A O 1
ATOM 2959 N N . GLU A 1 373 ? -2.399 18.082 31.796 1.00 93.94 373 GLU A N 1
ATOM 2960 C CA . GLU A 1 373 ? -2.833 19.310 31.126 1.00 93.94 373 GLU A CA 1
ATOM 2961 C C . GLU A 1 373 ? -2.624 20.489 32.084 1.00 93.94 373 GLU A C 1
ATOM 2963 O O . GLU A 1 373 ? -3.074 20.456 33.231 1.00 93.94 373 GLU A O 1
ATOM 2968 N N . ASN A 1 374 ? -1.870 21.504 31.658 1.00 92.31 374 ASN A N 1
ATOM 2969 C CA . ASN A 1 374 ? -1.474 22.652 32.483 1.00 92.31 374 ASN A CA 1
ATOM 2970 C C . ASN A 1 374 ? -0.869 22.244 33.842 1.00 92.31 374 ASN A C 1
ATOM 2972 O O . ASN A 1 374 ? -1.179 22.815 34.888 1.00 92.31 374 ASN A O 1
ATOM 2976 N N . GLY A 1 375 ? -0.040 21.194 33.836 1.00 89.44 375 GLY A N 1
ATOM 2977 C CA . GLY A 1 375 ? 0.593 20.640 35.039 1.00 89.44 375 GLY A CA 1
ATOM 2978 C C . GLY A 1 375 ? -0.334 19.823 35.950 1.00 89.44 375 GLY A C 1
ATOM 2979 O O . GLY A 1 375 ? 0.136 19.277 36.946 1.00 89.44 375 GLY A O 1
ATOM 2980 N N . LYS A 1 376 ? -1.626 19.690 35.625 1.00 94.81 376 LYS A N 1
ATOM 2981 C CA . LYS A 1 376 ? -2.604 18.925 36.413 1.00 94.81 376 LYS A CA 1
ATOM 2982 C C . LYS A 1 376 ? -2.907 17.574 35.761 1.00 94.81 376 LYS A C 1
ATOM 2984 O O . LYS A 1 376 ? -2.991 17.500 34.536 1.00 94.81 376 LYS A O 1
ATOM 2989 N N . PRO A 1 377 ? -3.078 16.493 36.542 1.00 95.88 377 PRO A N 1
ATOM 2990 C CA . PRO A 1 377 ? -3.467 15.202 35.992 1.00 95.88 377 PRO A CA 1
ATOM 2991 C C . PRO A 1 377 ? -4.920 15.229 35.498 1.00 95.88 377 PRO A C 1
ATOM 2993 O O . PRO A 1 377 ? -5.816 15.691 36.202 1.00 95.88 377 PRO A O 1
ATOM 2996 N N . VAL A 1 378 ? -5.146 14.674 34.311 1.00 96.25 378 VAL A N 1
ATOM 2997 C CA . VAL A 1 378 ? -6.458 14.466 33.687 1.00 96.25 378 VAL A CA 1
ATOM 2998 C C . VAL A 1 378 ? -6.613 12.973 33.400 1.00 96.25 378 VAL A C 1
ATOM 3000 O O . VAL A 1 378 ? -5.652 12.314 32.998 1.00 96.25 378 VAL A O 1
ATOM 3003 N N . LYS A 1 379 ? -7.809 12.422 33.626 1.00 93.50 379 LYS A N 1
ATOM 3004 C CA . LYS A 1 379 ? -8.117 11.010 33.370 1.00 93.50 379 LYS A CA 1
ATOM 3005 C C . LYS A 1 379 ? -9.251 10.879 32.363 1.00 93.50 379 LYS A C 1
ATOM 3007 O O . LYS A 1 379 ? -10.324 11.441 32.569 1.00 93.50 379 LYS A O 1
ATOM 3012 N N . ALA A 1 380 ? -9.025 10.067 31.336 1.00 92.12 380 ALA A N 1
ATOM 3013 C CA . ALA A 1 380 ? -10.066 9.644 30.412 1.00 92.12 380 ALA A CA 1
ATOM 3014 C C . ALA A 1 380 ? -10.909 8.530 31.044 1.00 92.12 380 ALA A C 1
ATOM 3016 O O . ALA A 1 380 ? -10.384 7.655 31.741 1.00 92.12 380 ALA A O 1
ATOM 3017 N N . ARG A 1 381 ? -12.220 8.561 30.793 1.00 83.62 381 ARG A N 1
ATOM 3018 C CA . ARG A 1 381 ? -13.172 7.608 31.380 1.00 83.62 381 ARG A CA 1
ATOM 3019 C C . ARG A 1 381 ? -13.442 6.401 30.483 1.00 83.62 381 ARG A C 1
ATOM 3021 O O . ARG A 1 381 ? -13.599 5.307 31.007 1.00 83.62 381 ARG A O 1
ATOM 3028 N N . LEU A 1 382 ? -13.499 6.590 29.165 1.00 91.50 382 LEU A N 1
ATOM 3029 C CA . LEU A 1 382 ? -13.909 5.559 28.205 1.00 91.50 382 LEU A CA 1
ATOM 3030 C C . LEU A 1 382 ? -12.763 5.241 27.241 1.00 91.50 382 LEU A C 1
ATOM 3032 O O . LEU A 1 382 ? -12.711 5.741 26.116 1.00 91.50 382 LEU A O 1
ATOM 3036 N N . LYS A 1 383 ? -11.808 4.441 27.723 1.00 90.69 383 LYS A N 1
ATOM 3037 C CA . LYS A 1 383 ? -10.515 4.216 27.054 1.00 90.69 383 LYS A CA 1
ATOM 3038 C C . LYS A 1 383 ? -10.468 2.895 26.304 1.00 90.69 383 LYS A C 1
ATOM 3040 O O . LYS A 1 383 ? -9.816 2.786 25.268 1.00 90.69 383 LYS A O 1
ATOM 3045 N N . THR A 1 384 ? -11.120 1.883 26.862 1.00 90.50 384 THR A N 1
ATOM 3046 C CA . THR A 1 384 ? -11.102 0.519 26.345 1.00 90.50 384 THR A CA 1
ATOM 3047 C C . THR A 1 384 ? -12.419 0.178 25.670 1.00 90.50 384 THR A C 1
ATOM 3049 O O . THR A 1 384 ? -13.466 0.755 25.962 1.00 90.50 384 THR A O 1
ATOM 3052 N N . GLU A 1 385 ? -12.381 -0.822 24.794 1.00 88.75 385 GLU A N 1
ATOM 3053 C CA . GLU A 1 385 ? -13.594 -1.406 24.227 1.00 88.75 385 GLU A CA 1
ATOM 3054 C C . GLU A 1 385 ? -14.571 -1.869 25.323 1.00 88.75 385 GLU A C 1
ATOM 3056 O O . GLU A 1 385 ? -15.773 -1.643 25.206 1.00 88.75 385 GLU A O 1
ATOM 3061 N N . GLY A 1 386 ? -14.068 -2.432 26.428 1.00 88.38 386 GLY A N 1
ATOM 3062 C CA . GLY A 1 386 ? -14.888 -2.832 27.574 1.00 88.38 386 GLY A CA 1
ATOM 3063 C C . GLY A 1 386 ? -15.649 -1.665 28.210 1.00 88.38 386 GLY A C 1
ATOM 3064 O O . GLY A 1 386 ? -16.855 -1.782 28.431 1.00 88.38 386 GLY A O 1
ATOM 3065 N N . ASP A 1 387 ? -14.977 -0.530 28.433 1.00 91.62 387 ASP A N 1
ATOM 3066 C CA . ASP A 1 387 ? -15.600 0.676 29.002 1.00 91.62 387 ASP A CA 1
ATOM 3067 C C . ASP A 1 387 ? -16.741 1.178 28.110 1.00 91.62 387 ASP A C 1
ATOM 3069 O O . ASP A 1 387 ? -17.823 1.523 28.584 1.00 91.62 387 ASP A O 1
ATOM 3073 N N . ILE A 1 388 ? -16.509 1.177 26.796 1.00 91.44 388 ILE A N 1
ATOM 3074 C CA . ILE A 1 388 ? -17.450 1.698 25.803 1.00 91.44 388 ILE A CA 1
ATOM 3075 C C . ILE A 1 388 ? -18.656 0.773 25.680 1.00 91.44 388 ILE A C 1
ATOM 3077 O O . ILE A 1 388 ? -19.794 1.235 25.697 1.00 91.44 388 ILE A O 1
ATOM 3081 N N . ARG A 1 389 ? -18.429 -0.542 25.619 1.00 88.88 389 ARG A N 1
ATOM 3082 C CA . ARG A 1 389 ? -19.505 -1.539 25.619 1.00 88.88 389 ARG A CA 1
ATOM 3083 C C . ARG A 1 389 ? -20.350 -1.450 26.893 1.00 88.88 389 ARG A C 1
ATOM 3085 O O . ARG A 1 389 ? -21.567 -1.599 26.817 1.00 88.88 389 ARG A O 1
ATOM 3092 N N . ALA A 1 390 ? -19.732 -1.213 28.051 1.00 89.69 390 ALA A N 1
ATOM 3093 C CA . ALA A 1 390 ? -20.444 -1.048 29.316 1.00 89.69 390 ALA A CA 1
ATOM 3094 C C . ALA A 1 390 ? -21.283 0.239 29.347 1.00 89.69 390 ALA A C 1
ATOM 3096 O O . ALA A 1 390 ? -22.438 0.196 29.772 1.00 89.69 390 ALA A O 1
ATOM 3097 N N . GLU A 1 391 ? -20.743 1.362 28.864 1.00 91.25 391 GLU A N 1
ATOM 3098 C CA . GLU A 1 391 ? -21.494 2.619 28.795 1.00 91.25 391 GLU A CA 1
ATOM 3099 C C . GLU A 1 391 ? -22.649 2.521 27.789 1.00 91.25 391 GLU A C 1
ATOM 3101 O O . GLU A 1 391 ? -23.767 2.875 28.140 1.00 91.25 391 GLU A O 1
ATOM 3106 N N . LEU A 1 392 ? -22.447 1.936 26.602 1.00 88.31 392 LEU A N 1
ATOM 3107 C CA . LEU A 1 392 ? -23.534 1.708 25.638 1.00 88.31 392 LEU A CA 1
ATOM 3108 C C . LEU A 1 392 ? -24.672 0.872 26.248 1.00 88.31 392 LEU A C 1
ATOM 3110 O O . LEU A 1 392 ? -25.833 1.268 26.172 1.00 88.31 392 LEU A O 1
ATOM 3114 N N . LYS A 1 393 ? -24.347 -0.225 26.944 1.00 87.12 393 LYS A N 1
ATOM 3115 C CA . LYS A 1 393 ? -25.349 -1.034 27.664 1.00 87.12 393 LYS A CA 1
ATOM 3116 C C . LYS A 1 393 ? -26.087 -0.233 28.733 1.00 87.12 393 LYS A C 1
ATOM 3118 O O . LYS A 1 393 ? -27.297 -0.377 28.878 1.00 87.12 393 LYS A O 1
ATOM 3123 N N . LYS A 1 394 ? -25.379 0.622 29.476 1.00 88.44 394 LYS A N 1
ATOM 3124 C CA . LYS A 1 394 ? -25.979 1.493 30.497 1.00 88.44 394 LYS A CA 1
ATOM 3125 C C . LYS A 1 394 ? -26.972 2.491 29.892 1.00 88.44 394 LYS A C 1
ATOM 3127 O O . LYS A 1 394 ? -27.963 2.813 30.538 1.00 88.44 394 LYS A O 1
ATOM 3132 N N . GLN A 1 395 ? -26.716 2.954 28.672 1.00 86.38 395 GLN A N 1
ATOM 3133 C CA . GLN A 1 395 ? -27.614 3.834 27.920 1.00 86.38 395 GLN A CA 1
ATOM 3134 C C . GLN A 1 395 ? -28.785 3.078 27.257 1.00 86.38 395 GLN A C 1
ATOM 3136 O O . GLN A 1 395 ? -29.638 3.708 26.641 1.00 86.38 395 GLN A O 1
ATOM 3141 N N . GLY A 1 396 ? -28.861 1.749 27.412 1.00 82.69 396 GLY A N 1
ATOM 3142 C CA . GLY A 1 396 ? -29.953 0.913 26.906 1.00 82.69 396 GLY A CA 1
ATOM 3143 C C . GLY A 1 396 ? -29.692 0.254 25.548 1.00 82.69 396 GLY A C 1
ATOM 3144 O O . GLY A 1 396 ? -30.602 -0.364 25.005 1.00 82.69 396 GLY A O 1
ATOM 3145 N N . PHE A 1 397 ? -28.475 0.352 25.007 1.00 82.25 397 PHE A N 1
ATOM 3146 C CA . PHE A 1 397 ? -28.117 -0.226 23.708 1.00 82.25 397 PHE A CA 1
ATOM 3147 C C . PHE A 1 397 ? -27.699 -1.700 23.813 1.00 82.25 397 PHE A C 1
ATOM 3149 O O . PHE A 1 397 ? -26.999 -2.104 24.750 1.00 82.25 397 PHE A O 1
ATOM 3156 N N . GLU A 1 398 ? -28.068 -2.513 22.819 1.00 72.38 398 GLU A N 1
ATOM 3157 C CA . GLU A 1 398 ? -27.591 -3.896 22.712 1.00 72.38 398 GLU A CA 1
ATOM 3158 C C . GLU A 1 398 ? -26.213 -3.939 22.046 1.00 72.38 398 GLU A C 1
ATOM 3160 O O . GLU A 1 398 ? -25.946 -3.269 21.056 1.00 72.38 398 GLU A O 1
ATOM 3165 N N . VAL A 1 399 ? -25.302 -4.758 22.565 1.00 66.06 399 VAL A N 1
ATOM 3166 C CA . VAL A 1 399 ? -23.908 -4.796 22.107 1.00 66.06 399 VAL A CA 1
ATOM 3167 C C . VAL A 1 399 ? -23.572 -6.205 21.622 1.00 66.06 399 VAL A C 1
ATOM 3169 O O . VAL A 1 399 ? -23.750 -7.165 22.372 1.00 66.06 399 VAL A O 1
ATOM 3172 N N . ALA A 1 400 ? -23.062 -6.335 20.392 1.00 64.44 400 ALA A N 1
ATOM 3173 C CA . ALA A 1 400 ? -22.741 -7.633 19.794 1.00 64.44 400 ALA A CA 1
ATOM 3174 C C . ALA A 1 400 ? -21.611 -8.356 20.550 1.00 64.44 400 ALA A C 1
ATOM 3176 O O . ALA A 1 400 ? -20.748 -7.685 21.118 1.00 64.44 400 ALA A O 1
ATOM 3177 N N . PRO A 1 401 ? -21.551 -9.698 20.542 1.00 62.22 401 PRO A N 1
ATOM 3178 C CA . PRO A 1 401 ? -20.379 -10.421 21.039 1.00 62.22 401 PRO A CA 1
ATOM 3179 C C . PRO A 1 401 ? -19.100 -10.032 20.271 1.00 62.22 401 PRO A C 1
ATOM 3181 O O . PRO A 1 401 ? -19.166 -9.453 19.184 1.00 62.22 401 PRO A O 1
ATOM 3184 N N . ASN A 1 402 ? -17.928 -10.305 20.854 1.00 53.75 402 ASN A N 1
ATOM 3185 C CA . ASN A 1 402 ? -16.641 -10.028 20.207 1.00 53.75 402 ASN A CA 1
ATOM 3186 C C . ASN A 1 402 ? -16.538 -10.790 18.878 1.00 53.75 402 ASN A C 1
ATOM 3188 O O . ASN A 1 402 ? -16.870 -11.974 18.822 1.00 53.75 402 ASN A O 1
ATOM 3192 N N . ILE A 1 403 ? -16.072 -10.109 17.830 1.00 50.84 403 ILE A N 1
ATOM 3193 C CA . ILE A 1 403 ? -15.687 -10.763 16.576 1.00 50.84 403 ILE A CA 1
ATOM 3194 C C . ILE A 1 403 ? -14.304 -11.398 16.815 1.00 50.84 403 ILE A C 1
ATOM 3196 O O . ILE A 1 403 ? -13.464 -10.712 17.403 1.00 50.84 403 ILE A O 1
ATOM 3200 N N . PRO A 1 404 ? -14.092 -12.680 16.455 1.00 36.47 404 PRO A N 1
ATOM 3201 C CA . PRO A 1 404 ? -12.809 -13.368 16.615 1.00 36.47 404 PRO A CA 1
ATOM 3202 C C . PRO A 1 404 ? -11.626 -12.659 15.958 1.00 36.47 404 PRO A C 1
ATOM 3204 O O . PRO A 1 404 ? -11.823 -12.089 14.858 1.00 36.47 404 PRO A O 1
#

Radius of gyration: 27.72 Å; chains: 1; bounding box: 64×64×82 Å

Sequence (404 aa):
MKYVYLCFMALCCSAGQAGAQWIAPEGKIINYRTLVWADFGGKPTKALLDEGVVAATQPAIYALPQGVERLDNGKLKIGFKVKCAFQTASWRREDMGDMPSDYVLNHECDHYDIALTFANKLQQDLTNKEYSEKGFEKEILNIYHPLLKKYHEVQSSYDSMAGHGVSKDNQYLWDLRIKKCLELTTDQYYSSPLSVAQQVLNPGQVVKRLPDEPARLFAVRCRPLKAEFTDEIAPKLTETKEWTGENSAVIAFYTQPFKIEKEFEPATEGTRLLAYAFMPMAEREYKRVLIDTFCIEGKAPKITGVFFANADSADKIKEMVITTSTDIKLNDRKGTVYTNKVYDNTGMKTFPSRLRKLIAVNALIEGGFEGTENGKPVKARLKTEGDIRAELKKQGFEVAPNIP